Protein AF-0000000083320098 (afdb_homodimer)

Foldseek 3Di:
DVVQVVVLVVLLVPDPLSVLCVVQAVCVQPVDQVQKHAQDWDAFPVRDIDTAGIWRDDPPATETEHEDEPCVVPPDDDPVNVVVVVRRQVRCVVVPYHYDYDYSCCSVPPSVVVNVVVNVVVLLVVQVVCVVVVPDDPPPPPPPCHSLLLVVLVQCVVVVDFDFLVSSCVSVVHDSVVSVVSLVVCVVVVQWDWDADPPGNPGITIHGDPVNNVSD/DVVQVVVLVVLLVPDPLSVLCVVQAVCVQPVDQVQKHAQDWDAFPVRDIDTAGIWRDDPPATETEHEDEPCVVPPDDDPVNVVVVVRRQVRCVVVPYHYDYDYSCCSVPPSVVVNVVVNVVVLLVVQPVCVVVVPDDPPPPPPPCHSLLLVVLVQCVVVVDFDFLVSSCVSVVHDSVVSVVSLVSCVVVVQWDWDADPPGNPGITIHGDPVNNVSD

pLDDT: mean 83.59, std 18.26, range [29.83, 97.69]

InterPro domains:
  IPR036388 Winged helix-like DNA-binding domain superfamily [G3DSA:1.10.10.10] (114-216)
  IPR036390 Winged helix DNA-binding domain superfamily [SSF46785] (144-214)

Solvent-accessible surface area (backbone atoms only — not comparable to full-atom values): 23615 Å² total; per-residue (Å²): 129,68,63,66,55,41,47,48,50,54,56,35,68,72,36,73,53,58,33,38,32,45,62,57,26,45,32,78,73,62,73,58,58,84,48,53,37,59,65,33,76,47,64,40,95,85,66,50,77,43,73,32,53,29,28,42,52,54,67,69,43,39,36,38,37,36,72,42,49,69,65,69,65,70,38,88,65,47,70,68,54,50,44,49,51,33,50,37,52,36,45,41,41,38,41,57,38,44,78,40,48,42,36,36,64,41,40,70,73,39,24,66,58,53,29,51,43,47,48,24,41,49,55,68,61,65,38,69,68,49,58,74,58,61,70,68,86,84,69,81,62,85,77,66,84,43,60,68,55,43,48,52,53,33,46,35,63,60,67,69,48,64,39,39,50,66,56,48,15,47,47,69,70,50,52,64,68,60,28,43,50,52,53,49,53,35,33,75,69,63,29,29,44,82,42,57,48,96,86,42,76,80,50,53,31,34,35,77,34,82,76,41,61,74,70,77,128,67,62,66,56,41,48,47,50,54,54,35,67,73,37,74,53,58,33,38,33,47,62,58,26,46,31,78,72,62,73,59,59,84,50,51,38,58,64,31,76,46,64,41,95,85,65,50,78,45,72,31,53,29,28,42,51,55,68,69,41,39,36,38,37,35,73,42,50,68,65,69,64,68,37,86,66,47,68,66,54,51,43,49,51,33,49,37,54,36,44,41,41,38,41,56,36,44,78,41,47,42,35,35,64,40,40,72,73,39,26,66,58,52,28,51,44,48,48,23,39,48,54,68,62,64,36,68,69,51,58,74,60,60,70,66,83,84,68,79,63,77,81,66,82,44,60,68,54,42,48,51,54,33,46,35,63,59,66,69,48,62,39,41,51,66,55,48,15,47,47,68,68,50,54,63,69,58,27,44,48,52,52,50,53,35,34,75,68,63,29,30,44,81,43,58,47,94,86,43,77,79,50,53,31,33,35,77,35,81,77,42,60,76,70,77

Sequence (432 aa):
MRLWSYWVRAALEQGDAEKYFCQNVWWPLRGGFDGLHPEYEVTDRLGTSHFYDFAWIVPPTYLLIELRSFGSHVSNMDRRGFCRQLNRKTFLKAMGFDVICFSEDDVLQHPELSLTLLRMVLGRHERRSDAGLESQSPSDTNRTMSYRHREVIRLACTLERPLHPIDVRSHLRIDHRTAVNLLRSLCQKNLFEPRTGPQNRRLVRYVLQPAAVKFLMRLWSYWVRAALEQGDAEKYFCQNVWWPLRGGFDGLHPEYEVTDRLGTSHFYDFAWIVPPTYLLIELRSFGSHVSNMDRRGFCRQLNRKTFLKAMGFDVICFSEDDVLQHPELSLTLLRMVLGRHERRSDAGLESQSPSDTNRTMSYRHREVIRLACTLERPLHPIDVRSHLRIDHRTAVNLLRSLCQKNLFEPRTGPQNRRLVRYVLQPAAVKFL

Secondary structure (DSSP, 8-state):
--HHHHHHHHHTTT-HHHHHHIIIIIHHHHSS-TTEEEEEEEE-TTS-EEEEEEEEEETTEEEEEEEE-HHHHHS---HHHHHHHHHHHHHHHHTT-EEEEEEHHHHHH-HHHHHHHHHHHHHHHHHHHHHTTTTS-----S----HHHHHHHHHHHHHTSPBPHHHHHHHHT--HHHHHHHHHHHHHTTSEEEEE-SS-TT-EEEEEPGGGGGG-/--HHHHHHHHHTTT-HHHHHHIIIIIHHHHSS-TTEEEEEEEE-TTS-EEEEEEEEEETTEEEEEEEE-HHHHHS---HHHHHHHHHHHHHHHHTT-EEEEEEHHHHHH-HHHHHHHHHHHHHHHSHHHHHGGGGS-S--------HHHHHHHHHHHHHTSPBPHHHHHHHHT--HHHHHHHHHHHHHTTSEEEEE-SS-TT-EEEEEPGGGGGG-

Structure (mmCIF, N/CA/C/O backbone):
data_AF-0000000083320098-model_v1
#
loop_
_entity.id
_entity.type
_entity.pdbx_description
1 polymer 'DUF559 domain-containing protein'
#
loop_
_atom_site.group_PDB
_atom_site.id
_atom_site.type_symbol
_atom_site.label_atom_id
_atom_site.label_alt_id
_atom_site.label_comp_id
_atom_site.label_asym_id
_atom_site.label_entity_id
_atom_site.label_seq_id
_atom_site.pdbx_PDB_ins_code
_atom_site.Cartn_x
_atom_site.Cartn_y
_atom_site.Cartn_z
_atom_site.occupancy
_atom_site.B_iso_or_equiv
_atom_site.auth_seq_id
_atom_site.auth_comp_id
_atom_site.auth_asym_id
_atom_site.auth_atom_id
_atom_site.pdbx_PDB_model_num
ATOM 1 N N . MET A 1 1 ? 7.5 -11.711 26.859 1 30.09 1 MET A N 1
ATOM 2 C CA . MET A 1 1 ? 8.312 -11.617 25.656 1 30.09 1 MET A CA 1
ATOM 3 C C . MET A 1 1 ? 8.32 -12.945 24.906 1 30.09 1 MET A C 1
ATOM 5 O O . MET A 1 1 ? 8.523 -12.977 23.688 1 30.09 1 MET A O 1
ATOM 9 N N . ARG A 1 2 ? 8.281 -14.055 25.672 1 35.72 2 ARG A N 1
ATOM 10 C CA . ARG A 1 2 ? 8.508 -15.469 25.375 1 35.72 2 ARG A CA 1
ATOM 11 C C . ARG A 1 2 ? 7.285 -16.078 24.688 1 35.72 2 ARG A C 1
ATOM 13 O O . ARG A 1 2 ? 7.406 -17.078 23.984 1 35.72 2 ARG A O 1
ATOM 20 N N . LEU A 1 3 ? 6.18 -15.641 25.078 1 39.47 3 LEU A N 1
ATOM 21 C CA . LEU A 1 3 ? 4.922 -16.297 24.734 1 39.47 3 LEU A CA 1
ATOM 22 C C . LEU A 1 3 ? 4.566 -16.031 23.266 1 39.47 3 LEU A C 1
ATOM 24 O O . LEU A 1 3 ? 3.961 -16.891 22.625 1 39.47 3 LEU A O 1
ATOM 28 N N . TRP A 1 4 ? 4.801 -14.812 22.812 1 45.5 4 TRP A N 1
ATOM 29 C CA . TRP A 1 4 ? 4.488 -14.43 21.438 1 45.5 4 TRP A CA 1
ATOM 30 C C . TRP A 1 4 ? 5.332 -15.227 20.453 1 45.5 4 TRP A C 1
ATOM 32 O O . TRP A 1 4 ? 4.848 -15.625 19.391 1 45.5 4 TRP A O 1
ATOM 42 N N . SER A 1 5 ? 6.582 -15.562 20.906 1 50.25 5 SER A N 1
ATOM 43 C CA . SER A 1 5 ? 7.473 -16.484 20.219 1 50.25 5 SER A CA 1
ATOM 44 C C . SER A 1 5 ? 6.867 -17.891 20.156 1 50.25 5 SER A C 1
ATOM 46 O O . SER A 1 5 ? 7.078 -18.609 19.188 1 50.25 5 SER A O 1
ATOM 48 N N . TYR A 1 6 ? 6.129 -18.078 21.203 1 49.94 6 TYR A N 1
ATOM 49 C CA . TYR A 1 6 ? 5.543 -19.422 21.25 1 49.94 6 TYR A CA 1
ATOM 50 C C . TYR A 1 6 ? 4.504 -19.594 20.141 1 49.94 6 TYR A C 1
ATOM 52 O O . TYR A 1 6 ? 4.473 -20.625 19.469 1 49.94 6 TYR A O 1
ATOM 60 N N . TRP A 1 7 ? 3.74 -18.609 19.969 1 51.09 7 TRP A N 1
ATOM 61 C CA . TRP A 1 7 ? 2.631 -18.734 19.031 1 51.09 7 TRP A CA 1
ATOM 62 C C . TRP A 1 7 ? 3.139 -18.781 17.594 1 51.09 7 TRP A C 1
ATOM 64 O O . TRP A 1 7 ? 2.607 -19.531 16.766 1 51.09 7 TRP A O 1
ATOM 74 N N . VAL A 1 8 ? 4.109 -17.938 17.375 1 56.34 8 VAL A N 1
ATOM 75 C CA . VAL A 1 8 ? 4.699 -18.109 16.047 1 56.34 8 VAL A CA 1
ATOM 76 C C . VAL A 1 8 ? 5.223 -19.547 15.906 1 56.34 8 VAL A C 1
ATOM 78 O O . VAL A 1 8 ? 5.051 -20.172 14.859 1 56.34 8 VAL A O 1
ATOM 81 N N . ARG A 1 9 ? 5.68 -19.969 17.062 1 54.28 9 ARG A N 1
ATOM 82 C CA . ARG A 1 9 ? 6.215 -21.328 17.062 1 54.28 9 ARG A CA 1
ATOM 83 C C . 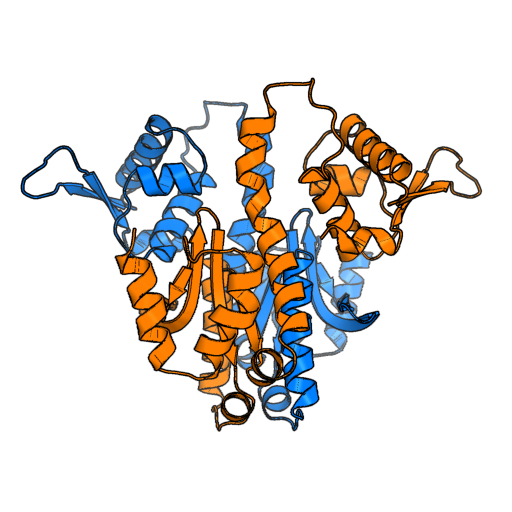ARG A 1 9 ? 5.105 -22.359 16.844 1 54.28 9 ARG A C 1
ATOM 85 O O . ARG A 1 9 ? 5.285 -23.328 16.109 1 54.28 9 ARG A O 1
ATOM 92 N N . ALA A 1 10 ? 4.02 -22.125 17.484 1 54.75 10 ALA A N 1
ATOM 93 C CA . ALA A 1 10 ? 2.912 -23.062 17.344 1 54.75 10 ALA A CA 1
ATOM 94 C C . ALA A 1 10 ? 2.305 -23 15.945 1 54.75 10 ALA A C 1
ATOM 96 O O . ALA A 1 10 ? 1.9 -24.016 15.391 1 54.75 10 ALA A O 1
ATOM 97 N N . ALA A 1 11 ? 2.117 -21.844 15.477 1 53.56 11 ALA A N 1
ATOM 98 C CA . ALA A 1 11 ? 1.608 -21.688 14.117 1 53.56 11 ALA A CA 1
ATOM 99 C C . ALA A 1 11 ? 2.52 -22.375 13.109 1 53.56 11 ALA A C 1
ATOM 101 O O . ALA A 1 11 ? 2.051 -22.891 12.086 1 53.56 11 ALA A O 1
ATOM 102 N N . LEU A 1 12 ? 3.779 -22.391 13.461 1 55.47 12 LEU A N 1
ATOM 103 C CA . LEU A 1 12 ? 4.781 -23.047 12.625 1 55.47 12 LEU A CA 1
ATOM 104 C C . LEU A 1 12 ? 4.551 -24.547 12.57 1 55.47 12 LEU A C 1
ATOM 106 O O . LEU A 1 12 ? 5.059 -25.234 11.672 1 55.47 12 LEU A O 1
ATOM 110 N N . GLU A 1 13 ? 3.781 -24.953 13.516 1 53.12 13 GLU A N 1
ATOM 111 C CA . GLU A 1 13 ? 3.523 -26.391 13.383 1 53.12 13 GLU A CA 1
ATOM 112 C C . GLU A 1 13 ? 2.568 -26.672 12.227 1 53.12 13 GLU A C 1
ATOM 114 O O . GLU A 1 13 ? 2.465 -27.812 11.758 1 53.12 13 GLU A O 1
ATOM 119 N N . GLN A 1 14 ? 1.896 -25.734 11.742 1 54.91 14 GLN A N 1
ATOM 120 C CA . GLN A 1 14 ? 0.776 -26.156 10.906 1 54.91 14 GLN A CA 1
ATOM 121 C C . GLN A 1 14 ? 1.205 -26.312 9.445 1 54.91 14 GLN A C 1
ATOM 123 O O . GLN A 1 14 ? 0.682 -27.156 8.727 1 54.91 14 GLN A O 1
ATOM 128 N N . GLY A 1 15 ? 2.055 -25.297 8.797 1 70.12 15 GLY A N 1
ATOM 129 C CA . GLY A 1 15 ? 2.348 -25.531 7.391 1 70.12 15 GLY A CA 1
ATOM 130 C C . GLY A 1 15 ? 3.812 -25.344 7.047 1 70.12 15 GLY A C 1
ATOM 131 O O . GLY A 1 15 ? 4.504 -24.531 7.668 1 70.12 15 GLY A O 1
ATOM 132 N N . ASP A 1 16 ? 4.254 -26.25 6.188 1 83.88 16 ASP A N 1
ATOM 133 C CA . ASP A 1 16 ? 5.656 -26.281 5.773 1 83.88 16 ASP A CA 1
ATOM 134 C C . ASP A 1 16 ? 6.098 -24.922 5.254 1 83.88 16 ASP A C 1
ATOM 136 O O . ASP A 1 16 ? 7.164 -24.422 5.621 1 83.88 16 ASP A O 1
ATOM 140 N N . ALA A 1 17 ? 5.215 -24.25 4.566 1 90.88 17 ALA A N 1
ATOM 141 C CA . ALA A 1 17 ? 5.617 -22.984 3.965 1 90.88 17 ALA A CA 1
ATOM 142 C C . ALA A 1 17 ? 5.758 -21.891 5.023 1 90.88 17 ALA A C 1
ATOM 144 O O . ALA A 1 17 ? 6.684 -21.078 4.961 1 90.88 17 ALA A O 1
ATOM 145 N N . GLU A 1 18 ? 4.871 -21.812 5.98 1 92.56 18 GLU A N 1
ATOM 146 C CA . GLU A 1 18 ? 4.922 -20.828 7.047 1 92.56 18 GLU A CA 1
ATOM 147 C C . GLU A 1 18 ? 6.172 -20.984 7.906 1 92.56 18 GLU A C 1
ATOM 149 O O . GLU A 1 18 ? 6.824 -20.016 8.258 1 92.56 18 GLU A O 1
ATOM 154 N N . LYS A 1 19 ? 6.469 -22.25 8.156 1 91.12 19 LYS A N 1
ATOM 155 C CA . LYS A 1 19 ? 7.68 -22.531 8.922 1 91.12 19 LYS A CA 1
ATOM 156 C C . LYS A 1 19 ? 8.93 -22.078 8.156 1 91.12 19 LYS A C 1
ATOM 158 O O . LYS A 1 19 ? 9.812 -21.438 8.734 1 91.12 19 LYS A O 1
ATOM 163 N N . TYR A 1 20 ? 8.945 -22.469 6.93 1 93.38 20 TYR A N 1
ATOM 164 C CA . TYR A 1 20 ? 10.094 -22.125 6.105 1 93.38 20 TYR A CA 1
ATOM 165 C C . TYR A 1 20 ? 10.219 -20.609 5.953 1 93.38 20 TYR A C 1
ATOM 167 O O . TYR A 1 20 ? 11.328 -20.078 5.938 1 93.38 20 TYR A O 1
ATOM 175 N N . PHE A 1 21 ? 9.109 -19.984 5.84 1 96.31 21 PHE A N 1
ATOM 176 C CA . PHE A 1 21 ? 9.117 -18.531 5.77 1 96.31 21 PHE A CA 1
ATOM 177 C C . PHE A 1 21 ? 9.734 -17.922 7.027 1 96.31 21 PHE A C 1
ATOM 179 O O . PHE A 1 21 ? 10.602 -17.047 6.941 1 96.31 21 PHE A O 1
ATOM 186 N N . CYS A 1 22 ? 9.359 -18.359 8.164 1 93.81 22 CYS A N 1
ATOM 187 C CA . CYS A 1 22 ? 9.859 -17.844 9.43 1 93.81 22 CYS A CA 1
ATOM 188 C C . CYS A 1 22 ? 11.359 -18.078 9.562 1 93.81 22 CYS A C 1
ATOM 190 O O . CYS A 1 22 ? 12.109 -17.188 9.945 1 93.81 22 CYS A O 1
ATOM 192 N N . GLN A 1 23 ? 11.719 -19.219 9.125 1 93.56 23 GLN A N 1
ATOM 193 C CA . GLN A 1 23 ? 13.094 -19.641 9.367 1 93.56 23 GLN A CA 1
ATOM 194 C C . GLN A 1 23 ? 14.047 -19.047 8.328 1 93.56 23 GLN A C 1
ATOM 196 O O . GLN A 1 23 ? 15.156 -18.625 8.664 1 93.56 23 GLN A O 1
ATOM 201 N N . ASN A 1 24 ? 13.578 -18.953 7.117 1 95.12 24 ASN A N 1
ATOM 202 C CA . ASN A 1 24 ? 14.531 -18.688 6.039 1 95.12 24 ASN A CA 1
ATOM 203 C C . ASN A 1 24 ? 14.305 -17.312 5.41 1 95.12 24 ASN A C 1
ATOM 205 O O . ASN A 1 24 ? 15.109 -16.859 4.602 1 95.12 24 ASN A O 1
ATOM 209 N N . VAL A 1 25 ? 13.242 -16.688 5.758 1 96.5 25 VAL A N 1
ATOM 210 C CA . VAL A 1 25 ? 12.977 -15.383 5.176 1 96.5 25 VAL A CA 1
ATOM 211 C C . VAL A 1 25 ? 12.914 -14.328 6.281 1 96.5 25 VAL A C 1
ATOM 213 O O . VAL A 1 25 ? 13.773 -13.453 6.359 1 96.5 25 VAL A O 1
ATOM 216 N N . TRP A 1 26 ? 12.023 -14.562 7.246 1 95.94 26 TRP A N 1
ATOM 217 C CA . TRP A 1 26 ? 11.797 -13.547 8.266 1 95.94 26 TRP A CA 1
ATOM 218 C C . TRP A 1 26 ? 12.977 -13.469 9.234 1 95.94 26 TRP A C 1
ATOM 220 O O . TRP A 1 26 ? 13.523 -12.391 9.469 1 95.94 26 TRP A O 1
ATOM 230 N N . TRP A 1 27 ? 13.414 -14.57 9.734 1 94.12 27 TRP A N 1
ATOM 231 C CA . TRP A 1 27 ? 14.406 -14.609 10.805 1 94.12 27 TRP A CA 1
ATOM 232 C C . TRP A 1 27 ? 15.742 -14.031 10.336 1 94.12 27 TRP A C 1
ATOM 234 O O . TRP A 1 27 ? 16.344 -13.203 11.016 1 94.12 27 TRP A O 1
ATOM 244 N N . PRO A 1 28 ? 16.203 -14.469 9.203 1 95.12 28 PRO A N 1
ATOM 245 C CA . PRO A 1 28 ? 17.453 -13.883 8.758 1 95.12 28 PRO A CA 1
ATOM 246 C C . PRO A 1 28 ? 17.375 -12.367 8.578 1 95.12 28 PRO A C 1
ATOM 248 O O . PRO A 1 28 ? 18.391 -11.672 8.727 1 95.12 28 PRO A O 1
ATOM 251 N N . LEU A 1 29 ? 16.203 -11.82 8.367 1 93 29 LEU A N 1
ATOM 252 C CA . LEU A 1 29 ? 16.016 -10.398 8.109 1 93 29 LEU A CA 1
ATOM 253 C C . LEU A 1 29 ? 15.852 -9.625 9.406 1 93 29 LEU A C 1
ATOM 255 O O . LEU A 1 29 ? 16.438 -8.555 9.578 1 93 29 LEU A O 1
ATOM 259 N N . ARG A 1 30 ? 15.102 -10.195 10.367 1 92.25 30 ARG A N 1
ATOM 260 C CA . ARG A 1 30 ? 14.641 -9.391 11.492 1 92.25 30 ARG A CA 1
ATOM 261 C C . ARG A 1 30 ? 15.289 -9.844 12.797 1 92.25 30 ARG A C 1
ATOM 263 O O . ARG A 1 30 ? 15.383 -9.07 13.75 1 92.25 30 ARG A O 1
ATOM 270 N N . GLY A 1 31 ? 15.656 -11.062 12.891 1 91.62 31 GLY A N 1
ATOM 271 C CA . GLY A 1 31 ? 16.297 -11.594 14.078 1 91.62 31 GLY A CA 1
ATOM 272 C C . GLY A 1 31 ? 15.344 -11.789 15.242 1 91.62 31 GLY A C 1
ATOM 273 O O . GLY A 1 31 ? 15.773 -12.109 16.359 1 91.62 31 GLY A O 1
ATOM 274 N N . GLY A 1 32 ? 14.094 -11.547 15.055 1 91.75 32 GLY A N 1
ATOM 275 C CA . GLY A 1 32 ? 13.031 -11.695 16.031 1 91.75 32 GLY A CA 1
ATOM 276 C C . GLY A 1 32 ? 11.648 -11.617 15.414 1 91.75 32 GLY A C 1
ATOM 277 O O . GLY A 1 32 ? 11.508 -11.391 14.211 1 91.75 3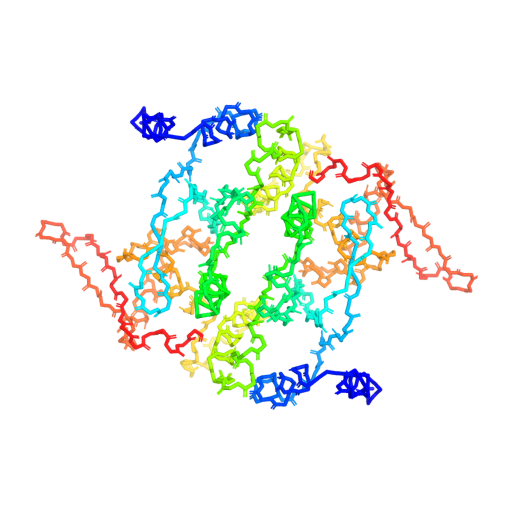2 GLY A O 1
ATOM 278 N N . PHE A 1 33 ? 10.703 -11.75 16.172 1 91.12 33 PHE A N 1
ATOM 279 C CA . PHE A 1 33 ? 9.352 -11.836 15.633 1 91.12 33 PHE A CA 1
ATOM 280 C C . PHE A 1 33 ? 8.484 -10.711 16.172 1 91.12 33 PHE A C 1
ATOM 282 O O . PHE A 1 33 ? 7.254 -10.805 16.156 1 91.12 33 PHE A O 1
ATOM 289 N N . ASP A 1 34 ? 9.125 -9.695 16.703 1 88.12 34 ASP A N 1
ATOM 290 C CA . ASP A 1 34 ? 8.375 -8.578 17.266 1 88.12 34 ASP A CA 1
ATOM 291 C C . ASP A 1 34 ? 7.422 -7.98 16.234 1 88.12 34 ASP A C 1
ATOM 293 O O . ASP A 1 34 ? 7.832 -7.664 15.109 1 88.12 34 ASP A O 1
ATOM 297 N N . GLY A 1 35 ? 6.16 -7.945 16.656 1 92 35 GLY A N 1
ATOM 298 C CA . GLY A 1 35 ? 5.156 -7.316 15.812 1 92 35 GLY A CA 1
ATOM 299 C C . GLY A 1 35 ? 4.574 -8.258 14.773 1 92 35 GLY A C 1
ATOM 300 O O . GLY A 1 35 ? 3.635 -7.902 14.062 1 92 35 GLY A O 1
ATOM 301 N N . LEU A 1 36 ? 5.211 -9.422 14.664 1 93.69 36 LEU A N 1
ATOM 302 C CA . LEU A 1 36 ? 4.715 -10.383 13.688 1 93.69 36 LEU A CA 1
ATOM 303 C C . LEU A 1 36 ? 3.656 -11.289 14.305 1 93.69 36 LEU A C 1
ATOM 305 O O . LEU A 1 36 ? 3.928 -11.992 15.281 1 93.69 36 LEU A O 1
ATOM 309 N N . HIS A 1 37 ? 2.461 -11.312 13.742 1 92.94 37 HIS A N 1
ATOM 310 C CA . HIS A 1 37 ? 1.329 -12.086 14.234 1 92.94 37 HIS A CA 1
ATOM 311 C C . HIS A 1 37 ? 0.926 -13.172 13.234 1 92.94 37 HIS A C 1
ATOM 313 O O . HIS A 1 37 ? 0.577 -12.867 12.094 1 92.94 37 HIS A O 1
ATOM 319 N N . PRO A 1 38 ? 0.985 -14.398 13.641 1 92.75 38 PRO A N 1
ATOM 320 C CA . PRO A 1 38 ? 0.544 -15.469 12.742 1 92.75 38 PRO A CA 1
ATOM 321 C C . PRO A 1 38 ? -0.976 -15.586 12.664 1 92.75 38 PRO A C 1
ATOM 323 O O . PRO A 1 38 ? -1.68 -15.141 13.57 1 92.75 38 PRO A O 1
ATOM 326 N N . GLU A 1 39 ? -1.486 -16.141 11.523 1 92.5 39 GLU A N 1
ATOM 327 C CA . GLU A 1 39 ? -2.906 -16.438 11.352 1 92.5 39 GLU A CA 1
ATOM 328 C C . GLU A 1 39 ? -3.768 -15.25 11.789 1 92.5 39 GLU A C 1
ATOM 330 O O . GLU A 1 39 ? -4.672 -15.406 12.609 1 92.5 39 GLU A O 1
ATOM 335 N N . TYR A 1 40 ? -3.486 -14.195 11.234 1 93.69 40 TYR A N 1
ATOM 336 C CA . TYR A 1 40 ? -4.105 -12.93 11.633 1 93.69 40 TYR A CA 1
ATOM 337 C C . TYR A 1 40 ? -5.465 -12.758 10.961 1 93.69 40 TYR A C 1
ATOM 339 O O . TYR A 1 40 ? -5.578 -12.867 9.742 1 93.69 40 TYR A O 1
ATOM 347 N N . GLU A 1 41 ? -6.422 -12.43 11.758 1 93.69 41 GLU A N 1
ATOM 348 C CA . GLU A 1 41 ? -7.793 -12.305 11.273 1 93.69 41 GLU A CA 1
ATOM 349 C C . GLU A 1 41 ? -8.125 -10.859 10.93 1 93.69 41 GLU A C 1
ATOM 351 O O . GLU A 1 41 ? -7.844 -9.945 11.711 1 93.69 41 GLU A O 1
ATOM 356 N N . VAL A 1 42 ? -8.664 -10.641 9.695 1 93.88 42 VAL A N 1
ATOM 357 C CA . VAL A 1 42 ? -9.188 -9.344 9.289 1 93.88 42 VAL A CA 1
ATOM 358 C C . VAL A 1 42 ? -10.586 -9.508 8.703 1 93.88 42 VAL A C 1
ATOM 360 O O . VAL A 1 42 ? -10.914 -10.562 8.148 1 93.88 42 VAL A O 1
ATOM 363 N N . THR A 1 43 ? -11.359 -8.461 8.82 1 90.62 43 THR A N 1
ATOM 364 C CA . THR A 1 43 ? -12.703 -8.484 8.266 1 90.62 43 THR A CA 1
ATOM 365 C C . THR A 1 43 ? -12.797 -7.594 7.027 1 90.62 43 THR A C 1
ATOM 367 O O . THR A 1 43 ? -12.156 -6.543 6.965 1 90.62 43 THR A O 1
ATOM 370 N N . ASP A 1 44 ? -13.578 -8.062 6.066 1 88.31 44 ASP A N 1
ATOM 371 C CA . ASP A 1 44 ? -13.781 -7.238 4.879 1 88.31 44 ASP A CA 1
ATOM 372 C C . ASP A 1 44 ? -14.953 -6.281 5.074 1 88.31 44 ASP A C 1
ATOM 374 O O . ASP A 1 44 ? -15.453 -6.117 6.188 1 88.31 44 ASP A O 1
ATOM 378 N N . ARG A 1 45 ? -15.297 -5.598 4.016 1 84.19 45 ARG A N 1
ATOM 379 C CA . ARG A 1 45 ? -16.312 -4.543 4.066 1 84.19 45 ARG A CA 1
ATOM 380 C C . ARG A 1 45 ? -17.656 -5.098 4.508 1 84.19 45 ARG A C 1
ATOM 382 O O . ARG A 1 45 ? -18.469 -4.375 5.086 1 84.19 45 ARG A O 1
ATOM 389 N N . LEU A 1 46 ? -17.859 -6.371 4.238 1 85 46 LEU A N 1
ATOM 390 C CA . LEU A 1 46 ? -19.141 -7 4.535 1 85 46 LEU A CA 1
ATOM 391 C C . LEU A 1 46 ? -19.109 -7.676 5.902 1 85 46 LEU A C 1
ATOM 393 O O . LEU A 1 46 ? -20.094 -8.305 6.309 1 85 46 LEU A O 1
ATOM 397 N N . GLY A 1 47 ? -18.047 -7.609 6.559 1 86.94 47 GLY A N 1
ATOM 398 C CA . GLY A 1 47 ? -17.938 -8.188 7.891 1 86.94 47 GLY A CA 1
ATOM 399 C C . GLY A 1 47 ? -17.469 -9.633 7.875 1 86.94 47 GLY A C 1
ATOM 400 O O . GLY A 1 47 ? -17.5 -10.305 8.906 1 86.94 47 GLY A O 1
ATOM 401 N N . THR A 1 48 ? -17.078 -10.141 6.711 1 91.19 48 THR A N 1
ATOM 402 C CA . THR A 1 48 ? -16.594 -11.516 6.598 1 91.19 48 THR A CA 1
ATOM 403 C C . THR A 1 48 ? -15.141 -11.609 7.047 1 91.19 48 THR A C 1
ATOM 405 O O . THR A 1 48 ? -14.305 -10.797 6.637 1 91.19 48 THR A O 1
ATOM 408 N N . SER A 1 49 ? -14.891 -12.633 7.82 1 92.88 49 SER A N 1
ATOM 409 C CA . SER A 1 49 ? -13.539 -12.812 8.352 1 92.88 49 SER A CA 1
ATOM 410 C C . SER A 1 49 ? -12.648 -13.555 7.359 1 92.88 49 SER A C 1
ATOM 412 O O . SER A 1 49 ? -13.094 -14.484 6.688 1 92.88 49 SER A O 1
ATOM 414 N N . HIS A 1 50 ? -11.469 -13.109 7.293 1 93.12 50 HIS A N 1
ATOM 415 C CA . HIS A 1 50 ? -10.43 -13.75 6.504 1 93.12 50 HIS A CA 1
ATOM 416 C C . HIS A 1 50 ? -9.117 -13.828 7.281 1 93.12 50 HIS A C 1
ATOM 418 O O . HIS A 1 50 ? -8.781 -12.906 8.039 1 93.12 50 HIS A O 1
ATOM 424 N N . PHE A 1 51 ? -8.43 -14.906 7.039 1 93.38 51 PHE A N 1
ATOM 425 C CA . PHE A 1 51 ? -7.176 -15.109 7.758 1 93.38 51 PHE A CA 1
ATOM 426 C C . PHE A 1 51 ? -5.98 -14.984 6.82 1 93.38 51 PHE A C 1
ATOM 428 O O . PHE A 1 51 ? -5.98 -15.562 5.73 1 93.38 51 PHE A O 1
ATOM 435 N N . TYR A 1 52 ? -5.102 -14.219 7.246 1 94.75 52 TYR A N 1
ATOM 436 C CA . TYR A 1 52 ? -3.822 -14.094 6.555 1 94.75 52 TYR A CA 1
ATOM 437 C C . TYR A 1 52 ? -2.721 -14.836 7.297 1 94.75 52 TYR A C 1
ATOM 439 O O . TYR A 1 52 ? -2.779 -14.984 8.523 1 94.75 52 TYR A O 1
ATOM 447 N N . ASP A 1 53 ? -1.75 -15.281 6.582 1 94.88 53 ASP A N 1
ATOM 448 C CA . ASP A 1 53 ? -0.711 -16.109 7.18 1 94.88 53 ASP A CA 1
ATOM 449 C C . ASP A 1 53 ? 0.055 -15.344 8.258 1 94.88 53 ASP A C 1
ATOM 451 O O . ASP A 1 53 ? 0.342 -15.883 9.32 1 94.88 53 ASP A O 1
ATOM 455 N N . PHE A 1 54 ? 0.462 -14.125 7.984 1 95.94 54 PHE A N 1
ATOM 456 C CA . PHE A 1 54 ? 1.113 -13.273 8.977 1 95.94 54 PHE A CA 1
ATOM 457 C C . PHE A 1 54 ? 0.642 -11.836 8.844 1 95.94 54 PHE A C 1
ATOM 459 O O . PHE A 1 54 ? 0.177 -11.422 7.777 1 95.94 54 PHE A O 1
ATOM 466 N N . ALA A 1 55 ? 0.688 -11.117 9.891 1 96.25 55 ALA A N 1
ATOM 467 C CA . ALA A 1 55 ? 0.593 -9.664 9.906 1 96.25 55 ALA A CA 1
ATOM 468 C C . ALA A 1 55 ? 1.758 -9.047 10.672 1 96.25 55 ALA A C 1
ATOM 470 O O . ALA A 1 55 ? 2.107 -9.508 11.758 1 96.25 55 ALA A O 1
ATOM 471 N N . TRP A 1 56 ? 2.418 -8.164 10.086 1 95.25 56 TRP A N 1
ATOM 472 C CA . TRP A 1 56 ? 3.404 -7.352 10.789 1 95.25 56 TRP A CA 1
ATOM 473 C C . TRP A 1 56 ? 2.814 -6 11.18 1 95.25 56 TRP A C 1
ATOM 475 O O . TRP A 1 56 ? 2.545 -5.16 10.32 1 95.25 56 TRP A O 1
ATOM 485 N N . ILE A 1 57 ? 2.566 -5.785 12.469 1 92.69 57 ILE A N 1
ATOM 486 C CA . ILE A 1 57 ? 1.873 -4.602 12.969 1 92.69 57 ILE A CA 1
ATOM 487 C C . ILE A 1 57 ? 2.826 -3.768 13.82 1 92.69 57 ILE A C 1
ATOM 489 O O . ILE A 1 57 ? 3.107 -4.113 14.977 1 92.69 57 ILE A O 1
ATOM 493 N N . VAL A 1 58 ? 3.336 -2.809 13.281 1 88 58 VAL A N 1
ATOM 494 C CA . VAL A 1 58 ? 4.152 -1.788 13.93 1 88 58 VAL A CA 1
ATOM 495 C C . VAL A 1 58 ? 3.645 -0.399 13.547 1 88 58 VAL A C 1
ATOM 497 O O . VAL A 1 58 ? 4.16 0.224 12.617 1 88 58 VAL A O 1
ATOM 500 N N . PRO A 1 59 ? 2.719 0.108 14.258 1 85.06 59 PRO A N 1
ATOM 501 C CA . PRO A 1 59 ? 2.068 1.356 13.859 1 85.06 59 PRO A CA 1
ATOM 502 C C . PRO A 1 59 ? 3.066 2.465 13.531 1 85.06 59 PRO A C 1
ATOM 504 O O . PRO A 1 59 ? 4.07 2.621 14.234 1 85.06 59 PRO A O 1
ATOM 507 N N . PRO A 1 60 ? 2.727 3.109 12.5 1 84.88 60 PRO A N 1
ATOM 508 C CA . PRO A 1 60 ? 1.511 3.119 11.688 1 84.88 60 PRO A CA 1
ATOM 509 C C . PRO A 1 60 ? 1.57 2.129 10.523 1 84.88 60 PRO A C 1
ATOM 511 O O . PRO A 1 60 ? 0.891 2.316 9.516 1 84.88 60 PRO A O 1
ATOM 514 N N . THR A 1 61 ? 2.441 1.085 10.609 1 89.06 61 THR A N 1
ATOM 515 C CA . THR A 1 61 ? 2.59 0.086 9.555 1 89.06 61 THR A CA 1
ATOM 516 C C . THR A 1 61 ? 1.717 -1.134 9.844 1 89.06 61 THR A C 1
ATOM 518 O O . THR A 1 61 ? 1.792 -1.719 10.922 1 89.06 61 THR A O 1
ATOM 521 N N . TYR A 1 62 ? 0.87 -1.495 8.922 1 94.25 62 TYR A N 1
ATOM 522 C CA . TYR A 1 62 ? 0.013 -2.676 8.953 1 94.25 62 TYR A CA 1
ATOM 523 C C . TYR A 1 62 ? 0.197 -3.512 7.691 1 94.25 62 TYR A C 1
ATOM 525 O O . TYR A 1 62 ? -0.409 -3.227 6.652 1 94.25 62 TYR A O 1
ATOM 533 N N . LEU A 1 63 ? 1.045 -4.516 7.797 1 96.25 63 LEU A N 1
ATOM 534 C CA . LEU A 1 63 ? 1.425 -5.324 6.645 1 96.25 63 LEU A CA 1
ATOM 535 C C . LEU A 1 63 ? 0.89 -6.746 6.777 1 96.25 63 LEU A C 1
ATOM 537 O O . LEU A 1 63 ? 1.21 -7.445 7.742 1 96.25 63 LEU A O 1
ATOM 541 N N . LEU A 1 64 ? 0.042 -7.148 5.848 1 97.25 64 LEU A N 1
ATOM 542 C CA . LEU A 1 64 ? -0.429 -8.523 5.762 1 97.25 64 LEU A CA 1
ATOM 543 C C . LEU A 1 64 ? 0.424 -9.328 4.789 1 97.25 64 LEU A C 1
ATOM 545 O O . LEU A 1 64 ? 0.78 -8.844 3.715 1 97.25 64 LEU A O 1
ATOM 549 N N . ILE A 1 65 ? 0.813 -10.508 5.176 1 97.69 65 ILE A N 1
ATOM 550 C CA . ILE A 1 65 ? 1.647 -11.391 4.371 1 97.69 65 ILE A CA 1
ATOM 551 C C . ILE A 1 65 ? 0.895 -12.688 4.078 1 97.69 65 ILE A C 1
ATOM 553 O O . ILE A 1 65 ? 0.42 -13.359 5 1 97.69 65 ILE A O 1
ATOM 557 N N . GLU A 1 66 ? 0.759 -13.016 2.836 1 96.31 66 GLU A N 1
ATOM 558 C CA . GLU A 1 66 ? 0.111 -14.234 2.377 1 96.31 66 GLU A CA 1
ATOM 559 C C . GLU A 1 66 ? 1.102 -15.148 1.665 1 96.31 66 GLU A C 1
ATOM 561 O O . GLU A 1 66 ? 1.905 -14.695 0.851 1 96.31 66 GLU A O 1
ATOM 566 N N . LEU A 1 67 ? 1.104 -16.375 2.018 1 96.25 67 LEU A N 1
ATOM 567 C CA . LEU A 1 67 ? 1.806 -17.406 1.271 1 96.25 67 LEU A CA 1
ATOM 568 C C . LEU A 1 67 ? 0.84 -18.188 0.38 1 96.25 67 LEU A C 1
ATOM 570 O O . LEU A 1 67 ? -0.003 -18.938 0.876 1 96.25 67 LEU A O 1
ATOM 574 N N . ARG A 1 68 ? 1.002 -18.031 -0.959 1 93.12 68 ARG A N 1
ATOM 575 C CA . ARG A 1 68 ? 0.025 -18.562 -1.904 1 93.12 68 ARG A CA 1
ATOM 576 C C . ARG A 1 68 ? 0.578 -19.797 -2.633 1 93.12 68 ARG A C 1
ATOM 578 O O . ARG A 1 68 ? 1.729 -19.797 -3.072 1 93.12 68 ARG A O 1
ATOM 585 N N . SER A 1 69 ? -0.26 -20.766 -2.719 1 90.94 69 SER A N 1
ATOM 586 C CA . SER A 1 69 ? 0.103 -21.938 -3.508 1 90.94 69 SER A CA 1
ATOM 587 C C . SER A 1 69 ? -0.491 -21.859 -4.91 1 90.94 69 SER A C 1
ATOM 589 O O . SER A 1 69 ? -1.577 -21.312 -5.102 1 90.94 69 SER A O 1
ATOM 591 N N . PHE A 1 70 ? 0.204 -22.391 -5.832 1 86.81 70 PHE A N 1
ATOM 592 C CA . PHE A 1 70 ? -0.286 -22.438 -7.207 1 86.81 70 PHE A CA 1
ATOM 593 C C . PHE A 1 70 ? -1.59 -23.219 -7.293 1 86.81 70 PHE A C 1
ATOM 595 O O . PHE A 1 70 ? -2.484 -22.859 -8.062 1 86.81 70 PHE A O 1
ATOM 602 N N . GLY A 1 71 ? -1.692 -24.266 -6.512 1 80.38 71 GLY A N 1
ATOM 603 C CA . GLY A 1 71 ? -2.9 -25.078 -6.496 1 80.38 71 GLY A CA 1
ATOM 604 C C . GLY A 1 71 ? -4.137 -24.297 -6.09 1 80.38 71 GLY A C 1
ATOM 605 O O . GLY A 1 71 ? -5.195 -24.438 -6.703 1 80.38 71 GLY A O 1
ATOM 606 N N . SER A 1 72 ? -4.023 -23.469 -5.105 1 76.81 72 SER A N 1
ATOM 607 C CA . SER A 1 72 ? -5.145 -22.656 -4.641 1 76.81 72 SER A CA 1
ATOM 608 C C . SER A 1 72 ? -5.543 -21.609 -5.684 1 76.81 72 SER A C 1
ATOM 610 O O . SER A 1 72 ? -6.703 -21.188 -5.734 1 76.81 72 SER A O 1
ATOM 612 N N . HIS A 1 73 ? -4.609 -21.188 -6.469 1 72.06 73 HIS A N 1
ATOM 613 C CA . HIS A 1 73 ? -4.875 -20.203 -7.523 1 72.06 73 HIS A CA 1
ATOM 614 C C . HIS A 1 73 ? -5.711 -20.828 -8.641 1 72.06 73 HIS A C 1
ATOM 616 O O . HIS A 1 73 ? -6.598 -20.172 -9.195 1 72.06 73 HIS A O 1
ATOM 622 N N . VAL A 1 74 ? -5.355 -22.016 -8.938 1 69.38 74 VAL A N 1
ATOM 623 C CA . VAL A 1 74 ? -5.988 -22.688 -10.078 1 69.38 74 VAL A CA 1
ATOM 624 C C . VAL A 1 74 ? -7.273 -23.375 -9.625 1 69.38 74 VAL A C 1
ATOM 626 O O . VAL A 1 74 ? -8.117 -23.734 -10.453 1 69.38 74 VAL A O 1
ATOM 629 N N . SER A 1 75 ? -7.242 -23.484 -8.273 1 68.81 75 SER A N 1
ATOM 630 C CA . SER A 1 75 ? -8.445 -24.172 -7.812 1 68.81 75 SER A CA 1
ATOM 631 C C . SER A 1 75 ? -9.703 -23.391 -8.156 1 68.81 75 SER A C 1
ATOM 633 O O . SER A 1 75 ? -9.633 -22.203 -8.477 1 68.81 75 SER A O 1
ATOM 635 N N . ASN A 1 76 ? -10.75 -24.016 -8.289 1 64.5 76 ASN A N 1
ATOM 636 C CA . ASN A 1 76 ? -11.984 -23.562 -8.922 1 64.5 76 ASN A CA 1
ATOM 637 C C . ASN A 1 76 ? -12.617 -22.422 -8.133 1 64.5 76 ASN A C 1
ATOM 639 O O . ASN A 1 76 ? -13.594 -22.625 -7.406 1 64.5 76 ASN A O 1
ATOM 643 N N . MET A 1 77 ? -11.875 -21.391 -8.109 1 77 77 MET A N 1
ATOM 644 C CA . MET A 1 77 ? -12.602 -20.203 -7.676 1 77 77 MET A CA 1
ATOM 645 C C . MET A 1 77 ? -13.641 -19.797 -8.711 1 77 77 MET A C 1
ATOM 647 O O . MET A 1 77 ? -13.352 -19.797 -9.914 1 77 77 MET A O 1
ATOM 651 N N . ASP A 1 78 ? -14.812 -19.641 -8.227 1 85.25 78 ASP A N 1
ATOM 652 C CA . ASP A 1 78 ? -15.836 -19.203 -9.172 1 85.25 78 ASP A CA 1
ATOM 653 C C . ASP A 1 78 ? -15.766 -17.688 -9.383 1 85.25 78 ASP A C 1
ATOM 655 O O . ASP A 1 78 ? -14.922 -17.016 -8.789 1 85.25 78 ASP A O 1
ATOM 659 N N . ARG A 1 79 ? -16.469 -17.281 -10.242 1 87.81 79 ARG A N 1
ATOM 660 C CA . ARG A 1 79 ? -16.484 -15.891 -10.656 1 87.81 79 ARG A CA 1
ATOM 661 C C . ARG A 1 79 ? -16.781 -14.969 -9.477 1 87.81 79 ARG A C 1
ATOM 663 O O . ARG A 1 79 ? -16.156 -13.914 -9.336 1 87.81 79 ARG A O 1
ATOM 670 N N . ARG A 1 80 ? -17.688 -15.328 -8.672 1 89.62 80 ARG A N 1
ATOM 671 C CA . ARG A 1 80 ? -18.062 -14.531 -7.504 1 89.62 80 ARG A CA 1
ATOM 672 C C . ARG A 1 80 ? -16.906 -14.469 -6.5 1 89.62 80 ARG A C 1
ATOM 674 O O . ARG A 1 80 ? -16.656 -13.414 -5.91 1 89.62 80 ARG A O 1
ATOM 681 N N . GLY A 1 81 ? -16.312 -15.594 -6.309 1 89.12 81 GLY A N 1
ATOM 682 C CA . GLY A 1 81 ? -15.156 -15.633 -5.422 1 89.12 81 GLY A CA 1
ATOM 683 C C . GLY A 1 81 ? -14.008 -14.75 -5.891 1 89.12 81 GLY A C 1
ATOM 684 O O . GLY A 1 81 ? -13.367 -14.078 -5.086 1 89.12 81 GLY A O 1
ATOM 685 N N . PHE A 1 82 ? -13.852 -14.781 -7.191 1 90.56 82 PHE A N 1
ATOM 686 C CA . PHE A 1 82 ? -12.828 -13.945 -7.805 1 90.56 82 PHE A CA 1
ATOM 687 C C . PHE A 1 82 ? -13.102 -12.469 -7.527 1 90.56 82 PHE A C 1
ATOM 689 O O . PHE A 1 82 ? -12.219 -11.75 -7.062 1 90.56 82 PHE A O 1
ATOM 696 N N . CYS A 1 83 ? -14.258 -11.984 -7.707 1 92.81 83 CYS A N 1
ATOM 697 C CA . CYS A 1 83 ? -14.648 -10.602 -7.469 1 92.81 83 CYS A CA 1
ATOM 698 C C . CYS A 1 83 ? -14.492 -10.234 -5.996 1 92.81 83 CYS A C 1
ATOM 700 O O . CYS A 1 83 ? -13.961 -9.172 -5.668 1 92.81 83 CYS A O 1
ATOM 702 N N . ARG A 1 84 ? -14.867 -11.141 -5.191 1 92 84 ARG A N 1
ATOM 703 C CA . ARG A 1 84 ? -14.82 -10.898 -3.752 1 92 84 ARG A CA 1
ATOM 704 C C . ARG A 1 84 ? -13.375 -10.75 -3.273 1 92 84 ARG A C 1
ATOM 706 O O . ARG A 1 84 ? -13.086 -9.93 -2.406 1 92 84 ARG A O 1
ATOM 713 N N . GLN A 1 85 ? -12.555 -11.555 -3.852 1 91.62 85 GLN A N 1
ATOM 714 C CA . GLN A 1 85 ? -11.148 -11.484 -3.471 1 91.62 85 GLN A CA 1
ATOM 715 C C . GLN A 1 85 ? -10.539 -10.141 -3.857 1 91.62 85 GLN A C 1
ATOM 717 O O . GLN A 1 85 ? -9.805 -9.539 -3.072 1 91.62 85 GLN A O 1
ATOM 722 N N . LEU A 1 86 ? -10.859 -9.727 -5.047 1 94.12 86 LEU A N 1
ATOM 723 C CA . LEU A 1 86 ? -10.352 -8.43 -5.496 1 94.12 86 LEU A CA 1
ATOM 724 C C . LEU A 1 86 ? -10.906 -7.301 -4.637 1 94.12 86 LEU A C 1
ATOM 726 O O . LEU A 1 86 ? -10.164 -6.418 -4.211 1 94.12 86 LEU A O 1
ATOM 730 N N . ASN A 1 87 ? -12.172 -7.375 -4.312 1 95.12 87 ASN A N 1
ATOM 731 C CA . ASN A 1 87 ? -12.82 -6.363 -3.482 1 95.12 87 ASN A CA 1
ATOM 732 C C . ASN A 1 87 ? -12.227 -6.336 -2.076 1 95.12 87 ASN A C 1
ATOM 734 O O . ASN A 1 87 ? -12.008 -5.262 -1.511 1 95.12 87 ASN A O 1
ATOM 738 N N . ARG A 1 88 ? -12.023 -7.48 -1.606 1 95.06 88 ARG A N 1
ATOM 739 C CA . ARG A 1 88 ? -11.445 -7.578 -0.27 1 95.06 88 ARG A CA 1
ATOM 740 C C . ARG A 1 88 ? -10.07 -6.922 -0.218 1 95.06 88 ARG A C 1
ATOM 742 O O . ARG A 1 88 ? -9.781 -6.137 0.687 1 95.06 88 ARG A O 1
ATOM 749 N N . LYS A 1 89 ? -9.281 -7.258 -1.155 1 95.38 89 LYS A N 1
ATOM 750 C CA . LYS A 1 89 ? -7.934 -6.707 -1.169 1 95.38 89 LYS A CA 1
ATOM 751 C C . LYS A 1 89 ? -7.957 -5.188 -1.308 1 95.38 89 LYS A C 1
ATOM 753 O O . LYS A 1 89 ? -7.219 -4.48 -0.62 1 95.38 89 LYS A O 1
ATOM 758 N N . THR A 1 90 ? -8.805 -4.719 -2.162 1 95.81 90 THR A N 1
ATOM 759 C CA . THR A 1 90 ? -8.922 -3.275 -2.342 1 95.81 90 THR A CA 1
ATOM 760 C C . THR A 1 90 ? -9.445 -2.615 -1.068 1 95.81 90 THR A C 1
ATOM 762 O O . THR A 1 90 ? -8.953 -1.556 -0.668 1 95.81 90 THR A O 1
ATOM 765 N N . PHE A 1 91 ? -10.422 -3.24 -0.436 1 95.25 91 PHE A N 1
ATOM 766 C CA . PHE A 1 91 ? -10.953 -2.723 0.815 1 95.25 91 PHE A CA 1
ATOM 767 C C . PHE A 1 91 ? -9.875 -2.662 1.887 1 95.25 91 PHE A C 1
ATOM 769 O O . PHE A 1 91 ? -9.742 -1.653 2.584 1 95.25 91 PHE A O 1
ATOM 776 N N . LEU A 1 92 ? -9.109 -3.693 2.021 1 95.31 92 LEU A N 1
ATOM 777 C CA . LEU A 1 92 ? -8.039 -3.73 3.016 1 95.31 92 LEU A CA 1
ATOM 778 C C . LEU A 1 92 ? -7.016 -2.635 2.752 1 95.31 92 LEU A C 1
ATOM 780 O O . LEU A 1 92 ? -6.527 -1.997 3.688 1 95.31 92 LEU A O 1
ATOM 784 N N . LYS A 1 93 ? -6.738 -2.436 1.504 1 94.5 93 LYS A N 1
ATOM 785 C CA . LYS A 1 93 ? -5.867 -1.321 1.144 1 94.5 93 LYS A CA 1
ATOM 786 C C . LYS A 1 93 ? -6.449 0.008 1.615 1 94.5 93 LYS A C 1
ATOM 788 O O . LYS A 1 93 ? -5.738 0.835 2.188 1 94.5 93 LYS A O 1
ATOM 793 N N . ALA A 1 94 ? -7.699 0.159 1.429 1 92.56 94 ALA A N 1
ATOM 794 C CA . ALA A 1 94 ? -8.391 1.38 1.841 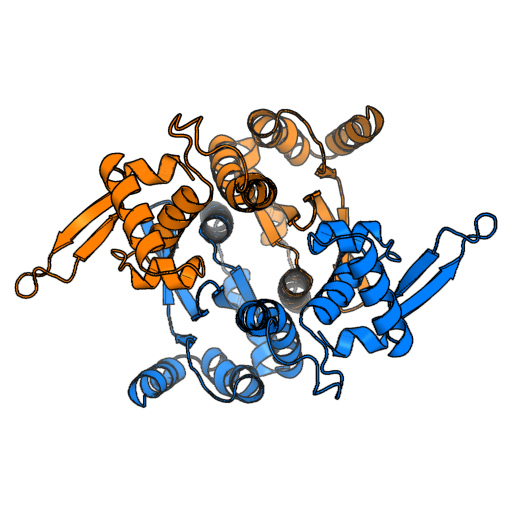1 92.56 94 ALA A CA 1
ATOM 795 C C . ALA A 1 94 ? -8.336 1.556 3.355 1 92.56 94 ALA A C 1
ATOM 797 O O . ALA A 1 94 ? -8.328 2.684 3.855 1 92.56 94 ALA A O 1
ATOM 798 N N . MET A 1 95 ? -8.273 0.459 4.012 1 92.56 95 MET A N 1
ATOM 799 C CA . MET A 1 95 ? -8.242 0.495 5.469 1 92.56 95 MET A CA 1
ATOM 800 C C . MET A 1 95 ? -6.824 0.695 5.984 1 92.56 95 MET A C 1
ATOM 802 O O . MET A 1 95 ? -6.602 0.775 7.195 1 92.56 95 MET A O 1
ATOM 806 N N . GLY A 1 96 ? -5.875 0.707 5.109 1 90.62 96 GLY A N 1
ATOM 807 C CA . GLY A 1 96 ? -4.52 1.044 5.516 1 90.62 96 GLY A CA 1
ATOM 808 C C . GLY A 1 96 ? -3.586 -0.152 5.535 1 90.62 96 GLY A C 1
ATOM 809 O O . GLY A 1 96 ? -2.414 -0.027 5.895 1 90.62 96 GLY A O 1
ATOM 810 N N . PHE A 1 97 ? -4.125 -1.307 5.102 1 94.44 97 PHE A N 1
ATOM 811 C CA . PHE A 1 97 ? -3.277 -2.492 5.023 1 94.44 97 PHE A CA 1
ATOM 812 C C . PHE A 1 97 ? -2.48 -2.502 3.725 1 94.44 97 PHE A C 1
ATOM 814 O O . PHE A 1 97 ? -2.98 -2.086 2.68 1 94.44 97 PHE A O 1
ATOM 821 N N . ASP A 1 98 ? -1.253 -2.898 3.838 1 94.62 98 ASP A N 1
ATOM 822 C CA . ASP A 1 98 ? -0.546 -3.43 2.678 1 94.62 98 ASP A CA 1
ATOM 823 C C . ASP A 1 98 ? -0.593 -4.957 2.658 1 94.62 98 ASP A C 1
ATOM 825 O O . ASP A 1 98 ? -0.448 -5.602 3.699 1 94.62 98 ASP A O 1
ATOM 829 N N . VAL A 1 99 ? -0.867 -5.449 1.521 1 96.19 99 VAL A N 1
ATOM 830 C CA . VAL A 1 99 ? -0.891 -6.902 1.388 1 96.19 99 VAL A CA 1
ATOM 831 C C . VAL A 1 99 ? 0.201 -7.352 0.419 1 96.19 99 VAL A C 1
ATOM 833 O O . VAL A 1 99 ? 0.263 -6.879 -0.718 1 96.19 99 VAL A O 1
ATOM 836 N N . ILE A 1 100 ? 1.063 -8.148 0.872 1 97.38 100 ILE A N 1
ATOM 837 C CA . ILE A 1 100 ? 2.043 -8.742 -0.033 1 97.38 100 ILE A CA 1
ATOM 838 C C . ILE A 1 100 ? 1.879 -10.258 -0.045 1 97.38 100 ILE A C 1
ATOM 840 O O . ILE A 1 100 ? 1.458 -10.852 0.951 1 97.38 100 ILE A O 1
ATOM 844 N N . CYS A 1 101 ? 2.158 -10.812 -1.171 1 96.56 101 CYS A N 1
ATOM 845 C CA . CYS A 1 101 ? 2.016 -12.25 -1.365 1 96.56 101 CYS A CA 1
ATOM 846 C C . CYS A 1 101 ? 3.318 -12.867 -1.859 1 96.56 101 CYS A C 1
ATOM 848 O O . CYS A 1 101 ? 3.977 -12.312 -2.74 1 96.56 101 CYS A O 1
ATOM 850 N N . PHE A 1 102 ? 3.697 -13.922 -1.248 1 97.5 102 PHE A N 1
ATOM 851 C CA . PHE A 1 102 ? 4.785 -14.758 -1.745 1 97.5 102 PHE A CA 1
ATOM 852 C C . PHE A 1 102 ? 4.258 -16.094 -2.242 1 97.5 102 PHE A C 1
ATOM 854 O O . PHE A 1 102 ? 3.307 -16.641 -1.679 1 97.5 102 PHE A O 1
ATOM 861 N N . SER A 1 103 ? 4.863 -16.625 -3.297 1 96.06 103 SER A N 1
ATOM 862 C CA . SER A 1 103 ? 4.551 -17.984 -3.689 1 96.06 103 SER A CA 1
ATOM 863 C C . SER A 1 103 ? 5.18 -19 -2.73 1 96.06 103 SER A C 1
ATOM 865 O O . SER A 1 103 ? 6.336 -18.844 -2.33 1 96.06 103 SER A O 1
ATOM 867 N N . GLU A 1 104 ? 4.375 -19.953 -2.398 1 95.06 104 GLU A N 1
ATOM 868 C CA . GLU A 1 104 ? 4.914 -21.031 -1.567 1 95.06 104 GLU A CA 1
ATOM 869 C C . GLU A 1 104 ? 6.137 -21.672 -2.219 1 95.06 104 GLU A C 1
ATOM 871 O O . GLU A 1 104 ? 7.117 -21.984 -1.537 1 95.06 104 GLU A O 1
ATOM 876 N N . ASP A 1 105 ? 6.109 -21.766 -3.498 1 94.75 105 ASP A N 1
ATOM 877 C CA . ASP A 1 105 ? 7.227 -22.328 -4.238 1 94.75 105 ASP A CA 1
ATOM 878 C C . ASP A 1 105 ? 8.5 -21.516 -4.02 1 94.75 105 ASP A C 1
ATOM 880 O O . ASP A 1 105 ? 9.562 -22.094 -3.732 1 94.75 105 ASP A O 1
ATOM 884 N N . ASP A 1 106 ? 8.383 -20.219 -4.113 1 95.94 106 ASP A N 1
ATOM 885 C CA . ASP A 1 106 ? 9.547 -19.359 -3.941 1 95.94 106 ASP A CA 1
ATOM 886 C C . ASP A 1 106 ? 10.07 -19.422 -2.508 1 95.94 106 ASP A C 1
ATOM 888 O O . ASP A 1 106 ? 11.281 -19.469 -2.283 1 95.94 106 ASP A O 1
ATOM 892 N N . VAL A 1 107 ? 9.203 -19.469 -1.55 1 96.44 107 VAL A N 1
ATOM 893 C CA . VAL A 1 107 ? 9.594 -19.5 -0.144 1 96.44 107 VAL A CA 1
ATOM 894 C C . VAL A 1 107 ? 10.352 -20.797 0.141 1 96.44 107 VAL A C 1
ATOM 896 O O . VAL A 1 107 ? 11.375 -20.781 0.838 1 96.44 107 VAL A O 1
ATOM 899 N N . LEU A 1 108 ? 9.906 -21.922 -0.465 1 94.88 108 LEU A N 1
ATOM 900 C CA . LEU A 1 108 ? 10.477 -23.234 -0.176 1 94.88 108 LEU A CA 1
ATOM 901 C C . LEU A 1 108 ? 11.742 -23.469 -0.986 1 94.88 108 LEU A C 1
ATOM 903 O O . LEU A 1 108 ? 12.703 -24.047 -0.484 1 94.88 108 LEU A O 1
ATOM 907 N N . GLN A 1 109 ? 11.773 -22.938 -2.211 1 95.38 109 GLN A N 1
ATOM 908 C CA . GLN A 1 109 ? 12.844 -23.328 -3.115 1 95.38 109 GLN A CA 1
ATOM 909 C C . GLN A 1 109 ? 13.828 -22.188 -3.33 1 95.38 109 GLN A C 1
ATOM 911 O O . GLN A 1 109 ? 15.008 -22.406 -3.617 1 95.38 109 GLN A O 1
ATOM 916 N N . HIS A 1 110 ? 13.367 -20.984 -3.264 1 95.12 110 HIS A N 1
ATOM 917 C CA . HIS A 1 110 ? 14.18 -19.812 -3.518 1 95.12 110 HIS A CA 1
ATOM 918 C C . HIS A 1 110 ? 13.914 -18.719 -2.482 1 95.12 110 HIS A C 1
ATOM 920 O O . HIS A 1 110 ? 13.531 -17.609 -2.832 1 95.12 110 HIS A O 1
ATOM 926 N N . PRO A 1 111 ? 14.219 -18.984 -1.215 1 96.31 111 PRO A N 1
ATOM 927 C CA . PRO A 1 111 ? 13.867 -18.031 -0.162 1 96.31 111 PRO A CA 1
ATOM 928 C C . PRO A 1 111 ? 14.625 -16.719 -0.292 1 96.31 111 PRO A C 1
ATOM 930 O O . PRO A 1 111 ? 14.164 -15.688 0.22 1 96.31 111 PRO A O 1
ATOM 933 N N . GLU A 1 112 ? 15.789 -16.672 -0.984 1 95.94 112 GLU A N 1
ATOM 934 C CA . GLU A 1 112 ? 16.594 -15.469 -1.137 1 95.94 112 GLU A CA 1
ATOM 935 C C . GLU A 1 112 ? 15.812 -14.375 -1.87 1 95.94 112 GLU A C 1
ATOM 937 O O . GLU A 1 112 ? 15.977 -13.188 -1.581 1 95.94 112 GLU A O 1
ATOM 942 N N . LEU A 1 113 ? 15.023 -14.836 -2.801 1 95 113 LEU A N 1
ATOM 943 C CA . LEU A 1 113 ? 14.195 -13.883 -3.531 1 95 113 LEU A CA 1
ATOM 944 C C . LEU A 1 113 ? 13.156 -13.25 -2.615 1 95 113 LEU A C 1
ATOM 946 O O . LEU A 1 113 ? 13.008 -12.023 -2.582 1 95 113 LEU A O 1
ATOM 950 N N . SER A 1 114 ? 12.445 -14.117 -1.891 1 97.25 114 SER A N 1
ATOM 951 C CA . SER A 1 114 ? 11.453 -13.633 -0.941 1 97.25 114 SER A CA 1
ATOM 952 C C . SER A 1 114 ? 12.086 -12.734 0.119 1 97.25 114 SER A C 1
ATOM 954 O O . SER A 1 114 ? 11.516 -11.711 0.5 1 97.25 114 SER A O 1
ATOM 956 N N . LEU A 1 115 ? 13.258 -13.086 0.524 1 96.69 115 LEU A N 1
ATOM 957 C CA . LEU A 1 115 ? 13.992 -12.305 1.512 1 96.69 115 LEU A CA 1
ATOM 958 C C . LEU A 1 115 ? 14.32 -10.922 0.972 1 96.69 115 LEU A C 1
ATOM 960 O O . LEU A 1 115 ? 14.094 -9.914 1.65 1 96.69 115 LEU A O 1
ATOM 964 N N . THR A 1 116 ? 14.797 -10.891 -0.196 1 95 116 THR A N 1
ATOM 965 C CA . THR A 1 116 ? 15.172 -9.625 -0.826 1 95 116 THR A CA 1
ATOM 966 C C . THR A 1 116 ? 13.953 -8.727 -0.982 1 95 116 THR A C 1
ATOM 968 O O . THR A 1 116 ? 14 -7.539 -0.645 1 95 116 THR A O 1
ATOM 971 N N . LEU A 1 117 ? 12.898 -9.273 -1.442 1 95.69 117 LEU A N 1
ATOM 972 C CA . LEU A 1 117 ? 11.68 -8.5 -1.652 1 95.69 117 LEU A CA 1
ATOM 973 C C . LEU A 1 117 ? 11.117 -8 -0.325 1 95.69 117 LEU A C 1
ATOM 975 O O . LEU A 1 117 ? 10.703 -6.844 -0.214 1 95.69 117 LEU A O 1
ATOM 979 N N . LEU A 1 118 ? 11.094 -8.891 0.619 1 96.75 118 LEU A N 1
ATOM 980 C CA . LEU A 1 118 ? 10.594 -8.484 1.929 1 96.75 118 LEU A CA 1
ATOM 981 C C . LEU A 1 118 ? 11.469 -7.395 2.531 1 96.75 118 LEU A C 1
ATOM 983 O O . LEU A 1 118 ? 10.961 -6.445 3.137 1 96.75 118 LEU A O 1
ATOM 987 N N . ARG A 1 119 ? 12.766 -7.5 2.422 1 93.94 119 ARG A N 1
ATOM 988 C CA . ARG A 1 119 ? 13.688 -6.473 2.889 1 93.94 119 ARG A CA 1
ATOM 989 C C . ARG A 1 119 ? 13.344 -5.113 2.285 1 93.94 119 ARG A C 1
ATOM 991 O O . ARG A 1 119 ? 13.297 -4.105 2.994 1 93.94 119 ARG A O 1
ATOM 998 N N . MET A 1 120 ? 13.102 -5.148 1.05 1 92.38 120 MET A N 1
ATOM 999 C CA . MET A 1 120 ? 12.773 -3.906 0.349 1 92.38 120 MET A CA 1
ATOM 1000 C C . MET A 1 120 ? 11.453 -3.332 0.841 1 92.38 120 MET A C 1
ATOM 1002 O O . MET A 1 120 ? 11.328 -2.119 1.024 1 92.38 120 MET A O 1
ATOM 1006 N N . VAL A 1 121 ? 10.484 -4.16 1.056 1 94.12 121 VAL A N 1
ATOM 1007 C CA . VAL A 1 121 ? 9.18 -3.719 1.537 1 94.12 121 VAL A CA 1
ATOM 1008 C C . VAL A 1 121 ? 9.312 -3.148 2.945 1 94.12 121 VAL A C 1
ATOM 1010 O O . VAL A 1 121 ? 8.82 -2.055 3.23 1 94.12 121 VAL A O 1
ATOM 1013 N N . LEU A 1 122 ? 9.992 -3.887 3.797 1 91.31 122 LEU A N 1
ATOM 1014 C CA . LEU A 1 122 ? 10.141 -3.455 5.184 1 91.31 122 LEU A CA 1
ATOM 1015 C C . LEU A 1 122 ? 10.961 -2.17 5.266 1 91.31 122 LEU A C 1
ATOM 1017 O O . LEU A 1 122 ? 10.75 -1.354 6.168 1 91.31 122 LEU A O 1
ATOM 1021 N N . GLY A 1 123 ? 11.867 -2.016 4.391 1 84.56 123 GLY A N 1
ATOM 1022 C CA . GLY A 1 123 ? 12.695 -0.826 4.367 1 84.56 123 GLY A CA 1
ATOM 1023 C C . GLY A 1 123 ? 11.906 0.456 4.199 1 84.56 123 GLY A C 1
ATOM 1024 O O . GLY A 1 123 ? 12.336 1.522 4.641 1 84.56 123 GLY A O 1
ATOM 1025 N N . ARG A 1 124 ? 10.781 0.344 3.668 1 82.25 124 ARG A N 1
ATOM 1026 C CA . ARG A 1 124 ? 9.922 1.51 3.488 1 82.25 124 ARG A CA 1
ATOM 1027 C C . ARG A 1 124 ? 9.281 1.929 4.809 1 82.25 124 ARG A C 1
ATOM 1029 O O . ARG A 1 124 ? 8.93 3.096 4.992 1 82.25 124 ARG A O 1
ATOM 1036 N N . HIS A 1 125 ? 9.102 0.999 5.691 1 74.19 125 HIS A N 1
ATOM 1037 C CA . HIS A 1 125 ? 8.352 1.245 6.918 1 74.19 125 HIS A CA 1
ATOM 1038 C C . HIS A 1 125 ? 9.281 1.552 8.086 1 74.19 125 HIS A C 1
ATOM 1040 O O . HIS A 1 125 ? 8.852 2.088 9.102 1 74.19 125 HIS A O 1
ATOM 1046 N N . GLU A 1 126 ? 10.492 0.999 8.234 1 60.97 126 GLU A N 1
ATOM 1047 C CA . GLU A 1 126 ? 11.414 1.212 9.336 1 60.97 126 GLU A CA 1
ATOM 1048 C C . GLU A 1 126 ? 11.773 2.689 9.484 1 60.97 126 GLU A C 1
ATOM 1050 O O . GLU A 1 126 ? 12.055 3.16 10.586 1 60.97 126 GLU A O 1
ATOM 1055 N N . ARG A 1 127 ? 11.75 3.492 8.562 1 52.44 127 ARG A N 1
ATOM 1056 C CA . ARG A 1 127 ? 12.289 4.844 8.453 1 52.44 127 ARG A CA 1
ATOM 1057 C C . ARG A 1 127 ? 11.547 5.801 9.391 1 52.44 127 ARG A C 1
ATOM 1059 O O . ARG A 1 127 ? 12.156 6.684 9.992 1 52.44 127 ARG A O 1
ATOM 1066 N N . ARG A 1 128 ? 10.172 5.785 9.234 1 48.97 128 ARG A N 1
ATOM 1067 C CA . ARG A 1 128 ? 9.469 6.949 9.773 1 48.97 128 ARG A CA 1
ATOM 1068 C C . ARG A 1 128 ? 9.719 7.094 11.273 1 48.97 128 ARG A C 1
ATOM 1070 O O . ARG A 1 128 ? 9.578 8.188 11.828 1 48.97 128 ARG A O 1
ATOM 1077 N N . SER A 1 129 ? 10.062 6.02 11.844 1 46.22 129 SER A N 1
ATOM 1078 C CA . SER A 1 129 ? 10.305 6.117 13.273 1 46.22 129 SER A CA 1
ATOM 1079 C C . SER A 1 129 ? 11.523 6.988 13.57 1 46.22 129 SER A C 1
ATOM 1081 O O . SER A 1 129 ? 11.57 7.668 14.602 1 46.22 129 SER A O 1
ATOM 1083 N N . ASP A 1 130 ? 12.562 6.871 12.727 1 42.62 130 ASP A N 1
ATOM 1084 C CA . ASP A 1 130 ? 13.773 7.633 13.047 1 42.62 130 ASP A CA 1
ATOM 1085 C C . ASP A 1 130 ? 13.594 9.109 12.703 1 42.62 130 ASP A C 1
ATOM 1087 O O . ASP A 1 130 ? 14.414 9.945 13.094 1 42.62 130 ASP A O 1
ATOM 1091 N N . ALA A 1 131 ? 12.742 9.531 11.789 1 42.78 131 ALA A N 1
ATOM 1092 C CA . ALA A 1 131 ? 12.617 10.945 11.445 1 42.78 131 ALA A CA 1
ATOM 1093 C C . ALA A 1 131 ? 12.266 11.773 12.68 1 42.78 131 ALA A C 1
ATOM 1095 O O . ALA A 1 131 ? 12.656 12.938 12.781 1 42.78 131 ALA A O 1
ATOM 1096 N N . GLY A 1 132 ? 11.398 11.305 13.555 1 38.34 132 GLY A N 1
ATOM 1097 C CA . GLY A 1 132 ? 11.297 12.117 14.758 1 38.34 132 GLY A CA 1
ATOM 1098 C C . GLY A 1 132 ? 12.633 12.367 15.422 1 38.34 132 GLY A C 1
ATOM 1099 O O . GLY A 1 132 ? 12.75 13.242 16.297 1 38.34 132 GLY A O 1
ATOM 1100 N N . LEU A 1 133 ? 13.414 11.336 15.383 1 37.94 133 LEU A N 1
ATOM 1101 C CA . LEU A 1 133 ? 14.664 11.508 16.109 1 37.94 133 LEU A CA 1
ATOM 1102 C C . LEU A 1 133 ? 15.672 12.289 15.273 1 37.94 133 LEU A C 1
ATOM 1104 O O . LEU A 1 133 ? 16.797 12.531 15.719 1 37.94 133 LEU A O 1
ATOM 1108 N N . GLU A 1 134 ? 15.453 12.422 14.078 1 38.19 134 GLU A N 1
ATOM 1109 C CA . GLU A 1 134 ? 16.5 13.133 13.352 1 38.19 134 GLU A CA 1
ATOM 1110 C C . GLU A 1 134 ? 16.641 14.57 13.852 1 38.19 134 GLU A C 1
ATOM 1112 O O . GLU A 1 134 ? 17.375 15.367 13.266 1 38.19 134 GLU A O 1
ATOM 1117 N N . SER A 1 135 ? 15.773 15.102 14.648 1 35.19 135 SER A N 1
ATOM 1118 C CA . SER A 1 135 ? 16.266 16.438 14.945 1 35.19 135 SER A CA 1
ATOM 1119 C C . SER A 1 135 ? 17.734 16.422 15.352 1 35.19 135 SER A C 1
ATOM 1121 O O . SER A 1 135 ? 18.406 17.453 15.344 1 35.19 135 SER A O 1
ATOM 1123 N N . GLN A 1 136 ? 18.094 15.633 16.516 1 34.66 136 GLN A N 1
ATOM 1124 C CA . GLN A 1 136 ? 19.188 16.188 17.312 1 34.66 136 GLN A CA 1
ATOM 1125 C C . GLN A 1 136 ? 20.484 16.188 16.531 1 34.66 136 GLN A C 1
ATOM 1127 O O . GLN A 1 136 ? 21.172 17.203 16.453 1 34.66 136 GLN A O 1
ATOM 1132 N N . SER A 1 137 ? 21.609 15.117 16.859 1 35.12 137 SER A N 1
ATOM 1133 C CA . SER A 1 137 ? 23.031 15.477 16.859 1 35.12 137 SER A CA 1
ATOM 1134 C C . SER A 1 137 ? 23.578 15.547 15.438 1 35.12 137 SER A C 1
ATOM 1136 O O . SER A 1 137 ? 23.422 14.602 14.664 1 35.12 137 SER A O 1
ATOM 1138 N N . PRO A 1 138 ? 23.859 16.734 14.867 1 35.59 138 PRO A N 1
ATOM 1139 C CA . PRO A 1 138 ? 24.641 17.094 13.688 1 35.59 138 PRO A CA 1
ATOM 1140 C C . PRO A 1 138 ? 25.797 16.125 13.43 1 35.59 138 PRO A C 1
ATOM 1142 O O . PRO A 1 138 ? 26.312 16.047 12.312 1 35.59 138 PRO A O 1
ATOM 1145 N N . SER A 1 139 ? 26.594 15.68 14.562 1 34.31 139 SER A N 1
ATOM 1146 C CA . SER A 1 139 ? 28 15.32 14.477 1 34.31 139 SER A CA 1
ATOM 1147 C C . SER A 1 139 ? 28.203 14.016 13.711 1 34.31 139 SER A C 1
ATOM 1149 O O . SER A 1 139 ? 29.281 13.75 13.188 1 34.31 139 SER A O 1
ATOM 1151 N N . ASP A 1 140 ? 27.641 12.875 14.203 1 36.34 140 ASP A N 1
ATOM 1152 C CA . ASP A 1 140 ? 28.281 11.68 13.672 1 36.34 140 ASP A CA 1
ATOM 1153 C C . ASP A 1 140 ? 28.031 11.531 12.18 1 36.34 140 ASP A C 1
ATOM 1155 O O . ASP A 1 140 ? 26.922 11.203 11.758 1 36.34 140 ASP A O 1
ATOM 1159 N N . THR A 1 141 ? 28.625 12.242 11.344 1 36.62 141 THR A N 1
ATOM 1160 C CA . THR A 1 141 ? 28.984 12.227 9.93 1 36.62 141 THR A CA 1
ATOM 1161 C C . THR A 1 141 ? 29 10.805 9.391 1 36.62 141 THR A C 1
ATOM 1163 O O . THR A 1 141 ? 29.266 10.586 8.203 1 36.62 141 THR A O 1
ATOM 1166 N N . ASN A 1 142 ? 29.578 9.805 10.117 1 39.19 142 ASN A N 1
ATOM 1167 C CA . ASN A 1 142 ? 29.734 8.516 9.453 1 39.19 142 ASN A CA 1
ATOM 1168 C C . ASN A 1 142 ? 28.438 8.039 8.82 1 39.19 142 ASN A C 1
ATOM 1170 O O . ASN A 1 142 ? 27.469 7.754 9.523 1 39.19 142 ASN A O 1
ATOM 1174 N N . ARG A 1 143 ? 28.047 8.586 7.512 1 45.06 143 ARG A N 1
ATOM 1175 C CA . ARG A 1 143 ? 27.031 8.93 6.512 1 45.06 143 ARG A CA 1
ATOM 1176 C C . ARG A 1 143 ? 26.078 7.77 6.277 1 45.06 143 ARG A C 1
ATOM 1178 O O . ARG A 1 143 ? 26.312 6.93 5.406 1 45.06 143 ARG A O 1
ATOM 1185 N N . THR A 1 144 ? 25.531 6.961 7.121 1 57.12 144 THR A N 1
ATOM 1186 C CA . THR A 1 144 ? 24.453 5.973 7.004 1 57.12 144 THR A CA 1
ATOM 1187 C C . THR A 1 144 ? 23.328 6.512 6.133 1 57.12 144 THR A C 1
ATOM 1189 O O . THR A 1 144 ? 23.156 7.723 6.004 1 57.12 144 THR A O 1
ATOM 1192 N N . MET A 1 145 ? 23.047 5.672 5.066 1 75.19 145 MET A N 1
ATOM 1193 C CA . MET A 1 145 ? 21.938 5.996 4.168 1 75.19 145 MET A CA 1
ATOM 1194 C C . MET A 1 145 ? 20.688 6.367 4.957 1 75.19 145 MET A C 1
ATOM 1196 O O . MET A 1 145 ? 20.172 5.547 5.715 1 75.19 145 MET A O 1
ATOM 1200 N N . SER A 1 146 ? 20.438 7.695 4.934 1 81.94 146 SER A N 1
ATOM 1201 C CA . SER A 1 146 ? 19.234 8.156 5.613 1 81.94 146 SER A CA 1
ATOM 1202 C C . SER A 1 146 ? 17.969 7.641 4.914 1 81.94 146 SER A C 1
ATOM 1204 O O . SER A 1 146 ? 18.047 7.133 3.793 1 81.94 146 SER A O 1
ATOM 1206 N N . TYR A 1 147 ? 17 7.773 5.617 1 85.44 147 TYR A N 1
ATOM 1207 C CA . TYR A 1 147 ? 15.703 7.414 5.043 1 85.44 147 TYR A CA 1
ATOM 1208 C C . TYR A 1 147 ? 15.43 8.211 3.775 1 85.44 147 TYR A C 1
ATOM 1210 O O . TYR A 1 147 ? 14.938 7.668 2.785 1 85.44 147 TYR A O 1
ATOM 1218 N N . ARG A 1 148 ? 15.805 9.484 3.811 1 88.12 148 ARG A N 1
ATOM 1219 C CA . ARG A 1 148 ? 15.547 10.352 2.666 1 88.12 148 ARG A CA 1
ATOM 1220 C C . ARG A 1 148 ? 16.375 9.914 1.456 1 88.12 148 ARG A C 1
ATOM 1222 O O . ARG A 1 148 ? 15.891 9.961 0.323 1 88.12 148 ARG A O 1
ATOM 1229 N N . HIS A 1 149 ? 17.609 9.477 1.741 1 91.69 149 HIS A N 1
ATOM 1230 C CA . HIS A 1 149 ? 18.438 8.977 0.649 1 91.69 149 HIS A CA 1
ATOM 1231 C C . HIS A 1 149 ? 17.812 7.762 -0.017 1 91.69 149 HIS A C 1
ATOM 1233 O O . HIS A 1 149 ? 17.719 7.695 -1.245 1 91.69 149 HIS A O 1
ATOM 1239 N N . ARG A 1 150 ? 17.344 6.883 0.778 1 90.56 150 ARG A N 1
ATOM 1240 C CA . ARG A 1 150 ? 16.734 5.672 0.254 1 90.56 150 ARG A CA 1
ATOM 1241 C C . ARG A 1 150 ? 15.461 5.996 -0.526 1 90.56 150 ARG A C 1
ATOM 1243 O O . ARG A 1 150 ? 15.18 5.379 -1.557 1 90.56 150 ARG A O 1
ATOM 1250 N N . GLU A 1 151 ? 14.766 6.992 -0.057 1 92.06 151 GLU A N 1
ATOM 1251 C CA . GLU A 1 151 ? 13.531 7.387 -0.729 1 92.06 151 GLU A CA 1
ATOM 1252 C C . GLU A 1 151 ? 13.82 8.016 -2.09 1 92.06 151 GLU A C 1
ATOM 1254 O O . GLU A 1 151 ? 13.047 7.84 -3.035 1 92.06 151 GLU A O 1
ATOM 1259 N N . VAL A 1 152 ? 14.898 8.68 -2.168 1 93.94 152 VAL A N 1
ATOM 1260 C CA . VAL A 1 152 ? 15.266 9.266 -3.453 1 93.94 152 VAL A CA 1
ATOM 1261 C C . VAL A 1 152 ? 15.641 8.156 -4.438 1 93.94 152 VAL A C 1
ATOM 1263 O O . VAL A 1 152 ? 15.25 8.203 -5.605 1 93.94 152 VAL A O 1
ATOM 1266 N N . ILE A 1 153 ? 16.344 7.199 -3.943 1 93.62 153 ILE A N 1
ATOM 1267 C CA . ILE A 1 153 ? 16.703 6.055 -4.773 1 93.62 153 ILE A CA 1
ATOM 1268 C C . ILE A 1 153 ? 15.43 5.344 -5.238 1 93.62 153 ILE A C 1
ATOM 1270 O O . ILE A 1 153 ? 15.273 5.039 -6.422 1 93.62 153 ILE A O 1
ATOM 1274 N N . ARG A 1 154 ? 14.547 5.141 -4.312 1 92.5 154 ARG A N 1
ATOM 1275 C CA . ARG A 1 154 ? 13.289 4.484 -4.629 1 92.5 154 ARG A CA 1
ATOM 1276 C C . ARG A 1 154 ? 12.5 5.281 -5.664 1 92.5 154 ARG A C 1
ATOM 1278 O O . ARG A 1 154 ? 11.922 4.703 -6.59 1 92.5 154 ARG A O 1
ATOM 1285 N N . LEU A 1 155 ? 12.508 6.59 -5.504 1 94.38 155 LEU A N 1
ATOM 1286 C CA . LEU A 1 155 ? 11.797 7.465 -6.43 1 94.38 155 LEU A CA 1
ATOM 1287 C C . LEU A 1 155 ? 12.32 7.297 -7.848 1 94.38 155 LEU A C 1
ATOM 1289 O O . LEU A 1 155 ? 11.547 7.227 -8.805 1 94.38 155 LEU A O 1
ATOM 1293 N N . ALA A 1 156 ? 13.57 7.219 -7.98 1 94 156 ALA A N 1
ATOM 1294 C CA . ALA A 1 156 ? 14.172 7.035 -9.297 1 94 156 ALA A CA 1
ATOM 1295 C C . ALA A 1 156 ? 13.758 5.703 -9.914 1 94 156 ALA A C 1
ATOM 1297 O O . ALA A 1 156 ? 13.492 5.621 -11.117 1 94 156 ALA A O 1
ATOM 1298 N N . CYS A 1 157 ? 13.688 4.73 -9.039 1 90.56 157 CYS A N 1
ATOM 1299 C CA . CYS A 1 157 ? 13.234 3.42 -9.5 1 90.56 157 CYS A CA 1
ATOM 1300 C C . CYS A 1 157 ? 11.773 3.465 -9.906 1 90.56 157 CYS A C 1
ATOM 1302 O O . CYS A 1 157 ? 11.375 2.818 -10.883 1 90.56 157 CYS A O 1
ATOM 1304 N N . THR A 1 158 ? 11.016 4.191 -9.18 1 90.69 158 THR A N 1
ATOM 1305 C CA . THR A 1 158 ? 9.578 4.297 -9.406 1 90.69 158 THR A CA 1
ATOM 1306 C C . THR A 1 158 ? 9.289 5.047 -10.703 1 90.69 158 THR A C 1
ATOM 1308 O O . THR A 1 158 ? 8.469 4.605 -11.516 1 90.69 158 THR A O 1
ATOM 1311 N N . LEU A 1 159 ? 10.008 6.137 -10.977 1 90.88 159 LEU A N 1
ATOM 1312 C CA . LEU A 1 159 ? 9.734 6.996 -12.117 1 90.88 159 LEU A CA 1
ATOM 1313 C C . LEU A 1 159 ? 10.43 6.477 -13.375 1 90.88 159 LEU A C 1
ATOM 1315 O O . LEU A 1 159 ? 10.039 6.812 -14.492 1 90.88 159 LEU A O 1
ATOM 1319 N N . GLU A 1 160 ? 11.461 5.707 -13.148 1 91.38 160 GLU A N 1
ATOM 1320 C CA . GLU A 1 160 ? 12.211 5.07 -14.219 1 91.38 160 GLU A CA 1
ATOM 1321 C C . GLU A 1 160 ? 12.711 6.102 -15.227 1 91.38 160 GLU A C 1
ATOM 1323 O O . GLU A 1 160 ? 12.617 5.891 -16.438 1 91.38 160 GLU A O 1
ATOM 1328 N N . ARG A 1 161 ? 13.039 7.25 -14.805 1 91.12 161 ARG A N 1
ATOM 1329 C CA . ARG A 1 161 ? 13.672 8.336 -15.555 1 91.12 161 ARG A CA 1
ATOM 1330 C C . ARG A 1 161 ? 14.602 9.148 -14.656 1 91.12 161 ARG A C 1
ATOM 1332 O O . ARG A 1 161 ? 14.516 9.062 -13.43 1 91.12 161 ARG A O 1
ATOM 1339 N N . PRO A 1 162 ? 15.57 9.875 -15.25 1 93.94 162 PRO A N 1
ATOM 1340 C CA . PRO A 1 162 ? 16.391 10.758 -14.414 1 93.94 162 PRO A CA 1
ATOM 1341 C C . PRO A 1 162 ? 15.547 11.711 -13.57 1 93.94 162 PRO A C 1
ATOM 1343 O O . PRO A 1 162 ? 14.492 12.172 -14.016 1 93.94 162 PRO A O 1
ATOM 1346 N N . LEU A 1 163 ? 16.047 12 -12.438 1 96.31 163 LEU A N 1
ATOM 1347 C CA . LEU A 1 163 ? 15.297 12.844 -11.508 1 96.31 163 LEU A CA 1
ATOM 1348 C C . LEU A 1 163 ? 15.664 14.312 -11.703 1 96.31 163 LEU A C 1
ATOM 1350 O O . LEU A 1 163 ? 16.828 14.641 -11.922 1 96.31 163 LEU A O 1
ATOM 1354 N N . HIS A 1 164 ? 14.625 15.133 -11.641 1 95.5 164 HIS A N 1
ATOM 1355 C CA . HIS A 1 164 ? 14.805 16.562 -11.414 1 95.5 164 HIS A CA 1
ATOM 1356 C C . HIS A 1 164 ? 14.609 16.922 -9.945 1 95.5 164 HIS A C 1
ATOM 1358 O O . HIS A 1 164 ? 13.93 16.203 -9.211 1 95.5 164 HIS A O 1
ATOM 1364 N N . PRO A 1 165 ? 15.305 17.969 -9.562 1 95.12 165 PRO A N 1
ATOM 1365 C CA . PRO A 1 165 ? 15.094 18.375 -8.172 1 95.12 165 PRO A CA 1
ATOM 1366 C C . PRO A 1 165 ? 13.617 18.516 -7.809 1 95.12 165 PRO A C 1
ATOM 1368 O O . PRO A 1 165 ? 13.227 18.203 -6.68 1 95.12 165 PRO A O 1
ATOM 1371 N N . ILE A 1 166 ? 12.789 18.828 -8.773 1 94.62 166 ILE A N 1
ATOM 1372 C CA . ILE A 1 166 ? 11.375 19.031 -8.508 1 94.62 166 ILE A CA 1
ATOM 1373 C C . ILE A 1 166 ? 10.719 17.688 -8.156 1 94.62 166 ILE A C 1
ATOM 1375 O O . ILE A 1 166 ? 9.766 17.641 -7.375 1 94.62 166 ILE A O 1
ATOM 1379 N N . ASP A 1 167 ? 11.164 16.641 -8.68 1 95.06 167 ASP A N 1
ATOM 1380 C CA . ASP A 1 167 ? 10.641 15.32 -8.352 1 95.06 167 ASP A CA 1
ATOM 1381 C C . ASP A 1 167 ? 10.836 15 -6.871 1 95.06 167 ASP A C 1
ATOM 1383 O O . ASP A 1 167 ? 9.914 14.523 -6.207 1 95.06 167 ASP A O 1
ATOM 1387 N N . VAL A 1 168 ? 12.031 15.266 -6.414 1 94.94 168 VAL A N 1
ATOM 1388 C CA . VAL A 1 168 ? 12.414 14.969 -5.039 1 94.94 168 VAL A CA 1
ATOM 1389 C C . VAL A 1 168 ? 11.648 15.875 -4.082 1 94.94 168 VAL A C 1
ATOM 1391 O O . VAL A 1 168 ? 11.109 15.422 -3.07 1 94.94 168 VAL A O 1
ATOM 1394 N N . ARG A 1 169 ? 11.586 17.156 -4.492 1 93.94 169 ARG A N 1
ATOM 1395 C CA . ARG A 1 169 ? 10.859 18.141 -3.695 1 93.94 169 ARG A CA 1
ATOM 1396 C C . ARG A 1 169 ? 9.406 17.719 -3.506 1 93.94 169 ARG A C 1
ATOM 1398 O O . ARG A 1 169 ? 8.891 17.75 -2.387 1 93.94 169 ARG A O 1
ATOM 1405 N N . SER A 1 170 ? 8.828 17.312 -4.516 1 91.75 170 SER A N 1
ATOM 1406 C CA . SER A 1 170 ? 7.414 16.938 -4.484 1 91.75 170 SER A CA 1
ATOM 1407 C C . SER A 1 170 ? 7.203 15.633 -3.727 1 91.75 170 SER A C 1
ATOM 1409 O O . SER A 1 170 ? 6.262 15.508 -2.943 1 91.75 170 SER A O 1
ATOM 1411 N N . HIS A 1 171 ? 8.086 14.734 -3.93 1 91.69 171 HIS A N 1
ATOM 1412 C CA . HIS A 1 171 ? 7.938 13.398 -3.352 1 91.69 171 HIS A CA 1
ATOM 1413 C C . HIS A 1 171 ? 8.148 13.43 -1.843 1 91.69 171 HIS A C 1
ATOM 1415 O O . HIS A 1 171 ? 7.418 12.773 -1.096 1 91.69 171 HIS A O 1
ATOM 1421 N N . LEU A 1 172 ? 9.125 14.211 -1.412 1 88.69 172 LEU A N 1
ATOM 1422 C CA . LEU A 1 172 ? 9.508 14.219 -0.002 1 88.69 172 LEU A CA 1
ATOM 1423 C C . LEU A 1 172 ? 8.898 15.422 0.717 1 88.69 172 LEU A C 1
ATOM 1425 O O . LEU A 1 172 ? 9.047 15.562 1.933 1 88.69 172 LEU A O 1
ATOM 1429 N N . ARG A 1 173 ? 8.25 16.281 -0.098 1 86.25 173 ARG A N 1
ATOM 1430 C CA . ARG A 1 173 ? 7.648 17.5 0.451 1 86.25 173 ARG A CA 1
ATOM 1431 C C . ARG A 1 173 ? 8.688 18.312 1.209 1 86.25 173 ARG A C 1
ATOM 1433 O O . ARG A 1 173 ? 8.469 18.688 2.365 1 86.25 173 ARG A O 1
ATOM 1440 N N . ILE A 1 174 ? 9.812 18.625 0.595 1 89.5 174 ILE A N 1
ATOM 1441 C CA . ILE A 1 174 ? 10.906 19.422 1.133 1 89.5 174 ILE A CA 1
ATOM 1442 C C . ILE A 1 174 ? 11.195 20.609 0.199 1 89.5 174 ILE A C 1
ATOM 1444 O O . ILE A 1 174 ? 10.648 20.672 -0.906 1 89.5 174 ILE A O 1
ATOM 1448 N N . ASP A 1 175 ? 11.992 21.469 0.684 1 92.38 175 ASP A N 1
ATOM 1449 C CA . ASP A 1 175 ? 12.281 22.625 -0.159 1 92.38 175 ASP A CA 1
ATOM 1450 C C . ASP A 1 175 ? 13.336 22.281 -1.208 1 92.38 175 ASP A C 1
ATOM 1452 O O . ASP A 1 175 ? 13.977 21.234 -1.138 1 92.38 175 ASP A O 1
ATOM 1456 N N . HIS A 1 176 ? 13.477 23.156 -2.143 1 94.56 176 HIS A N 1
ATOM 1457 C CA . HIS A 1 176 ? 14.344 22.938 -3.297 1 94.56 176 HIS A CA 1
ATOM 1458 C C . HIS A 1 176 ? 15.797 22.766 -2.871 1 94.56 176 HIS A C 1
ATOM 1460 O O . HIS A 1 176 ? 16.484 21.875 -3.365 1 94.56 176 HIS A O 1
ATOM 1466 N N . ARG A 1 177 ? 16.203 23.562 -2.027 1 95 177 ARG A N 1
ATOM 1467 C CA . ARG A 1 177 ? 17.594 23.516 -1.592 1 95 177 ARG A CA 1
ATOM 1468 C C . ARG A 1 177 ? 17.938 22.172 -0.974 1 95 177 ARG A C 1
ATOM 1470 O O . ARG A 1 177 ? 18.969 21.578 -1.29 1 95 177 ARG A O 1
ATOM 1477 N N . THR A 1 178 ? 17.062 21.656 -0.12 1 94.06 178 THR A N 1
ATOM 1478 C CA . THR A 1 178 ? 17.266 20.359 0.518 1 94.06 178 THR A CA 1
ATOM 1479 C C . THR A 1 178 ? 17.25 19.25 -0.519 1 94.06 178 THR A C 1
ATOM 1481 O O . THR A 1 178 ? 18.047 18.312 -0.434 1 94.06 178 THR A O 1
ATOM 1484 N N . ALA A 1 179 ? 16.344 19.406 -1.463 1 95.25 179 ALA A N 1
ATOM 1485 C CA . ALA A 1 179 ? 16.266 18.406 -2.527 1 95.25 179 ALA A CA 1
ATOM 1486 C C . ALA A 1 179 ? 17.562 18.328 -3.316 1 95.25 179 ALA A C 1
ATOM 1488 O O . ALA A 1 179 ? 18.094 17.25 -3.559 1 95.25 179 ALA A O 1
ATOM 1489 N N . VAL A 1 180 ? 18.047 19.422 -3.604 1 95.44 180 VAL A N 1
ATOM 1490 C CA . VAL A 1 180 ? 19.281 19.484 -4.375 1 95.44 180 VAL A CA 1
ATOM 1491 C C . VAL A 1 180 ? 20.438 18.922 -3.551 1 95.44 180 VAL A C 1
ATOM 1493 O O . VAL A 1 180 ? 21.266 18.172 -4.062 1 95.44 180 VAL A O 1
ATOM 1496 N N . ASN A 1 181 ? 20.469 19.281 -2.336 1 95 181 ASN A N 1
ATOM 1497 C CA . ASN A 1 181 ? 21.516 18.781 -1.454 1 95 181 ASN A CA 1
ATOM 1498 C C . ASN A 1 181 ? 21.469 17.266 -1.334 1 95 181 ASN A C 1
ATOM 1500 O O . ASN A 1 181 ? 22.516 16.609 -1.306 1 95 181 ASN A O 1
ATOM 1504 N N . LEU A 1 182 ? 20.328 16.719 -1.221 1 94.94 182 LEU A N 1
ATOM 1505 C CA . LEU A 1 182 ? 20.172 15.273 -1.168 1 94.94 182 LEU A CA 1
ATOM 1506 C C . LEU A 1 182 ? 20.719 14.625 -2.43 1 94.94 182 LEU A C 1
ATOM 1508 O O . LEU A 1 182 ? 21.484 13.656 -2.352 1 94.94 182 LEU A O 1
ATOM 1512 N N . LEU A 1 183 ? 20.359 15.188 -3.543 1 96.19 183 LEU A N 1
ATOM 1513 C CA . LEU A 1 183 ? 20.812 14.641 -4.82 1 96.19 183 LEU A CA 1
ATOM 1514 C C . LEU A 1 183 ? 22.328 14.742 -4.949 1 96.19 183 LEU A C 1
ATOM 1516 O O . LEU A 1 183 ? 22.984 13.797 -5.395 1 96.19 183 LEU A O 1
ATOM 1520 N N . ARG A 1 184 ? 22.844 15.82 -4.523 1 95.19 184 ARG A N 1
ATOM 1521 C CA . ARG A 1 184 ? 24.281 16.016 -4.57 1 95.19 184 ARG A CA 1
ATOM 1522 C C . ARG A 1 184 ? 25 15.023 -3.656 1 95.19 184 ARG A C 1
ATOM 1524 O O . ARG A 1 184 ? 26.047 14.477 -4.02 1 95.19 184 ARG A O 1
ATOM 1531 N N . SER A 1 185 ? 24.453 14.844 -2.492 1 95.5 185 SER A N 1
ATOM 1532 C CA . SER A 1 185 ? 25.031 13.891 -1.559 1 95.5 185 SER A CA 1
ATOM 1533 C C . SER A 1 185 ? 25.047 12.484 -2.148 1 95.5 185 SER A C 1
ATOM 1535 O O . SER A 1 185 ? 26.016 11.742 -1.97 1 95.5 185 SER A O 1
ATOM 1537 N N . LEU A 1 186 ? 24.047 12.141 -2.852 1 95.88 186 LEU A N 1
ATOM 1538 C CA . LEU A 1 186 ? 23.953 10.828 -3.482 1 95.88 186 LEU A CA 1
ATOM 1539 C C . LEU A 1 186 ? 24.953 10.711 -4.633 1 95.88 186 LEU A C 1
ATOM 1541 O O . LEU A 1 186 ? 25.484 9.633 -4.891 1 95.88 186 LEU A O 1
ATOM 1545 N N . CYS A 1 187 ? 25.188 11.797 -5.266 1 95.62 187 CYS A N 1
ATOM 1546 C CA . CYS A 1 187 ? 26.203 11.82 -6.309 1 95.62 187 CYS A CA 1
ATOM 1547 C C . CYS A 1 187 ? 27.594 11.609 -5.715 1 95.62 187 CYS A C 1
ATOM 1549 O O . CYS A 1 187 ? 28.422 10.906 -6.293 1 95.62 187 CYS A O 1
ATOM 1551 N N . GLN A 1 188 ? 27.766 12.219 -4.594 1 94.94 188 GLN A N 1
ATOM 1552 C CA . GLN A 1 188 ? 29.047 12.055 -3.908 1 94.94 188 GLN A CA 1
ATOM 1553 C C . GLN A 1 188 ? 29.297 10.594 -3.543 1 94.94 188 GLN A C 1
ATOM 1555 O O . GLN A 1 188 ? 30.438 10.141 -3.521 1 94.94 188 GLN A O 1
ATOM 1560 N N . LYS A 1 189 ? 28.234 9.891 -3.301 1 94.25 189 LYS A N 1
ATOM 1561 C CA . LYS A 1 189 ? 28.312 8.477 -2.955 1 94.25 189 LYS A CA 1
ATOM 1562 C C . LYS A 1 189 ? 28.297 7.605 -4.203 1 94.25 189 LYS A C 1
ATOM 1564 O O . LYS A 1 189 ? 28.219 6.379 -4.109 1 94.25 189 LYS A O 1
ATOM 1569 N N . ASN A 1 190 ? 28.266 8.203 -5.344 1 94.88 190 ASN A N 1
ATOM 1570 C CA . ASN A 1 190 ? 28.281 7.547 -6.645 1 94.88 190 ASN A CA 1
ATOM 1571 C C . ASN A 1 190 ? 27.016 6.73 -6.875 1 94.88 190 ASN A C 1
ATOM 1573 O O . ASN A 1 190 ? 27.062 5.68 -7.516 1 94.88 190 ASN A O 1
ATOM 1577 N N . LEU A 1 191 ? 25.984 7.176 -6.262 1 96.25 191 LEU A N 1
ATOM 1578 C CA . LEU A 1 191 ? 24.703 6.477 -6.418 1 96.25 191 LEU A CA 1
ATOM 1579 C C . LEU A 1 191 ? 23.859 7.133 -7.492 1 96.25 191 LEU A C 1
ATOM 1581 O O . LEU A 1 191 ? 22.922 6.512 -8.023 1 96.25 191 LEU A O 1
ATOM 1585 N N . PHE A 1 192 ? 24.125 8.391 -7.758 1 96.62 192 PHE A N 1
ATOM 1586 C CA . PHE A 1 192 ? 23.562 9.133 -8.875 1 96.62 192 PHE A CA 1
ATOM 1587 C C . PHE A 1 192 ? 24.656 9.82 -9.68 1 96.62 192 PHE A C 1
ATOM 1589 O O . PHE A 1 192 ? 25.766 10.016 -9.188 1 96.62 192 PHE A O 1
ATOM 1596 N N . GLU A 1 193 ? 24.344 10.195 -10.945 1 95.81 193 GLU A N 1
ATOM 1597 C CA . GLU A 1 193 ? 25.203 10.992 -11.812 1 95.81 193 GLU A CA 1
ATOM 1598 C C . GLU A 1 193 ? 24.453 12.188 -12.391 1 95.81 193 GLU A C 1
ATOM 1600 O O . GLU A 1 193 ? 23.391 12.031 -12.992 1 95.81 193 GLU A O 1
ATOM 1605 N N . PRO A 1 194 ? 25 13.367 -12.203 1 93.62 194 PRO A N 1
ATOM 1606 C CA . PRO A 1 194 ? 24.359 14.539 -12.797 1 93.62 194 PRO A CA 1
ATOM 1607 C C . PRO A 1 194 ? 24.578 14.641 -14.305 1 93.62 194 PRO A C 1
ATOM 1609 O O . PRO A 1 194 ? 25.656 14.289 -14.797 1 93.62 194 PRO A O 1
ATOM 1612 N N . ARG A 1 195 ? 23.531 14.938 -14.969 1 92.25 195 ARG A N 1
ATOM 1613 C CA . ARG A 1 195 ? 23.594 15.172 -16.406 1 92.25 195 ARG A CA 1
ATOM 1614 C C . ARG A 1 195 ? 22.984 16.516 -16.781 1 92.25 195 ARG A C 1
ATOM 1616 O O . ARG A 1 195 ? 21.953 16.906 -16.234 1 92.25 195 ARG A O 1
ATOM 1623 N N . THR A 1 196 ? 23.734 17.266 -17.516 1 84.94 196 THR A N 1
ATOM 1624 C CA . THR A 1 196 ? 23.266 18.578 -17.938 1 84.94 196 THR A CA 1
ATOM 1625 C C . THR A 1 196 ? 22.766 18.547 -19.391 1 84.94 196 THR A C 1
ATOM 1627 O O . THR A 1 196 ? 23.25 17.75 -20.188 1 84.94 196 THR A O 1
ATOM 1630 N N . GLY A 1 197 ? 21.625 19.172 -19.703 1 73.81 197 GLY A N 1
ATOM 1631 C CA . GLY A 1 197 ? 21.141 19.266 -21.062 1 73.81 197 GLY A CA 1
ATOM 1632 C C . GLY A 1 197 ? 22.109 19.984 -22 1 73.81 197 GLY A C 1
ATOM 1633 O O . GLY A 1 197 ? 23.016 20.688 -21.531 1 73.81 197 GLY A O 1
ATOM 1634 N N . PRO A 1 198 ? 22.094 19.594 -23.266 1 66.94 198 PRO A N 1
ATOM 1635 C CA . PRO A 1 198 ? 23.016 20.188 -24.234 1 66.94 198 PRO A CA 1
ATOM 1636 C C . PRO A 1 198 ? 22.984 21.703 -24.234 1 66.94 198 PRO A C 1
ATOM 1638 O O . PRO A 1 198 ? 24.031 22.344 -24.375 1 66.94 198 PRO A O 1
ATOM 1641 N N . GLN A 1 199 ? 21.828 22.297 -24.109 1 62.5 199 GLN A N 1
ATOM 1642 C CA . GLN A 1 199 ? 21.75 23.734 -24.312 1 62.5 199 GLN A CA 1
ATOM 1643 C C . GLN A 1 199 ? 21.688 24.469 -22.984 1 62.5 199 GLN A C 1
ATOM 1645 O O . GLN A 1 199 ? 21.984 25.672 -22.906 1 62.5 199 GLN A O 1
ATOM 1650 N N . ASN A 1 200 ? 21.141 23.844 -21.984 1 58.88 200 ASN A N 1
ATOM 1651 C CA . ASN A 1 200 ? 20.891 24.547 -20.734 1 58.88 200 ASN A CA 1
ATOM 1652 C C . ASN A 1 200 ? 21.656 23.906 -19.578 1 58.88 200 ASN A C 1
ATOM 1654 O O . ASN A 1 200 ? 21.266 22.859 -19.062 1 58.88 200 ASN A O 1
ATOM 1658 N N . ARG A 1 201 ? 22.812 24.484 -19.359 1 57.06 201 ARG A N 1
ATOM 1659 C CA . ARG A 1 201 ? 23.719 24.016 -18.328 1 57.06 201 ARG A CA 1
ATOM 1660 C C . ARG A 1 201 ? 23.047 24.047 -16.953 1 57.06 201 ARG A C 1
ATOM 1662 O O . ARG A 1 201 ? 23.531 23.438 -16 1 57.06 201 ARG A O 1
ATOM 1669 N N . ARG A 1 202 ? 21.922 24.734 -16.891 1 63.56 202 ARG A N 1
ATOM 1670 C CA . ARG A 1 202 ? 21.344 24.938 -15.562 1 63.56 202 ARG A CA 1
ATOM 1671 C C . ARG A 1 202 ? 20.406 23.797 -15.188 1 63.56 202 ARG A C 1
ATOM 1673 O O . ARG A 1 202 ? 20.156 23.562 -14 1 63.56 202 ARG A O 1
ATOM 1680 N N . LEU A 1 203 ? 19.922 23.109 -16.297 1 65.62 203 LEU A N 1
ATOM 1681 C CA . LEU A 1 203 ? 19.016 22.016 -15.953 1 65.62 203 LEU A CA 1
ATOM 1682 C C . LEU A 1 203 ? 19.766 20.719 -15.727 1 65.62 203 LEU A C 1
ATOM 1684 O O . LEU A 1 203 ? 20.344 20.156 -16.656 1 65.62 203 LEU A O 1
ATOM 1688 N N . VAL A 1 204 ? 19.828 20.469 -14.477 1 84.69 204 VAL A N 1
ATOM 1689 C CA . VAL A 1 204 ? 20.562 19.266 -14.117 1 84.69 204 VAL A CA 1
ATOM 1690 C C . VAL A 1 204 ? 19.594 18.141 -13.789 1 84.69 204 VAL A C 1
ATOM 1692 O O . VAL A 1 204 ? 18.625 18.344 -13.047 1 84.69 204 VAL A O 1
ATOM 1695 N N . ARG A 1 205 ? 19.703 17.062 -14.5 1 94.75 205 ARG A N 1
ATOM 1696 C CA . ARG A 1 205 ? 19.016 15.82 -14.141 1 94.75 205 ARG A CA 1
ATOM 1697 C C . ARG A 1 205 ? 19.984 14.82 -13.523 1 94.75 205 ARG A C 1
ATOM 1699 O O . ARG A 1 205 ? 21.188 14.906 -13.727 1 94.75 205 ARG A O 1
ATOM 1706 N N . TYR A 1 206 ? 19.469 13.961 -12.695 1 96.62 206 TYR A N 1
ATOM 1707 C CA . TYR A 1 206 ? 20.297 13.008 -11.953 1 96.62 206 TYR A CA 1
ATOM 1708 C C . TYR A 1 206 ? 19.922 11.578 -12.312 1 96.62 206 TYR A C 1
ATOM 1710 O O . TYR A 1 206 ? 18.781 11.164 -12.164 1 96.62 206 TYR A O 1
ATOM 1718 N N . VAL A 1 207 ? 20.891 10.852 -12.758 1 96.06 207 VAL A N 1
ATOM 1719 C CA . VAL A 1 207 ? 20.656 9.5 -13.25 1 96.06 207 VAL A CA 1
ATOM 1720 C C . VAL A 1 207 ? 21.031 8.484 -12.164 1 96.06 207 VAL A C 1
ATOM 1722 O O . VAL A 1 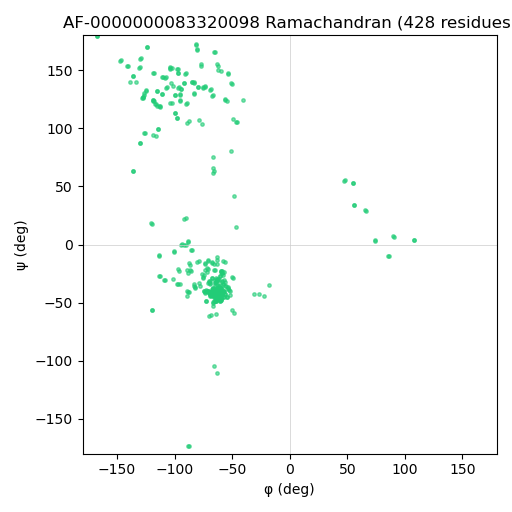207 ? 22.125 8.547 -11.602 1 96.06 207 VAL A O 1
ATOM 1725 N N . LEU A 1 208 ? 20.094 7.59 -11.914 1 95 208 LEU A N 1
ATOM 1726 C CA . LEU A 1 208 ? 20.312 6.539 -10.93 1 95 208 LEU A CA 1
ATOM 1727 C C . LEU A 1 208 ? 21.359 5.543 -11.414 1 95 208 LEU A C 1
ATOM 1729 O O . LEU A 1 208 ? 21.312 5.098 -12.562 1 95 208 LEU A O 1
ATOM 1733 N N . GLN A 1 209 ? 22.297 5.223 -10.523 1 94.94 209 GLN A N 1
ATOM 1734 C CA . GLN A 1 209 ? 23.281 4.191 -10.82 1 94.94 209 GLN A CA 1
ATOM 1735 C C . GLN A 1 209 ? 22.797 2.816 -10.375 1 94.94 209 GLN A C 1
ATOM 1737 O O . GLN A 1 209 ? 22.156 2.686 -9.328 1 94.94 209 GLN A O 1
ATOM 1742 N N . PRO A 1 210 ? 23.172 1.812 -11.07 1 89.81 210 PRO A N 1
ATOM 1743 C CA . PRO A 1 210 ? 22.688 0.464 -10.773 1 89.81 210 PRO A CA 1
ATOM 1744 C C . PRO A 1 210 ? 23.031 0.009 -9.359 1 89.81 210 PRO A C 1
ATOM 1746 O O . PRO A 1 210 ? 22.25 -0.701 -8.727 1 89.81 210 PRO A O 1
ATOM 1749 N N . ALA A 1 211 ? 24.109 0.449 -8.836 1 90 211 ALA A N 1
ATOM 1750 C CA . ALA A 1 211 ? 24.578 0.021 -7.52 1 90 211 ALA A CA 1
ATOM 1751 C C . ALA A 1 211 ? 23.703 0.587 -6.41 1 90 211 ALA A C 1
ATOM 1753 O O . ALA A 1 211 ? 23.734 0.101 -5.277 1 90 211 ALA A O 1
ATOM 1754 N N . ALA A 1 212 ? 22.922 1.518 -6.777 1 91.5 212 ALA A N 1
ATOM 1755 C CA . ALA A 1 212 ? 22.156 2.221 -5.758 1 91.5 212 ALA A CA 1
ATOM 1756 C C . ALA A 1 212 ? 21.016 1.346 -5.227 1 91.5 212 ALA A C 1
ATOM 1758 O O . ALA A 1 212 ? 20.609 1.481 -4.074 1 91.5 212 ALA A O 1
ATOM 1759 N N . VAL A 1 213 ? 20.625 0.4 -5.984 1 86.25 213 VAL A N 1
ATOM 1760 C CA . VAL A 1 213 ? 19.422 -0.377 -5.68 1 86.25 213 VAL A CA 1
ATOM 1761 C C . VAL A 1 213 ? 19.703 -1.294 -4.488 1 86.25 213 VAL A C 1
ATOM 1763 O O . VAL A 1 213 ? 18.766 -1.687 -3.775 1 86.25 213 VAL A O 1
ATOM 1766 N N . LYS A 1 214 ? 20.938 -1.553 -4.227 1 85.69 214 LYS A N 1
ATOM 1767 C CA . LYS A 1 214 ? 21.297 -2.443 -3.127 1 85.69 214 LYS A CA 1
ATOM 1768 C C . LYS A 1 214 ? 20.953 -1.816 -1.778 1 85.69 214 LYS A C 1
ATOM 1770 O O . LYS A 1 214 ? 20.906 -2.51 -0.761 1 85.69 214 LYS A O 1
ATOM 1775 N N . PHE A 1 215 ? 20.734 -0.559 -1.813 1 86.75 215 PHE A N 1
ATOM 1776 C CA . PHE A 1 215 ? 20.484 0.144 -0.56 1 86.75 215 PHE A CA 1
ATOM 1777 C C . PHE A 1 215 ? 18.984 0.169 -0.239 1 86.75 215 PHE A C 1
ATOM 1779 O O . PHE A 1 215 ? 18.578 0.718 0.787 1 86.75 215 PHE A O 1
ATOM 1786 N N . LEU A 1 216 ? 18.266 -0.417 -1.125 1 86.44 216 LEU A N 1
ATOM 1787 C CA . LEU A 1 216 ? 16.844 -0.481 -0.855 1 86.44 216 LEU A CA 1
ATOM 1788 C C . LEU A 1 216 ? 16.5 -1.697 0.002 1 86.44 216 LEU A C 1
ATOM 1790 O O . LEU A 1 216 ? 17.156 -2.732 -0.094 1 86.44 216 LEU A O 1
ATOM 1794 N N . MET B 1 1 ? -3.283 21.172 -21.344 1 29.83 1 MET B N 1
ATOM 1795 C CA . MET B 1 1 ? -4.215 20.641 -20.359 1 29.83 1 MET B CA 1
ATOM 1796 C C . MET B 1 1 ? -5.156 19.625 -21 1 29.83 1 MET B C 1
ATOM 1798 O O . MET B 1 1 ? -5.648 18.719 -20.312 1 29.83 1 MET B O 1
ATOM 1802 N N . ARG B 1 2 ? -5.496 19.844 -22.281 1 35.88 2 ARG B N 1
ATOM 1803 C CA . ARG B 1 2 ? -6.5 19.234 -23.156 1 35.88 2 ARG B CA 1
ATOM 1804 C C . ARG B 1 2 ? -6.023 17.891 -23.703 1 35.88 2 ARG B C 1
ATOM 1806 O O . ARG B 1 2 ? -6.832 17.062 -24.094 1 35.88 2 ARG B O 1
ATOM 1813 N N . LEU B 1 3 ? -4.785 17.797 -23.906 1 39.62 3 LEU B N 1
ATOM 1814 C CA . LEU B 1 3 ? -4.18 16.688 -24.625 1 39.62 3 LEU B CA 1
ATOM 1815 C C . LEU B 1 3 ? -4.164 15.43 -23.766 1 39.62 3 LEU B C 1
ATOM 1817 O O . LEU B 1 3 ? -4.305 14.32 -24.281 1 39.62 3 LEU B O 1
ATOM 1821 N N . TRP B 1 4 ? -3.871 15.594 -22.484 1 45.16 4 TRP B N 1
ATOM 1822 C CA . TRP B 1 4 ? -3.836 14.469 -21.562 1 45.16 4 TRP B CA 1
ATOM 1823 C C . TRP B 1 4 ? -5.211 13.82 -21.422 1 45.16 4 TRP B C 1
ATOM 1825 O O . TRP B 1 4 ? -5.324 12.594 -21.344 1 45.16 4 TRP B O 1
ATOM 1835 N N . SER B 1 5 ? -6.27 14.711 -21.578 1 50.12 5 SER B N 1
ATOM 1836 C CA . SER B 1 5 ? -7.66 14.289 -21.688 1 50.12 5 SER B CA 1
ATOM 1837 C C . SER B 1 5 ? -7.898 13.469 -22.953 1 50.12 5 SER B C 1
ATOM 1839 O O . SER B 1 5 ? -8.727 12.555 -22.969 1 50.12 5 SER B O 1
ATOM 1841 N N . TYR B 1 6 ? -7.074 13.859 -23.891 1 50.12 6 TYR B N 1
ATOM 1842 C CA . TYR B 1 6 ? -7.254 13.164 -25.156 1 50.12 6 TYR B CA 1
ATOM 1843 C C . TYR B 1 6 ? -6.816 11.703 -25.047 1 50.12 6 TYR B C 1
ATOM 1845 O O . TYR B 1 6 ? -7.496 10.805 -25.547 1 50.12 6 TYR B O 1
ATOM 1853 N N . TRP B 1 7 ? -5.758 11.492 -24.422 1 50.47 7 TRP B N 1
ATOM 1854 C CA . TRP B 1 7 ? -5.195 10.148 -24.359 1 50.47 7 TRP B CA 1
ATOM 1855 C C . TRP B 1 7 ? -6.062 9.234 -23.5 1 50.47 7 TRP B C 1
ATOM 1857 O O . TRP B 1 7 ? -6.246 8.055 -23.828 1 50.47 7 TRP B O 1
ATOM 1867 N N . VAL B 1 8 ? -6.477 9.805 -22.438 1 57.56 8 VAL B N 1
ATOM 1868 C CA . VAL B 1 8 ? -7.441 8.984 -21.719 1 57.56 8 VAL B CA 1
ATOM 1869 C C . VAL B 1 8 ? -8.633 8.664 -22.609 1 57.56 8 VAL B C 1
ATOM 1871 O O . VAL B 1 8 ? -9.125 7.535 -22.625 1 57.56 8 VAL B O 1
ATOM 1874 N N . ARG B 1 9 ? -8.852 9.703 -23.406 1 53.88 9 ARG B N 1
ATOM 1875 C CA . ARG B 1 9 ? -9.961 9.523 -24.344 1 53.88 9 ARG B CA 1
ATOM 1876 C C . ARG B 1 9 ? -9.633 8.461 -25.391 1 53.88 9 ARG B C 1
ATOM 1878 O O . ARG B 1 9 ? -10.484 7.637 -25.719 1 53.88 9 ARG B O 1
ATOM 1885 N N . ALA B 1 10 ? -8.477 8.516 -25.875 1 54.19 10 ALA B N 1
ATOM 1886 C CA . ALA B 1 10 ? -8.086 7.555 -26.906 1 54.19 10 ALA B CA 1
ATOM 1887 C C . ALA B 1 10 ? -7.973 6.145 -26.328 1 54.19 10 ALA B C 1
ATOM 1889 O O . ALA B 1 10 ? -8.32 5.164 -26.984 1 54.19 10 ALA B O 1
ATOM 1890 N N . ALA B 1 11 ? -7.367 6.027 -25.203 1 53.84 11 ALA B N 1
ATOM 1891 C CA . ALA B 1 11 ? -7.273 4.727 -24.531 1 53.84 11 ALA B CA 1
ATOM 1892 C C . ALA B 1 11 ? -8.656 4.133 -24.297 1 53.84 11 ALA B C 1
ATOM 1894 O O . ALA B 1 11 ? -8.828 2.912 -24.328 1 53.84 11 ALA B O 1
ATOM 1895 N N . LEU B 1 12 ? -9.586 5.023 -24.078 1 55.97 12 LEU B N 1
ATOM 1896 C CA . LEU B 1 12 ? -10.969 4.609 -23.891 1 55.97 12 LEU B CA 1
ATOM 1897 C C . LEU B 1 12 ? -11.523 3.943 -25.141 1 55.97 12 LEU B C 1
ATOM 1899 O O . LEU B 1 12 ? -12.531 3.236 -25.078 1 55.97 12 LEU B O 1
ATOM 1903 N N . GLU B 1 13 ? -10.805 4.191 -26.172 1 53.22 13 GLU B N 1
ATOM 1904 C CA . GLU B 1 13 ? -11.32 3.471 -27.344 1 53.22 13 GLU B CA 1
ATOM 1905 C C . GLU B 1 13 ? -10.992 1.982 -27.25 1 53.22 13 GLU B C 1
ATOM 1907 O O . GLU B 1 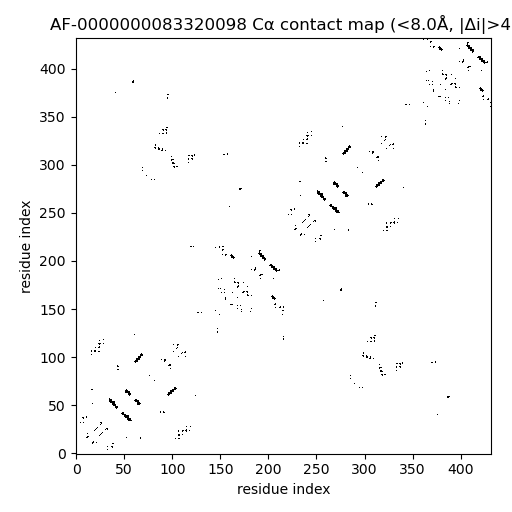13 ? -11.57 1.17 -27.969 1 53.22 13 GLU B O 1
ATOM 1912 N N . GLN B 1 14 ? -10.102 1.581 -26.438 1 54.72 14 GLN B N 1
ATOM 1913 C CA . GLN B 1 14 ? -9.602 0.229 -26.656 1 54.72 14 GLN B CA 1
ATOM 1914 C C . GLN B 1 14 ? -10.43 -0.799 -25.906 1 54.72 14 GLN B C 1
ATOM 1916 O O . GLN B 1 14 ? -10.594 -1.935 -26.359 1 54.72 14 GLN B O 1
ATOM 1921 N N . GLY B 1 15 ? -10.914 -0.527 -24.547 1 69.81 15 GLY B N 1
ATOM 1922 C CA . GLY B 1 15 ? -11.672 -1.6 -23.922 1 69.81 15 GLY B CA 1
ATOM 1923 C C . GLY B 1 15 ? -12.891 -1.105 -23.156 1 69.81 15 GLY B C 1
ATOM 1924 O O . GLY B 1 15 ? -12.891 0.004 -22.625 1 69.81 15 GLY B O 1
ATOM 1925 N N . ASP B 1 16 ? -13.938 -1.919 -23.328 1 83.81 16 ASP B N 1
ATOM 1926 C CA . ASP B 1 16 ? -15.227 -1.579 -22.734 1 83.81 16 ASP B CA 1
ATOM 1927 C C . ASP B 1 16 ? -15.086 -1.322 -21.234 1 83.81 16 ASP B C 1
ATOM 1929 O O . ASP B 1 16 ? -15.609 -0.335 -20.719 1 83.81 16 ASP B O 1
ATOM 1933 N N . ALA B 1 17 ? -14.242 -2.068 -20.609 1 90.88 17 ALA B N 1
ATOM 1934 C CA . ALA B 1 17 ? -14.133 -1.932 -19.156 1 90.88 17 ALA B CA 1
ATOM 1935 C C . ALA B 1 17 ? -13.414 -0.64 -18.781 1 90.88 17 ALA B C 1
ATOM 1937 O O . ALA B 1 17 ? -13.805 0.037 -17.812 1 90.88 17 ALA B O 1
ATOM 1938 N N . GLU B 1 18 ? -12.367 -0.281 -19.469 1 92.5 18 GLU B N 1
ATOM 1939 C CA . GLU B 1 18 ? -11.617 0.94 -19.203 1 92.5 18 GLU B CA 1
ATOM 1940 C C . GLU B 1 18 ? -12.477 2.18 -19.422 1 92.5 18 GLU B C 1
ATOM 1942 O O . GLU B 1 18 ? -12.438 3.117 -18.625 1 92.5 18 GLU B O 1
ATOM 1947 N N . LYS B 1 19 ? -13.266 2.104 -20.469 1 91.19 19 LYS B N 1
ATOM 1948 C CA . LYS B 1 19 ? -14.18 3.211 -20.734 1 91.19 19 LYS B CA 1
ATOM 1949 C C . LYS B 1 19 ? -15.211 3.352 -19.609 1 91.19 19 LYS B C 1
ATOM 1951 O O . LYS B 1 19 ? -15.461 4.457 -19.141 1 91.19 19 LYS B O 1
ATOM 1956 N N . TYR B 1 20 ? -15.773 2.24 -19.297 1 93.38 20 TYR B N 1
ATOM 1957 C CA . TYR B 1 20 ? -16.797 2.25 -18.25 1 93.38 20 TYR B CA 1
ATOM 1958 C C . TYR B 1 20 ? -16.203 2.701 -16.922 1 93.38 20 TYR B C 1
ATOM 1960 O O . TYR B 1 20 ? -16.859 3.41 -16.156 1 93.38 20 TYR B O 1
ATOM 1968 N N . PHE B 1 21 ? -15 2.283 -16.688 1 96.31 21 PHE B N 1
ATOM 1969 C CA . PHE B 1 21 ? -14.32 2.727 -15.477 1 96.31 21 PHE B CA 1
ATOM 1970 C C . PHE B 1 21 ? -14.18 4.242 -15.453 1 96.31 21 PHE B C 1
ATOM 1972 O O . PHE B 1 21 ? -14.492 4.891 -14.453 1 96.31 21 PHE B O 1
ATOM 1979 N N . CYS B 1 22 ? -13.75 4.832 -16.5 1 93.81 22 CYS B N 1
ATOM 1980 C CA . CYS B 1 22 ? -13.547 6.273 -16.594 1 93.81 22 CYS B CA 1
ATOM 1981 C C . CYS B 1 22 ? -14.867 7.02 -16.422 1 93.81 22 CYS B C 1
ATOM 1983 O O . CYS B 1 22 ? -14.938 7.996 -15.672 1 93.81 22 CYS B O 1
ATOM 1985 N N . GLN B 1 23 ? -15.836 6.461 -17 1 93.5 23 GLN B N 1
ATOM 1986 C CA . GLN B 1 23 ? -17.109 7.172 -17.062 1 93.5 23 GLN B CA 1
ATOM 1987 C C . GLN B 1 23 ? -17.906 7 -15.766 1 93.5 23 GLN B C 1
ATOM 1989 O O . GLN B 1 23 ? -18.516 7.949 -15.281 1 93.5 23 GLN B O 1
ATOM 1994 N N . ASN B 1 24 ? -17.828 5.82 -15.203 1 95.19 24 ASN B N 1
ATOM 1995 C CA . ASN B 1 24 ? -18.797 5.5 -14.164 1 95.19 24 ASN B CA 1
ATOM 1996 C C . ASN B 1 24 ? -18.125 5.344 -12.805 1 95.19 24 ASN B C 1
ATOM 1998 O O . ASN B 1 24 ? -18.797 5.242 -11.781 1 95.19 24 ASN B O 1
ATOM 2002 N N . VAL B 1 25 ? -16.859 5.324 -12.789 1 96.5 25 VAL B N 1
ATOM 2003 C CA . VAL B 1 25 ? -16.172 5.164 -11.508 1 96.5 25 VAL B CA 1
ATOM 2004 C C . VAL B 1 25 ? -15.289 6.383 -11.25 1 96.5 25 VAL B C 1
ATOM 2006 O O . VAL B 1 25 ? -15.547 7.156 -10.32 1 96.5 25 VAL B O 1
ATOM 2009 N N . TRP B 1 26 ? -14.391 6.66 -12.188 1 95.88 26 TRP B N 1
ATOM 2010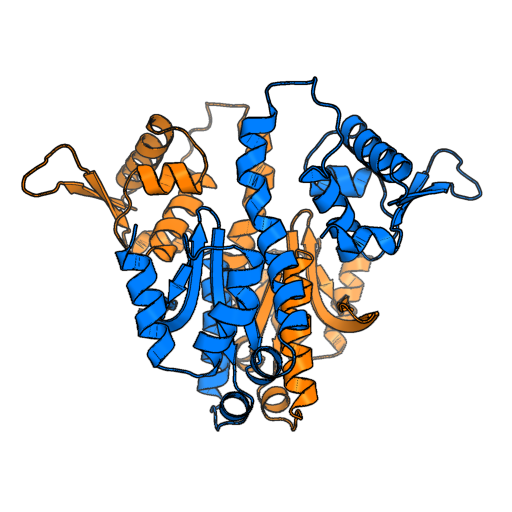 C CA . TRP B 1 26 ? -13.414 7.723 -11.961 1 95.88 26 TRP B CA 1
ATOM 2011 C C . TRP B 1 26 ? -14.07 9.094 -12.055 1 95.88 26 TRP B C 1
ATOM 2013 O O . TRP B 1 26 ? -13.938 9.922 -11.141 1 95.88 26 TRP B O 1
ATOM 2023 N N . TRP B 1 27 ? -14.828 9.344 -13.07 1 94.12 27 TRP B N 1
ATOM 2024 C CA . TRP B 1 27 ? -15.352 10.672 -13.359 1 94.12 27 TRP B CA 1
ATOM 2025 C C . TRP B 1 27 ? -16.312 11.133 -12.266 1 94.12 27 TRP B C 1
ATOM 2027 O O . TRP B 1 27 ? -16.203 12.258 -11.773 1 94.12 27 TRP B O 1
ATOM 2037 N N . PRO B 1 28 ? -17.234 10.305 -11.906 1 95.12 28 PRO B N 1
ATOM 2038 C CA . PRO B 1 28 ? -18.125 10.75 -10.828 1 95.12 28 PRO B CA 1
ATOM 2039 C C . PRO B 1 28 ? -17.375 11.086 -9.539 1 95.12 28 PRO B C 1
ATOM 2041 O O . PRO B 1 28 ? -17.828 11.93 -8.766 1 95.12 28 PRO B O 1
ATOM 2044 N N . LEU B 1 29 ? -16.203 10.523 -9.336 1 92.81 29 LEU B N 1
ATOM 2045 C CA . LEU B 1 29 ? -15.438 10.711 -8.109 1 92.81 29 LEU B CA 1
ATOM 2046 C C . LEU B 1 29 ? -14.547 11.945 -8.203 1 92.81 29 LEU B C 1
ATOM 2048 O O . LEU B 1 29 ? -14.461 12.727 -7.258 1 92.81 29 LEU B O 1
ATOM 2052 N N . ARG B 1 30 ? -13.914 12.156 -9.375 1 92.12 30 ARG B N 1
ATOM 2053 C CA . ARG B 1 30 ? -12.82 13.117 -9.43 1 92.12 30 ARG B CA 1
ATOM 2054 C C . ARG B 1 30 ? -13.195 14.328 -10.281 1 92.12 30 ARG B C 1
ATOM 2056 O O . ARG B 1 30 ? -12.625 15.406 -10.117 1 92.12 30 ARG B O 1
ATOM 2063 N N . GLY B 1 31 ? -14.078 14.148 -11.211 1 91.62 31 GLY B N 1
ATOM 2064 C CA . GLY B 1 31 ? -14.523 15.242 -12.062 1 91.62 31 GLY B CA 1
ATOM 2065 C C . GLY B 1 31 ? -13.484 15.648 -13.094 1 91.62 31 GLY B C 1
ATOM 2066 O O . GLY B 1 31 ? -13.672 16.641 -13.805 1 91.62 31 GLY B O 1
ATOM 2067 N N . GLY B 1 32 ? -12.391 14.992 -13.164 1 91.69 32 GLY B N 1
ATOM 2068 C CA . GLY B 1 32 ? -11.297 15.219 -14.102 1 91.69 32 GLY B CA 1
ATOM 2069 C C . GLY B 1 32 ? -10.289 14.086 -14.117 1 91.69 32 GLY B C 1
ATOM 2070 O O . GLY B 1 32 ? -10.414 13.125 -13.359 1 91.69 32 GLY B O 1
ATOM 2071 N N . PHE B 1 33 ? -9.344 14.188 -14.891 1 91 33 PHE B N 1
ATOM 2072 C CA . PHE B 1 33 ? -8.43 13.062 -15.062 1 91 33 PHE B CA 1
ATOM 2073 C C . PHE B 1 33 ? -7.008 13.469 -14.688 1 91 33 PHE B C 1
ATOM 2075 O O . PHE B 1 33 ? -6.043 12.82 -15.109 1 91 33 PHE B O 1
ATOM 2082 N N . ASP B 1 34 ? -6.891 14.547 -13.953 1 88.12 34 ASP B N 1
ATOM 2083 C CA . ASP B 1 34 ? -5.566 15.016 -13.562 1 88.12 34 ASP B CA 1
ATOM 2084 C C . ASP B 1 34 ? -4.793 13.922 -12.828 1 88.12 34 ASP B C 1
ATOM 2086 O O . ASP B 1 34 ? -5.305 13.328 -11.875 1 88.12 34 ASP B O 1
ATOM 2090 N N . GLY B 1 35 ? -3.613 13.68 -13.383 1 91.94 35 GLY B N 1
ATOM 2091 C CA . GLY B 1 35 ? -2.73 12.727 -12.727 1 91.94 35 GLY B CA 1
ATOM 2092 C C . GLY B 1 35 ? -3.004 11.289 -13.125 1 91.94 35 GLY B C 1
ATOM 2093 O O . GLY B 1 35 ? -2.26 10.383 -12.75 1 91.94 35 GLY B O 1
ATOM 2094 N N . LEU B 1 36 ? -4.117 11.109 -13.836 1 93.56 36 LEU B N 1
ATOM 2095 C CA . LEU B 1 36 ? -4.457 9.75 -14.258 1 93.56 36 LEU B CA 1
ATOM 2096 C C . LEU B 1 36 ? -3.848 9.43 -15.617 1 93.56 36 LEU B C 1
ATOM 2098 O O . LEU B 1 36 ? -4.137 10.109 -16.609 1 93.56 36 LEU B O 1
ATOM 2102 N N . HIS B 1 37 ? -3.029 8.406 -15.68 1 92.81 37 HIS B N 1
ATOM 2103 C CA . HIS B 1 37 ? -2.328 7.996 -16.891 1 92.81 37 HIS B CA 1
ATOM 2104 C C . HIS B 1 37 ? -2.809 6.629 -17.375 1 92.81 37 HIS B C 1
ATOM 2106 O O . HIS B 1 37 ? -2.709 5.641 -16.641 1 92.81 37 HIS B O 1
ATOM 2112 N N . PRO B 1 38 ? -3.34 6.562 -18.562 1 92.75 38 PRO B N 1
ATOM 2113 C CA . PRO B 1 38 ? -3.752 5.258 -19.094 1 92.75 38 PRO B CA 1
ATOM 2114 C C . PRO B 1 38 ? -2.574 4.426 -19.594 1 92.75 38 PRO B C 1
ATOM 2116 O O . PRO B 1 38 ? -1.519 4.977 -19.922 1 92.75 38 PRO B O 1
ATOM 2119 N N . GLU B 1 39 ? -2.75 3.064 -19.578 1 92.5 39 GLU B N 1
ATOM 2120 C CA . GLU B 1 39 ? -1.769 2.139 -20.141 1 92.5 39 GLU B CA 1
ATOM 2121 C C . GLU B 1 39 ? -0.359 2.479 -19.672 1 92.5 39 GLU B C 1
ATOM 2123 O O . GLU B 1 39 ? 0.55 2.654 -20.484 1 92.5 39 GLU B O 1
ATOM 2128 N N . TYR B 1 40 ? -0.233 2.525 -18.453 1 93.69 40 TYR B N 1
ATOM 2129 C CA . TYR B 1 40 ? 1.003 2.975 -17.812 1 93.69 40 TYR B CA 1
ATOM 2130 C C . TYR B 1 40 ? 2.016 1.84 -17.719 1 93.69 40 TYR B C 1
ATOM 2132 O O . TYR B 1 40 ? 1.703 0.761 -17.219 1 93.69 40 TYR B O 1
ATOM 2140 N N . GLU B 1 41 ? 3.195 2.129 -18.156 1 93.69 41 GLU B N 1
ATOM 2141 C CA . GLU B 1 41 ? 4.246 1.114 -18.203 1 93.69 41 GLU B CA 1
ATOM 2142 C C . GLU B 1 41 ? 5.117 1.171 -16.953 1 93.69 41 GLU B C 1
ATOM 2144 O O . GLU B 1 41 ? 5.555 2.248 -16.547 1 93.69 41 GLU B O 1
ATOM 2149 N N . VAL B 1 42 ? 5.312 -0.012 -16.312 1 93.88 42 VAL B N 1
ATOM 2150 C CA . VAL B 1 42 ? 6.254 -0.152 -15.195 1 93.88 42 VAL B CA 1
ATOM 2151 C C . VAL B 1 42 ? 7.156 -1.359 -15.438 1 93.88 42 VAL B C 1
ATOM 2153 O O . VAL B 1 42 ? 6.758 -2.32 -16.109 1 93.88 42 VAL B O 1
ATOM 2156 N N . THR B 1 43 ? 8.344 -1.273 -14.883 1 90.62 43 THR B N 1
ATOM 2157 C CA . THR B 1 43 ? 9.273 -2.389 -15.008 1 90.62 43 THR B CA 1
ATOM 2158 C C . THR B 1 43 ? 9.414 -3.125 -13.68 1 90.62 43 THR B C 1
ATOM 2160 O O . THR B 1 43 ? 9.359 -2.508 -12.609 1 90.62 43 THR B O 1
ATOM 2163 N N . ASP B 1 44 ? 9.562 -4.453 -13.789 1 88.44 44 ASP B N 1
ATOM 2164 C CA . ASP B 1 44 ? 9.781 -5.227 -12.57 1 88.44 44 ASP B CA 1
ATOM 2165 C C . ASP B 1 44 ? 11.266 -5.316 -12.234 1 88.44 44 ASP B C 1
ATOM 2167 O O . ASP B 1 44 ? 12.086 -4.598 -12.812 1 88.44 44 ASP B O 1
ATOM 2171 N N . ARG B 1 45 ? 11.586 -6.09 -11.242 1 84.44 45 ARG B N 1
ATOM 2172 C CA . ARG B 1 45 ? 12.938 -6.184 -10.711 1 84.44 45 ARG B CA 1
ATOM 2173 C C . ARG B 1 45 ? 13.914 -6.668 -11.781 1 84.44 45 ARG B C 1
ATOM 2175 O O . ARG B 1 45 ? 15.102 -6.348 -11.734 1 84.44 45 ARG B O 1
ATOM 2182 N N . LEU B 1 46 ? 13.383 -7.418 -12.719 1 85.25 46 LEU B N 1
ATOM 2183 C CA . LEU B 1 46 ? 14.219 -8.008 -13.75 1 85.25 46 LEU B CA 1
ATOM 218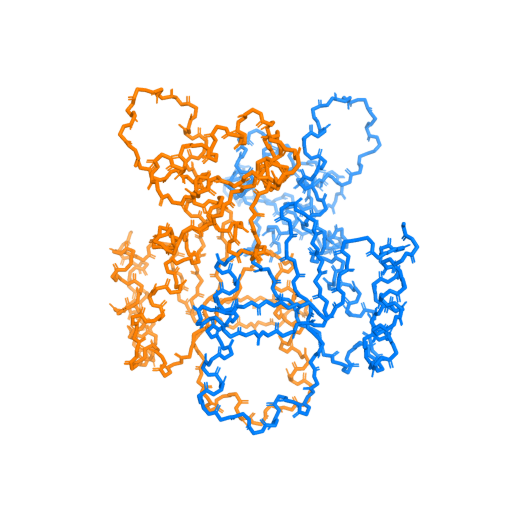4 C C . LEU B 1 46 ? 14.266 -7.117 -14.992 1 85.25 46 LEU B C 1
ATOM 2186 O O . LEU B 1 46 ? 14.898 -7.469 -15.992 1 85.25 46 LEU B O 1
ATOM 2190 N N . GLY B 1 47 ? 13.609 -6.043 -14.961 1 87 47 GLY B N 1
ATOM 2191 C CA . GLY B 1 47 ? 13.633 -5.117 -16.078 1 87 47 GLY B CA 1
ATOM 2192 C C . GLY B 1 47 ? 12.547 -5.391 -17.094 1 87 47 GLY B C 1
ATOM 2193 O O . GLY B 1 47 ? 12.531 -4.797 -18.188 1 87 47 GLY B O 1
ATOM 2194 N N . THR B 1 48 ? 11.633 -6.32 -16.797 1 91.25 48 THR B N 1
ATOM 2195 C CA . THR B 1 48 ? 10.539 -6.641 -17.703 1 91.25 48 THR B CA 1
ATOM 2196 C C . THR B 1 48 ? 9.422 -5.605 -17.594 1 91.25 48 THR B C 1
ATOM 2198 O O . THR B 1 48 ? 9 -5.258 -16.484 1 91.25 48 THR B O 1
ATOM 2201 N N . SER B 1 49 ? 8.953 -5.211 -18.75 1 93 49 SER B N 1
ATOM 2202 C CA . SER B 1 49 ? 7.906 -4.191 -18.781 1 93 49 SER B CA 1
ATOM 2203 C C . SER B 1 49 ? 6.523 -4.809 -18.609 1 93 49 SER B C 1
ATOM 2205 O O . SER B 1 49 ? 6.246 -5.887 -19.141 1 93 49 SER B O 1
ATOM 2207 N N . HIS B 1 50 ? 5.742 -4.141 -17.875 1 93.06 50 HIS B N 1
ATOM 2208 C CA . HIS B 1 50 ? 4.336 -4.484 -17.688 1 93.06 50 HIS B CA 1
ATOM 2209 C C . HIS B 1 50 ? 3.447 -3.25 -17.766 1 93.06 50 HIS B C 1
ATOM 2211 O O . HIS B 1 50 ? 3.836 -2.168 -17.328 1 93.06 50 HIS B O 1
ATOM 2217 N N . PHE B 1 51 ? 2.279 -3.482 -18.312 1 93.38 51 PHE B N 1
ATOM 2218 C CA . PHE B 1 51 ? 1.357 -2.365 -18.484 1 93.38 51 PHE B CA 1
ATOM 2219 C C . PHE B 1 51 ? 0.158 -2.506 -17.547 1 93.38 51 PHE B C 1
ATOM 2221 O O . PHE B 1 51 ? -0.441 -3.578 -17.453 1 93.38 51 PHE B O 1
ATOM 2228 N N . TYR B 1 52 ? -0.076 -1.475 -16.891 1 94.75 52 TYR B N 1
ATOM 2229 C CA . TYR B 1 52 ? -1.27 -1.375 -16.062 1 94.75 52 TYR B CA 1
ATOM 2230 C C . TYR B 1 52 ? -2.324 -0.495 -16.719 1 94.75 52 TYR B C 1
ATOM 2232 O O . TYR B 1 52 ? -1.991 0.416 -17.484 1 94.75 52 TYR B O 1
ATOM 2240 N N . ASP B 1 53 ? -3.551 -0.759 -16.438 1 94.94 53 ASP B N 1
ATOM 2241 C CA . ASP B 1 53 ? -4.641 -0.056 -17.109 1 94.94 53 ASP B CA 1
ATOM 2242 C C . ASP B 1 53 ? -4.59 1.442 -16.828 1 94.94 53 ASP B C 1
ATOM 2244 O O . ASP B 1 53 ? -4.781 2.262 -17.719 1 94.94 53 ASP B O 1
ATOM 2248 N N . PHE B 1 54 ? -4.41 1.837 -15.586 1 95.88 54 PHE B N 1
ATOM 2249 C CA . PHE B 1 54 ? -4.246 3.238 -15.219 1 95.88 54 PHE B CA 1
ATOM 2250 C C . PHE B 1 54 ? -3.199 3.396 -14.125 1 95.88 54 PHE B C 1
ATOM 2252 O O . PHE B 1 54 ? -2.926 2.453 -13.375 1 95.88 54 PHE B O 1
ATOM 2259 N N . ALA B 1 55 ? -2.588 4.5 -14.07 1 96.19 55 ALA B N 1
ATOM 2260 C CA . ALA B 1 55 ? -1.797 4.961 -12.93 1 96.19 55 ALA B CA 1
ATOM 2261 C C . ALA B 1 55 ? -2.234 6.355 -12.484 1 96.19 55 ALA B C 1
ATOM 2263 O O . ALA B 1 55 ? -2.418 7.25 -13.312 1 96.19 55 ALA B O 1
ATOM 2264 N N . TRP B 1 56 ? -2.523 6.508 -11.297 1 95.25 56 TRP B N 1
ATOM 2265 C CA . TRP B 1 56 ? -2.74 7.824 -10.703 1 95.25 56 TRP B CA 1
ATOM 2266 C C . TRP B 1 56 ? -1.487 8.312 -9.992 1 95.25 56 TRP B C 1
ATOM 2268 O O . TRP B 1 56 ? -1.111 7.777 -8.945 1 95.25 56 TRP B O 1
ATOM 2278 N N . ILE B 1 57 ? -0.806 9.305 -10.547 1 92.56 57 ILE B N 1
ATOM 2279 C CA . ILE B 1 57 ? 0.483 9.781 -10.047 1 92.56 57 ILE B CA 1
ATOM 2280 C C . ILE B 1 57 ? 0.346 11.211 -9.531 1 92.56 57 ILE B C 1
ATOM 2282 O O . ILE B 1 57 ? 0.288 12.156 -10.32 1 92.56 57 ILE B O 1
ATOM 2286 N N . VAL B 1 58 ? 0.224 11.352 -8.336 1 88 58 VAL B N 1
ATOM 2287 C CA . VAL B 1 58 ? 0.231 12.617 -7.609 1 88 58 VAL B CA 1
ATOM 2288 C C . VAL B 1 58 ? 1.209 12.539 -6.438 1 88 58 VAL B C 1
ATOM 2290 O O . VAL B 1 58 ? 0.81 12.258 -5.305 1 88 58 VAL B O 1
ATOM 2293 N N . PRO B 1 59 ? 2.426 12.836 -6.664 1 84.88 59 PRO B N 1
ATOM 2294 C CA . PRO B 1 59 ? 3.449 12.617 -5.641 1 84.88 59 PRO B CA 1
ATOM 2295 C C . PRO B 1 59 ? 3.07 13.211 -4.289 1 84.88 59 PRO B C 1
ATOM 2297 O O . PRO B 1 59 ? 2.525 14.32 -4.23 1 84.88 59 PRO B O 1
ATOM 2300 N N . PRO B 1 60 ? 3.379 12.43 -3.328 1 84.88 60 PRO B N 1
ATOM 2301 C CA . PRO B 1 60 ? 4.148 11.188 -3.256 1 84.88 60 PRO B CA 1
ATOM 2302 C C . PRO B 1 60 ? 3.277 9.945 -3.439 1 84.88 60 PRO B C 1
ATOM 2304 O O . PRO B 1 60 ? 3.623 8.867 -2.947 1 84.88 60 PRO B O 1
ATOM 2307 N N . THR B 1 61 ? 2.09 10.062 -4.078 1 89 61 THR B N 1
ATOM 2308 C CA . THR B 1 61 ? 1.174 8.953 -4.301 1 89 61 THR B CA 1
ATOM 2309 C C . THR B 1 61 ? 1.382 8.344 -5.684 1 89 61 THR B C 1
ATOM 2311 O O . THR B 1 61 ? 1.35 9.055 -6.691 1 89 61 THR B O 1
ATOM 2314 N N . TYR B 1 62 ? 1.646 7.074 -5.746 1 94.12 62 TYR B N 1
ATOM 2315 C CA . TYR B 1 62 ? 1.788 6.281 -6.965 1 94.12 62 TYR B CA 1
ATOM 2316 C C . TYR B 1 62 ? 0.866 5.07 -6.938 1 94.12 62 TYR B C 1
ATOM 2318 O O . TYR B 1 62 ? 1.202 4.039 -6.348 1 94.12 62 TYR B O 1
ATOM 2326 N N . LEU B 1 63 ? -0.288 5.223 -7.562 1 96.25 63 LEU B N 1
ATOM 2327 C CA . LEU B 1 63 ? -1.327 4.199 -7.512 1 96.25 63 LEU B CA 1
ATOM 2328 C C . LEU B 1 63 ? -1.535 3.568 -8.883 1 96.25 63 LEU B C 1
ATOM 2330 O O . LEU B 1 63 ? -1.859 4.262 -9.852 1 96.25 63 LEU B O 1
ATOM 2334 N N . LEU B 1 64 ? -1.309 2.266 -8.977 1 97.25 64 LEU B N 1
ATOM 2335 C CA . LEU B 1 64 ? -1.613 1.502 -10.18 1 97.25 64 LEU B CA 1
ATOM 2336 C C . LEU B 1 64 ? -2.99 0.854 -10.078 1 97.25 64 LEU B C 1
ATOM 2338 O O . LEU B 1 64 ? -3.357 0.326 -9.023 1 97.25 64 LEU B O 1
ATOM 2342 N N . ILE B 1 65 ? -3.768 0.96 -11.117 1 97.69 65 ILE B N 1
ATOM 2343 C CA . ILE B 1 65 ? -5.117 0.412 -11.172 1 97.69 65 ILE B CA 1
ATOM 2344 C C . ILE B 1 65 ? -5.211 -0.625 -12.289 1 97.69 65 ILE B C 1
ATOM 2346 O O . ILE B 1 65 ? -4.879 -0.337 -13.445 1 97.69 65 ILE B O 1
ATOM 2350 N N . GLU B 1 66 ? -5.617 -1.803 -11.945 1 96.38 66 GLU B N 1
ATOM 2351 C CA . GLU B 1 66 ? -5.809 -2.9 -12.891 1 96.38 66 GLU B CA 1
ATOM 2352 C C . GLU B 1 66 ? -7.273 -3.307 -12.977 1 96.38 66 GLU B C 1
ATOM 2354 O O . GLU B 1 66 ? -7.953 -3.42 -11.953 1 96.38 66 GLU B O 1
ATOM 2359 N N . LEU B 1 67 ? -7.762 -3.441 -14.141 1 96.19 67 LEU B N 1
ATOM 2360 C CA . LEU B 1 67 ? -9.062 -4.059 -14.391 1 96.19 67 LEU B CA 1
ATOM 2361 C C . LEU B 1 67 ? -8.898 -5.508 -14.844 1 96.19 67 LEU B C 1
ATOM 2363 O O . LEU B 1 67 ? -8.414 -5.77 -15.945 1 96.19 67 LEU B O 1
ATOM 2367 N N . ARG B 1 68 ? -9.352 -6.457 -13.984 1 93.06 68 ARG B N 1
ATOM 2368 C CA . ARG B 1 68 ? -9.078 -7.871 -14.211 1 93.06 68 ARG B CA 1
ATOM 2369 C C . ARG B 1 68 ? -10.336 -8.609 -14.664 1 93.06 68 ARG B C 1
ATOM 2371 O O . ARG B 1 68 ? -11.414 -8.398 -14.109 1 93.06 68 ARG B O 1
ATOM 2378 N N . SER B 1 69 ? -10.141 -9.398 -15.656 1 90.88 69 SER B N 1
ATOM 2379 C CA . SER B 1 69 ? -11.234 -10.258 -16.094 1 90.88 69 SER B CA 1
ATOM 2380 C C . SER B 1 69 ? -11.117 -11.656 -15.492 1 90.88 69 SER B C 1
ATOM 2382 O O . SER B 1 69 ? -10.008 -12.148 -15.266 1 90.88 69 SER B O 1
ATOM 2384 N N . PHE B 1 70 ? -12.211 -12.258 -15.242 1 86.62 70 PHE B N 1
ATOM 2385 C CA . PHE B 1 70 ? -12.219 -13.609 -14.703 1 86.62 70 PHE B CA 1
ATOM 2386 C C . PHE B 1 70 ? -11.547 -14.578 -15.664 1 86.62 70 PHE B C 1
ATOM 2388 O O . PHE B 1 70 ? -10.852 -15.508 -15.242 1 86.62 70 PHE B O 1
ATOM 2395 N N . GLY B 1 71 ? -11.742 -14.344 -16.938 1 79.88 71 GLY B N 1
ATOM 2396 C CA . GLY B 1 71 ? -11.125 -15.188 -17.953 1 79.88 71 GLY B CA 1
ATOM 2397 C C . GLY B 1 71 ? -9.609 -15.188 -17.891 1 79.88 71 GLY B C 1
ATOM 2398 O O . GLY B 1 71 ? -8.977 -16.25 -18 1 79.88 71 GLY B O 1
ATOM 2399 N N . SER B 1 72 ? -9.016 -14.055 -17.688 1 76.75 72 SER B N 1
ATOM 2400 C CA . SER B 1 72 ? -7.566 -13.938 -17.594 1 76.75 72 SER B CA 1
ATOM 2401 C C . SER B 1 72 ? -7.035 -14.617 -16.344 1 76.75 72 SER B C 1
ATOM 2403 O O . SER B 1 72 ? -5.891 -15.078 -16.312 1 76.75 72 SER B O 1
ATOM 2405 N N . HIS B 1 73 ? -7.84 -14.664 -15.32 1 71.56 73 HIS B N 1
ATOM 2406 C CA . HIS B 1 73 ? -7.457 -15.312 -14.07 1 71.56 73 HIS B CA 1
ATOM 2407 C C . HIS B 1 73 ? -7.387 -16.828 -14.234 1 71.56 73 HIS B C 1
ATOM 2409 O O . HIS B 1 73 ? -6.496 -17.484 -13.68 1 71.56 73 HIS B O 1
ATOM 2415 N N . VAL B 1 74 ? -8.328 -17.297 -14.953 1 68.75 74 VAL B N 1
ATOM 2416 C CA . VAL B 1 74 ? -8.461 -18.75 -15.094 1 68.75 74 VAL B CA 1
ATOM 2417 C C . VAL B 1 74 ? -7.602 -19.234 -16.25 1 68.75 74 VAL B C 1
ATOM 2419 O O . VAL B 1 74 ? -7.316 -20.422 -16.359 1 68.75 74 VAL B O 1
ATOM 2422 N N . SER B 1 75 ? -7.27 -18.156 -17 1 68.56 75 SER B N 1
ATOM 2423 C CA . SER B 1 75 ? -6.488 -18.609 -18.156 1 68.56 75 SER B CA 1
ATOM 2424 C C . SER B 1 75 ? -5.18 -19.25 -17.719 1 68.56 75 SER B C 1
ATOM 2426 O O . SER B 1 75 ? -4.758 -19.094 -16.562 1 68.56 75 SER B O 1
ATOM 2428 N N . ASN B 1 76 ? -4.645 -20.062 -18.484 1 64.75 76 ASN B N 1
ATOM 2429 C CA . ASN B 1 76 ? -3.592 -21.016 -18.156 1 64.75 76 ASN B CA 1
ATOM 2430 C C . ASN B 1 76 ? -2.279 -20.312 -17.812 1 64.75 76 ASN B C 1
ATOM 2432 O O . ASN B 1 76 ? -1.354 -20.281 -18.625 1 64.75 76 ASN B O 1
ATOM 2436 N N . MET B 1 77 ? -2.414 -19.578 -16.797 1 77.19 77 MET B N 1
ATOM 2437 C CA . MET B 1 77 ? -1.11 -19.188 -16.266 1 77.19 77 MET B CA 1
ATOM 2438 C C . MET B 1 77 ? -0.364 -20.391 -15.703 1 77.19 77 MET B C 1
ATOM 2440 O O . MET B 1 77 ? -0.948 -21.219 -15 1 77.19 77 MET B O 1
ATOM 2444 N N . ASP B 1 78 ? 0.84 -20.516 -16.156 1 85.56 78 ASP B N 1
ATOM 2445 C CA . ASP B 1 78 ? 1.618 -21.609 -15.609 1 85.56 78 ASP B CA 1
ATOM 2446 C C . ASP B 1 78 ? 2.223 -21.234 -14.258 1 85.56 78 ASP B C 1
ATOM 2448 O O . ASP B 1 78 ? 2.027 -20.125 -13.773 1 85.56 78 ASP B O 1
ATOM 2452 N N . ARG B 1 79 ? 2.732 -22.125 -13.703 1 88 79 ARG B N 1
ATOM 2453 C CA . ARG B 1 79 ? 3.289 -22 -12.359 1 88 79 ARG B CA 1
ATOM 2454 C C . ARG B 1 79 ? 4.328 -20.891 -12.305 1 88 79 ARG B C 1
ATOM 2456 O O . ARG B 1 79 ? 4.359 -20.109 -11.344 1 88 79 ARG B O 1
ATOM 2463 N N . ARG B 1 80 ? 5.156 -20.797 -13.273 1 89.88 80 ARG B N 1
ATOM 2464 C CA . ARG B 1 80 ? 6.188 -19.766 -13.336 1 89.88 80 ARG B CA 1
ATOM 2465 C C . ARG B 1 80 ? 5.566 -18.375 -13.469 1 89.88 80 ARG B C 1
ATOM 2467 O O . ARG B 1 80 ? 6.031 -17.422 -12.844 1 89.88 80 ARG B O 1
ATOM 2474 N N . GLY B 1 81 ? 4.582 -18.312 -14.297 1 89.19 81 GLY B N 1
ATOM 2475 C CA . GLY B 1 81 ? 3.873 -17.047 -14.453 1 89.19 81 GLY B CA 1
ATOM 2476 C C . GLY B 1 81 ? 3.213 -16.578 -13.164 1 89.19 81 GLY B C 1
ATOM 2477 O O . GLY B 1 81 ? 3.244 -15.391 -12.852 1 89.19 81 GLY B O 1
ATOM 2478 N N . PHE B 1 82 ? 2.68 -17.562 -12.484 1 90.75 82 PHE B N 1
ATOM 2479 C CA . PHE B 1 82 ? 2.062 -17.281 -11.195 1 90.75 82 PHE B CA 1
ATOM 2480 C C . PHE B 1 82 ? 3.08 -16.688 -10.227 1 90.75 82 PHE B C 1
ATOM 2482 O O . PHE B 1 82 ? 2.834 -15.641 -9.625 1 90.75 82 PHE B O 1
ATOM 2489 N N . CYS B 1 83 ? 4.215 -17.219 -10.078 1 93.12 83 CYS B N 1
ATOM 2490 C CA . CYS B 1 83 ? 5.273 -16.75 -9.195 1 93.12 83 CYS B CA 1
ATOM 2491 C C . CYS B 1 83 ? 5.75 -15.359 -9.609 1 93.12 83 CYS B C 1
ATOM 2493 O O . CYS B 1 83 ? 5.922 -14.477 -8.766 1 93.12 83 CYS B O 1
ATOM 2495 N N . ARG B 1 84 ? 5.859 -15.195 -10.867 1 92.25 84 ARG B N 1
ATOM 2496 C CA . ARG B 1 84 ? 6.355 -13.93 -11.398 1 92.25 84 ARG B CA 1
ATOM 2497 C C . ARG B 1 84 ? 5.379 -12.797 -11.109 1 92.25 84 ARG B C 1
ATOM 2499 O O . ARG B 1 84 ? 5.793 -11.672 -10.797 1 92.25 84 ARG B O 1
ATOM 2506 N N . GLN B 1 85 ? 4.145 -13.141 -11.211 1 91.62 85 GLN B N 1
ATOM 2507 C CA . GLN B 1 85 ? 3.131 -12.125 -10.945 1 91.62 85 GLN B CA 1
ATOM 2508 C C . GLN B 1 85 ? 3.162 -11.688 -9.484 1 91.62 85 GLN B C 1
ATOM 2510 O O . GLN B 1 85 ? 3.078 -10.492 -9.188 1 91.62 85 GLN B O 1
ATOM 2515 N N . LEU B 1 86 ? 3.279 -12.664 -8.633 1 94.25 86 LEU B N 1
ATOM 2516 C CA . LEU B 1 86 ? 3.354 -12.344 -7.211 1 94.25 86 LEU B CA 1
ATOM 2517 C C . LEU B 1 86 ? 4.609 -11.539 -6.898 1 94.25 86 LEU B C 1
ATOM 2519 O O . LEU B 1 86 ? 4.543 -10.531 -6.188 1 94.25 86 LEU B O 1
ATOM 2523 N N . ASN B 1 87 ? 5.703 -11.906 -7.492 1 95.38 87 ASN B N 1
ATOM 2524 C CA . ASN B 1 87 ? 6.965 -11.203 -7.289 1 95.38 87 ASN B CA 1
ATOM 2525 C C . ASN B 1 87 ? 6.898 -9.773 -7.816 1 95.38 87 ASN B C 1
ATOM 2527 O O . ASN B 1 87 ? 7.398 -8.844 -7.176 1 95.38 87 ASN B O 1
ATOM 2531 N N . ARG B 1 88 ? 6.316 -9.688 -8.922 1 95.19 88 ARG B N 1
ATOM 2532 C CA . ARG B 1 88 ? 6.18 -8.359 -9.523 1 95.19 88 ARG B CA 1
ATOM 2533 C C . ARG B 1 88 ? 5.375 -7.43 -8.617 1 95.19 88 ARG B C 1
ATOM 2535 O O . ARG B 1 88 ? 5.789 -6.297 -8.359 1 95.19 88 ARG B O 1
ATOM 2542 N N . LYS B 1 89 ? 4.289 -7.918 -8.188 1 95.38 89 LYS B N 1
ATOM 2543 C CA . LYS B 1 89 ? 3.436 -7.086 -7.34 1 95.38 89 LYS B CA 1
ATOM 2544 C C . LYS B 1 89 ? 4.152 -6.699 -6.051 1 95.38 89 LYS B C 1
ATOM 2546 O O . LYS B 1 89 ? 4.078 -5.543 -5.621 1 95.38 89 LYS B O 1
ATOM 2551 N N . THR B 1 90 ? 4.828 -7.633 -5.469 1 95.88 90 THR B N 1
ATOM 2552 C CA . THR B 1 90 ? 5.574 -7.348 -4.246 1 95.88 90 THR B CA 1
ATOM 2553 C C . THR B 1 90 ? 6.695 -6.348 -4.52 1 95.88 90 THR B C 1
ATOM 2555 O O . THR B 1 90 ? 6.922 -5.434 -3.725 1 95.88 90 THR B O 1
ATOM 2558 N N . PHE B 1 91 ? 7.387 -6.523 -5.629 1 95.25 91 PHE B N 1
ATOM 2559 C CA . PHE B 1 91 ? 8.453 -5.598 -6.008 1 95.25 91 PHE B CA 1
ATOM 2560 C C . PHE B 1 91 ? 7.902 -4.188 -6.195 1 95.25 91 PHE B C 1
ATOM 2562 O O . PHE B 1 91 ? 8.484 -3.221 -5.699 1 95.25 91 PHE B O 1
ATOM 2569 N N . LEU B 1 92 ? 6.801 -4.07 -6.879 1 95.25 92 LEU B N 1
ATOM 2570 C CA . LEU B 1 92 ? 6.191 -2.762 -7.113 1 95.25 92 LEU B CA 1
ATOM 2571 C C . LEU B 1 92 ? 5.797 -2.105 -5.793 1 95.25 92 LEU B C 1
ATOM 2573 O O . LEU B 1 92 ? 5.977 -0.898 -5.617 1 95.25 92 LEU B O 1
ATOM 2577 N N . LYS B 1 93 ? 5.305 -2.908 -4.914 1 94.44 93 LYS B N 1
ATOM 2578 C CA . LYS B 1 93 ? 5.016 -2.4 -3.574 1 94.44 93 LYS B CA 1
ATOM 2579 C C . LYS B 1 93 ? 6.273 -1.854 -2.91 1 94.44 93 LYS B C 1
ATOM 2581 O O . LYS B 1 93 ? 6.254 -0.767 -2.328 1 94.44 93 LYS B O 1
ATOM 2586 N N . ALA B 1 94 ? 7.32 -2.555 -3.057 1 92.56 94 ALA B N 1
ATOM 2587 C CA . ALA B 1 94 ? 8.594 -2.141 -2.48 1 92.56 94 ALA B CA 1
ATOM 2588 C C . ALA B 1 94 ? 9.078 -0.833 -3.1 1 92.56 94 ALA B C 1
ATOM 2590 O O . ALA B 1 94 ? 9.773 -0.046 -2.445 1 92.56 94 ALA B O 1
ATOM 2591 N N . MET B 1 95 ? 8.688 -0.636 -4.301 1 92.69 95 MET B N 1
ATOM 2592 C CA . MET B 1 95 ? 9.117 0.564 -5.016 1 92.69 95 MET B CA 1
ATOM 2593 C C . MET B 1 95 ? 8.188 1.737 -4.707 1 92.69 95 MET B C 1
ATOM 2595 O O . MET B 1 95 ? 8.406 2.848 -5.199 1 92.69 95 MET B O 1
ATOM 2599 N N . GLY B 1 96 ? 7.156 1.479 -3.977 1 90.62 96 GLY B N 1
ATOM 2600 C CA . GLY B 1 96 ? 6.32 2.576 -3.52 1 90.62 96 GLY B CA 1
ATOM 2601 C C . GLY B 1 96 ? 4.98 2.637 -4.227 1 90.62 96 GLY B C 1
ATOM 2602 O O . GLY B 1 96 ? 4.172 3.531 -3.963 1 90.62 96 GLY B O 1
ATOM 2603 N N . PHE B 1 97 ? 4.742 1.639 -5.09 1 94.5 97 PHE B N 1
ATOM 2604 C CA . PHE B 1 97 ? 3.447 1.584 -5.762 1 94.5 97 PHE B CA 1
ATOM 2605 C C . PHE B 1 97 ? 2.404 0.917 -4.871 1 94.5 97 PHE B C 1
ATOM 2607 O O . PHE B 1 97 ? 2.713 -0.034 -4.148 1 94.5 97 PHE B O 1
ATOM 2614 N N . ASP B 1 98 ? 1.243 1.471 -4.891 1 94.69 98 ASP B N 1
ATOM 2615 C CA . ASP B 1 98 ? 0.065 0.696 -4.516 1 94.69 98 ASP B CA 1
ATOM 2616 C C . ASP B 1 98 ? -0.64 0.136 -5.75 1 94.69 98 ASP B C 1
ATOM 2618 O O . ASP B 1 98 ? -0.764 0.824 -6.766 1 94.69 98 ASP B O 1
ATOM 2622 N N . VAL B 1 99 ? -0.995 -1.079 -5.641 1 96.25 99 VAL B N 1
ATOM 2623 C CA . VAL B 1 99 ? -1.718 -1.694 -6.75 1 96.25 99 VAL B CA 1
ATOM 2624 C C . VAL B 1 99 ? -3.117 -2.098 -6.293 1 96.25 99 VAL B C 1
ATOM 2626 O O . VAL B 1 99 ? -3.27 -2.822 -5.309 1 96.25 99 VAL B O 1
ATOM 2629 N N . ILE B 1 100 ? -4.082 -1.589 -6.922 1 97.38 100 ILE B N 1
ATOM 2630 C CA . ILE B 1 100 ? -5.438 -2.049 -6.648 1 97.38 100 ILE B CA 1
ATOM 2631 C C . ILE B 1 100 ? -6.043 -2.65 -7.918 1 97.38 100 ILE B C 1
ATOM 2633 O O . ILE B 1 100 ? -5.691 -2.25 -9.031 1 97.38 100 ILE B O 1
ATOM 2637 N N . CYS B 1 101 ? -6.871 -3.611 -7.715 1 96.56 101 CYS B N 1
ATOM 2638 C CA . CYS B 1 101 ? -7.504 -4.324 -8.82 1 96.56 101 CYS B CA 1
ATOM 2639 C C . CYS B 1 101 ? -9.023 -4.301 -8.68 1 96.56 101 CYS B C 1
ATOM 2641 O O . CYS B 1 101 ? -9.555 -4.512 -7.594 1 96.56 101 CYS B O 1
ATOM 2643 N N . PHE B 1 102 ? -9.672 -3.994 -9.734 1 97.44 102 PHE B N 1
ATOM 2644 C CA . PHE B 1 102 ? -11.117 -4.152 -9.836 1 97.44 102 PHE B CA 1
ATOM 2645 C C . PHE B 1 102 ? -11.469 -5.266 -10.82 1 97.44 102 PHE B C 1
ATOM 2647 O O . PHE B 1 102 ? -10.789 -5.453 -11.828 1 97.44 102 PHE B O 1
ATOM 2654 N N . SER B 1 103 ? -12.531 -6 -10.516 1 96.12 103 SER B N 1
ATOM 2655 C CA . SER B 1 103 ? -13.047 -6.934 -11.516 1 96.12 103 SER B CA 1
ATOM 2656 C C . SER B 1 103 ? -13.773 -6.195 -12.633 1 96.12 103 SER B C 1
ATOM 2658 O O . SER B 1 103 ? -14.539 -5.258 -12.383 1 96.12 103 SER B O 1
ATOM 2660 N N . GLU B 1 104 ? -13.477 -6.645 -13.828 1 95.06 104 GLU B N 1
ATOM 2661 C CA . GLU B 1 104 ? -14.195 -6.078 -14.961 1 95.06 104 GLU B CA 1
ATOM 2662 C C . GLU B 1 104 ? -15.703 -6.227 -14.781 1 95.06 104 GLU B C 1
ATOM 2664 O O . GLU B 1 104 ? -16.469 -5.312 -15.102 1 95.06 104 GLU B O 1
ATOM 2669 N N . ASP B 1 105 ? -16.109 -7.305 -14.195 1 94.69 105 ASP B N 1
ATOM 2670 C CA . ASP B 1 105 ? -17.516 -7.555 -13.953 1 94.69 105 ASP B CA 1
ATOM 2671 C C . ASP B 1 105 ? -18.109 -6.48 -13.047 1 94.69 105 ASP B C 1
ATOM 2673 O O . ASP B 1 105 ? -19.172 -5.93 -13.336 1 94.69 105 ASP B O 1
ATOM 2677 N N . ASP B 1 106 ? -17.422 -6.172 -11.977 1 95.88 106 ASP B N 1
ATOM 2678 C CA . ASP B 1 106 ? -17.906 -5.18 -11.031 1 95.88 106 ASP B CA 1
ATOM 2679 C C . ASP B 1 106 ? -17.953 -3.791 -11.664 1 95.88 106 ASP B C 1
ATOM 2681 O O . ASP B 1 106 ? -18.906 -3.041 -11.461 1 95.88 106 ASP B O 1
ATOM 2685 N N . VAL B 1 107 ? -16.984 -3.457 -12.445 1 96.38 107 VAL B N 1
ATOM 2686 C CA . VAL B 1 107 ? -16.922 -2.148 -13.086 1 96.38 107 VAL B CA 1
ATOM 2687 C C . VAL B 1 107 ? -18.094 -1.99 -14.055 1 96.38 107 VAL B C 1
ATOM 2689 O O . VAL B 1 107 ? -18.719 -0.932 -14.109 1 96.38 107 VAL B O 1
ATOM 2692 N N . LEU B 1 108 ? -18.438 -3.068 -14.773 1 94.88 108 LEU B N 1
ATOM 2693 C CA . LEU B 1 108 ? -19.453 -3.01 -15.82 1 94.88 108 LEU B CA 1
ATOM 2694 C C . LEU B 1 108 ? -20.844 -3.133 -15.227 1 94.88 108 LEU B C 1
ATOM 2696 O O . LEU B 1 108 ? -21.781 -2.461 -15.672 1 94.88 108 LEU B O 1
ATOM 2700 N N . GLN B 1 109 ? -20.984 -3.934 -14.172 1 95.31 109 GLN B N 1
ATOM 2701 C CA . GLN B 1 109 ? -22.312 -4.277 -13.711 1 95.31 109 GLN B CA 1
ATOM 2702 C C . GLN B 1 109 ? -22.641 -3.586 -12.383 1 95.31 109 GLN B C 1
ATOM 2704 O O . GLN B 1 109 ? -23.797 -3.33 -12.078 1 95.31 109 GLN B O 1
ATOM 2709 N N . HIS B 1 110 ? -21.672 -3.357 -11.594 1 95.06 110 HIS B N 1
ATOM 2710 C CA . HIS B 1 110 ? -21.844 -2.768 -10.273 1 95.06 110 HIS B CA 1
ATOM 2711 C C . HIS B 1 110 ? -20.797 -1.692 -10 1 95.06 110 HIS B C 1
ATOM 2713 O O . HIS B 1 110 ? -20.047 -1.782 -9.031 1 95.06 110 HIS B O 1
ATOM 2719 N N . PRO B 1 111 ? -20.812 -0.607 -10.781 1 96.38 111 PRO B N 1
ATOM 2720 C CA . PRO B 1 111 ? -19.75 0.398 -10.648 1 96.38 111 PRO B CA 1
ATOM 2721 C C . PRO B 1 111 ? -19.766 1.104 -9.297 1 96.38 111 PRO B C 1
ATOM 2723 O O . PRO B 1 111 ? -18.75 1.645 -8.859 1 96.38 111 PRO B O 1
ATOM 2726 N N . GLU B 1 112 ? -20.922 1.123 -8.57 1 95.94 112 GLU B N 1
ATOM 2727 C CA . GLU B 1 112 ? -21.047 1.798 -7.281 1 95.94 112 GLU B CA 1
ATOM 2728 C C . GLU B 1 112 ? -20.094 1.2 -6.254 1 95.94 112 GLU B C 1
ATOM 2730 O O . GLU B 1 112 ? -19.562 1.914 -5.398 1 95.94 112 GLU B O 1
ATOM 2735 N N . LEU B 1 113 ? -19.922 -0.083 -6.375 1 94.94 113 LEU B N 1
ATOM 2736 C CA . LEU B 1 113 ? -19 -0.749 -5.469 1 94.94 113 LEU B CA 1
ATOM 2737 C C . LEU B 1 113 ? -17.562 -0.3 -5.73 1 94.94 113 LEU B C 1
ATOM 2739 O O . LEU B 1 113 ? -16.844 0.07 -4.801 1 94.94 113 LEU B O 1
ATOM 2743 N N . SER B 1 114 ? -17.188 -0.355 -7.012 1 97.25 114 SER B N 1
ATOM 2744 C CA . SER B 1 114 ? -15.852 0.094 -7.398 1 97.25 114 SER B CA 1
ATOM 2745 C C . SER B 1 114 ? -15.633 1.561 -7.039 1 97.25 114 SER B C 1
ATOM 2747 O O . SER B 1 114 ? -14.555 1.938 -6.574 1 97.25 114 SER B O 1
ATOM 2749 N N . LEU B 1 115 ? -16.656 2.338 -7.188 1 96.69 115 LEU B N 1
ATOM 2750 C CA . LEU B 1 115 ? -16.594 3.756 -6.848 1 96.69 115 LEU B CA 1
ATOM 2751 C C . LEU B 1 115 ? -16.359 3.949 -5.355 1 96.69 115 LEU B C 1
ATOM 2753 O O . LEU B 1 115 ? -15.484 4.727 -4.961 1 96.69 115 LEU B O 1
ATOM 2757 N N . THR B 1 116 ? -17.078 3.252 -4.594 1 94.94 116 THR B N 1
ATOM 2758 C CA . THR B 1 116 ? -16.953 3.352 -3.143 1 94.94 116 THR B CA 1
ATOM 2759 C C . THR B 1 116 ? -15.562 2.943 -2.688 1 94.94 116 THR B C 1
ATOM 2761 O O . THR B 1 116 ? -14.93 3.643 -1.89 1 94.94 116 THR B O 1
ATOM 2764 N N . LEU B 1 117 ? -15.086 1.872 -3.197 1 95.62 117 LEU B N 1
ATOM 2765 C CA . LEU B 1 117 ? -13.766 1.376 -2.82 1 95.62 117 LEU B CA 1
ATOM 2766 C C . LEU B 1 117 ? -12.672 2.342 -3.268 1 95.62 117 LEU B C 1
ATOM 2768 O O . LEU B 1 117 ? -11.742 2.625 -2.51 1 95.62 117 LEU B O 1
ATOM 2772 N N . LEU B 1 118 ? -12.805 2.789 -4.484 1 96.75 118 LEU B N 1
ATOM 2773 C CA . LEU B 1 118 ? -11.82 3.742 -4.977 1 96.75 118 LEU B CA 1
ATOM 2774 C C . LEU B 1 118 ? -11.836 5.023 -4.148 1 96.75 118 LEU B C 1
ATOM 2776 O O . LEU B 1 118 ? -10.781 5.586 -3.844 1 96.75 118 LEU B O 1
ATOM 2780 N N . ARG B 1 119 ? -12.992 5.531 -3.799 1 93.81 119 ARG B N 1
ATOM 2781 C CA . ARG B 1 119 ? -13.125 6.707 -2.941 1 93.81 119 ARG B CA 1
ATOM 2782 C C . ARG B 1 119 ? -12.359 6.512 -1.634 1 93.81 119 ARG B C 1
ATOM 2784 O O . ARG B 1 119 ? -11.625 7.406 -1.198 1 93.81 119 ARG B O 1
ATOM 2791 N N . MET B 1 120 ? -12.531 5.383 -1.091 1 92.38 120 MET B N 1
ATOM 2792 C CA . MET B 1 120 ? -11.875 5.082 0.177 1 92.38 120 MET B CA 1
ATOM 2793 C C . MET B 1 120 ? -10.359 5.031 0.005 1 92.38 120 MET B C 1
ATOM 2795 O O . MET B 1 120 ? -9.617 5.531 0.853 1 92.38 120 MET B O 1
ATOM 2799 N N . VAL B 1 121 ? -9.898 4.457 -1.058 1 94.06 121 VAL B N 1
ATOM 2800 C CA . VAL B 1 121 ? -8.461 4.363 -1.325 1 94.06 121 VAL B CA 1
ATOM 2801 C C . VAL B 1 121 ? -7.887 5.758 -1.548 1 94.06 121 VAL B C 1
ATOM 2803 O O . VAL B 1 121 ? -6.867 6.117 -0.954 1 94.06 121 VAL B O 1
ATOM 2806 N N . LEU B 1 122 ? -8.555 6.523 -2.389 1 91.25 122 LEU B N 1
ATOM 2807 C CA . LEU B 1 122 ? -8.062 7.859 -2.705 1 91.25 122 LEU B CA 1
ATOM 2808 C C . LEU B 1 122 ? -8.094 8.758 -1.471 1 91.25 122 LEU B C 1
ATOM 2810 O O . LEU B 1 122 ? -7.27 9.656 -1.333 1 91.25 122 LEU B O 1
ATOM 2814 N N . GLY B 1 123 ? -9.039 8.539 -0.64 1 84.44 123 GLY B N 1
ATOM 2815 C CA . GLY B 1 123 ? -9.156 9.32 0.58 1 84.44 123 GLY B CA 1
ATOM 2816 C C . GLY B 1 123 ? -7.934 9.234 1.469 1 84.44 123 GLY B C 1
ATOM 2817 O O . GLY B 1 123 ? -7.648 10.164 2.229 1 84.44 123 GLY B O 1
ATOM 2818 N N . ARG B 1 124 ? -7.203 8.227 1.326 1 82.38 124 ARG B N 1
ATOM 2819 C CA . ARG B 1 124 ? -5.984 8.062 2.107 1 82.38 124 ARG B CA 1
ATOM 2820 C C . ARG B 1 124 ? -4.871 8.969 1.58 1 82.38 124 ARG B C 1
ATOM 2822 O O . ARG B 1 124 ? -3.963 9.344 2.324 1 82.38 124 ARG B O 1
ATOM 2829 N N . HIS B 1 125 ? -4.902 9.258 0.329 1 74.25 125 HIS B N 1
ATOM 2830 C CA . HIS B 1 125 ? -3.812 9.969 -0.322 1 74.25 125 HIS B CA 1
ATOM 2831 C C . HIS B 1 125 ? -4.094 11.469 -0.385 1 74.25 125 HIS B C 1
ATOM 2833 O O . HIS B 1 125 ? -3.18 12.266 -0.601 1 74.25 125 HIS B O 1
ATOM 2839 N N . GLU B 1 126 ? -5.32 11.969 -0.532 1 60.91 126 GLU B N 1
ATOM 2840 C CA . GLU B 1 126 ? -5.66 13.383 -0.647 1 60.91 126 GLU B CA 1
ATOM 2841 C C . GLU B 1 126 ? -5.195 14.164 0.578 1 60.91 126 GLU B C 1
ATOM 2843 O O . GLU B 1 126 ? -4.91 15.359 0.487 1 60.91 126 GLU B O 1
ATOM 2848 N N . ARG B 1 127 ? -5.008 13.672 1.68 1 53.25 127 ARG B N 1
ATOM 2849 C CA . ARG B 1 127 ? -4.793 14.32 2.969 1 53.25 127 ARG B CA 1
ATOM 2850 C C . ARG B 1 127 ? -3.498 15.125 2.967 1 53.25 127 ARG B C 1
ATOM 2852 O O . ARG B 1 127 ? -3.434 16.203 3.551 1 53.25 127 ARG B O 1
ATOM 2859 N N . ARG B 1 128 ? -2.342 14.344 2.709 1 49.62 128 ARG B N 1
ATOM 2860 C CA . ARG B 1 128 ? -1.069 14.867 3.199 1 49.62 128 ARG B CA 1
ATOM 2861 C C . ARG B 1 128 ? -0.794 16.25 2.641 1 49.62 128 ARG B C 1
ATOM 2863 O O . ARG B 1 128 ? -0.001 17.016 3.205 1 49.62 128 ARG B O 1
ATOM 2870 N N . SER B 1 129 ? -1.398 16.469 1.562 1 45.41 129 SER B N 1
ATOM 2871 C CA . SER B 1 129 ? -1.145 17.797 0.994 1 45.41 129 SER B CA 1
ATOM 2872 C C . SER B 1 129 ? -1.651 18.906 1.915 1 45.41 129 SER B C 1
ATOM 2874 O O . SER B 1 129 ? -1.068 19.984 1.972 1 45.41 129 SER B O 1
ATOM 2876 N N . ASP B 1 130 ? -2.873 18.672 2.531 1 42.56 130 ASP B N 1
ATOM 2877 C CA . ASP B 1 130 ? -3.441 19.75 3.334 1 42.56 130 ASP B CA 1
ATOM 2878 C C . ASP B 1 130 ? -2.701 19.891 4.66 1 42.56 130 ASP B C 1
ATOM 2880 O O . ASP B 1 130 ? -2.881 20.875 5.375 1 42.56 130 ASP B O 1
ATOM 2884 N N . ALA B 1 131 ? -2.066 18.906 5.242 1 43.69 131 ALA B N 1
ATOM 2885 C CA . ALA B 1 131 ? -1.39 19.047 6.527 1 43.69 131 ALA B CA 1
ATOM 2886 C C . ALA B 1 131 ? -0.327 20.141 6.469 1 43.69 131 ALA B C 1
ATOM 2888 O O . ALA B 1 131 ? -0.056 20.812 7.473 1 43.69 131 ALA B O 1
ATOM 2889 N N . GLY B 1 132 ? 0.446 20.25 5.383 1 37.94 132 GLY B N 1
ATOM 2890 C CA . GLY B 1 132 ? 1.278 21.438 5.398 1 37.94 132 GLY B CA 1
ATOM 2891 C C . GLY B 1 132 ? 0.491 22.719 5.633 1 37.94 132 GLY B C 1
ATOM 2892 O O . GLY B 1 132 ? 1.069 23.766 5.93 1 37.94 132 GLY B O 1
ATOM 2893 N N . LEU B 1 133 ? -0.656 22.734 5.012 1 37.78 133 LEU B N 1
ATOM 2894 C CA . LEU B 1 133 ? -1.397 23.984 5.148 1 37.78 133 LEU B CA 1
ATOM 2895 C C . LEU B 1 133 ? -2.092 24.047 6.504 1 37.78 133 LEU B C 1
ATOM 2897 O O . LEU B 1 133 ? -2.773 25.031 6.805 1 37.78 133 LEU B O 1
ATOM 2901 N N . GLU B 1 134 ? -2.174 23.016 7.16 1 38 134 GLU B N 1
ATOM 2902 C CA . GLU B 1 134 ? -2.885 23.156 8.43 1 38 134 GLU B CA 1
ATOM 2903 C C . GLU B 1 134 ? -2.146 24.109 9.367 1 38 134 GLU B C 1
ATOM 2905 O O . GLU B 1 134 ? -2.547 24.281 10.523 1 38 134 GLU B O 1
ATOM 2910 N N . SER B 1 135 ? -0.899 24.484 9.109 1 35.31 135 SER B N 1
ATOM 2911 C CA . SER B 1 135 ? -0.535 25.406 10.172 1 35.31 135 SER B CA 1
ATOM 2912 C C . SER B 1 135 ? -1.601 26.484 10.344 1 35.31 135 SER B C 1
ATOM 2914 O O . SER B 1 135 ? -1.592 27.219 11.336 1 35.31 135 SER B O 1
ATOM 2916 N N . GLN B 1 136 ? -1.931 27.266 9.18 1 34.84 136 GLN B N 1
ATOM 2917 C CA . GLN B 1 136 ? -2.359 28.625 9.492 1 34.84 136 GLN B CA 1
ATOM 2918 C C . GLN B 1 136 ? -3.645 28.625 10.312 1 34.84 136 GLN B C 1
ATOM 2920 O O . GLN B 1 136 ? -3.719 29.266 11.367 1 34.84 136 GLN B O 1
ATOM 2925 N N . SER B 1 137 ? -4.98 29.141 9.656 1 34.53 137 SER B N 1
ATOM 2926 C CA . SER B 1 137 ? -5.965 29.922 10.391 1 34.53 137 SER B CA 1
ATOM 2927 C C . SER B 1 137 ? -6.785 29.047 11.328 1 34.53 137 SER B C 1
ATOM 2929 O O . SER B 1 137 ? -7.332 28.031 10.914 1 34.53 137 SER B O 1
ATOM 2931 N N . PRO B 1 138 ? -6.523 29.062 12.664 1 35.84 138 PRO B N 1
ATOM 2932 C CA . PRO B 1 138 ? -7.344 28.594 13.773 1 35.84 138 PRO B CA 1
ATOM 2933 C C . PRO B 1 138 ? -8.836 28.625 13.461 1 35.84 138 PRO B C 1
ATOM 2935 O O . PRO B 1 138 ? -9.625 27.953 14.141 1 35.84 138 PRO B O 1
ATOM 2938 N N . SER B 1 139 ? -9.336 29.797 12.766 1 33.66 139 SER B N 1
ATOM 2939 C CA . SER B 1 139 ? -10.703 30.281 12.883 1 33.66 139 SER B CA 1
ATOM 2940 C C . SER B 1 139 ? -11.688 29.312 12.242 1 33.66 139 SER B C 1
ATOM 2942 O O . SER B 1 139 ? -12.883 29.328 12.555 1 33.66 139 SER B O 1
ATOM 2944 N N . ASP B 1 140 ? -11.516 29.078 10.883 1 35.72 140 ASP B N 1
ATOM 2945 C CA . ASP B 1 140 ? -12.742 28.5 10.328 1 35.72 140 ASP B CA 1
ATOM 2946 C C . ASP B 1 140 ? -12.992 27.109 10.891 1 35.72 140 ASP B C 1
ATOM 2948 O O . ASP B 1 140 ? -12.359 26.141 10.453 1 35.72 140 ASP B O 1
ATOM 2952 N N . THR B 1 141 ? -13.242 26.938 12.102 1 36.56 141 THR B N 1
ATOM 2953 C CA . THR B 1 141 ? -13.938 25.938 12.898 1 36.56 141 THR B CA 1
ATOM 2954 C C . THR B 1 141 ? -14.867 25.094 12.023 1 36.56 141 THR B C 1
ATOM 2956 O O . THR B 1 141 ? -15.602 24.25 12.523 1 36.56 141 THR B O 1
ATOM 2959 N N . ASN B 1 142 ? -15.484 25.672 10.992 1 39.12 142 ASN B N 1
ATOM 2960 C CA . ASN B 1 142 ? -16.5 24.844 10.336 1 39.12 142 ASN B CA 1
ATOM 2961 C C . ASN B 1 142 ? -15.969 23.453 10.008 1 39.12 142 ASN B C 1
ATOM 2963 O O . ASN B 1 142 ? -14.883 23.328 9.438 1 39.12 142 ASN B O 1
ATOM 2967 N N . ARG B 1 143 ? -16.438 22.328 10.758 1 45.75 143 ARG B N 1
ATOM 2968 C CA . ARG B 1 143 ? -16.312 20.969 11.289 1 45.75 143 ARG B CA 1
ATOM 2969 C C . ARG B 1 143 ? -15.859 20 10.203 1 45.75 143 ARG B C 1
ATOM 2971 O O . ARG B 1 143 ? -16.656 19.203 9.703 1 45.75 143 ARG B O 1
ATOM 2978 N N . THR B 1 144 ? -15.344 20.266 9.055 1 57.59 144 THR B N 1
ATOM 2979 C CA . THR B 1 144 ? -14.945 19.312 8.031 1 57.59 144 THR B CA 1
ATOM 2980 C C . THR B 1 144 ? -13.969 18.281 8.602 1 57.59 144 THR B C 1
ATOM 2982 O O . THR B 1 144 ? -13.289 18.547 9.594 1 57.59 144 THR B O 1
ATOM 2985 N N . MET B 1 145 ? -14.398 17.016 8.445 1 74.81 145 MET B N 1
ATOM 2986 C CA . MET B 1 145 ? -13.586 15.875 8.867 1 74.81 145 MET B CA 1
ATOM 2987 C C . MET B 1 145 ? -12.141 16.047 8.398 1 74.81 145 MET B C 1
ATOM 2989 O O . MET B 1 145 ? -11.875 16.109 7.195 1 74.81 145 MET B O 1
ATOM 2993 N N . SER B 1 146 ? -11.305 16.391 9.398 1 81.75 146 SER B N 1
ATOM 2994 C CA . SER B 1 146 ? -9.883 16.516 9.07 1 81.75 146 SER B CA 1
ATOM 2995 C C . SER B 1 146 ? -9.297 15.164 8.664 1 81.75 146 SER B C 1
ATOM 2997 O O . SER B 1 146 ? -9.93 14.125 8.844 1 81.75 146 SER B O 1
ATOM 2999 N N . TYR B 1 147 ? -8.195 15.305 8.109 1 85 147 TYR B N 1
ATOM 3000 C CA . TYR B 1 147 ? -7.469 14.094 7.75 1 85 147 TYR B CA 1
ATOM 3001 C C . TYR B 1 147 ? -7.227 13.219 8.969 1 85 147 TYR B C 1
ATOM 3003 O O . TYR B 1 147 ? -7.375 11.992 8.906 1 85 147 TYR B O 1
ATOM 3011 N N . ARG B 1 148 ? -6.906 13.859 10.086 1 88.19 148 ARG B N 1
ATOM 3012 C CA . ARG B 1 148 ? -6.609 13.109 11.305 1 88.19 148 ARG B CA 1
ATOM 3013 C C . ARG B 1 148 ? -7.852 12.391 11.82 1 88.19 148 ARG B C 1
ATOM 3015 O O . ARG B 1 148 ? -7.762 11.258 12.297 1 88.19 148 ARG B O 1
ATOM 3022 N N . HIS B 1 149 ? -8.992 13.07 11.672 1 91.69 149 HIS B N 1
ATOM 3023 C CA . HIS B 1 149 ? -10.234 12.422 12.078 1 91.69 149 HIS B CA 1
ATOM 3024 C C . HIS B 1 149 ? -10.5 11.164 11.25 1 91.69 149 HIS B C 1
ATOM 3026 O O . HIS B 1 149 ? -10.82 10.109 11.805 1 91.69 149 HIS B O 1
ATOM 3032 N N . ARG B 1 150 ? -10.336 11.297 10 1 90.5 150 ARG B N 1
ATOM 3033 C CA . ARG B 1 150 ? -10.562 10.156 9.109 1 90.5 150 ARG B CA 1
ATOM 3034 C C . ARG B 1 150 ? -9.578 9.031 9.406 1 90.5 150 ARG B C 1
ATOM 3036 O O . ARG B 1 150 ? -9.953 7.852 9.367 1 90.5 150 ARG B O 1
ATOM 3043 N N . GLU B 1 151 ? -8.383 9.398 9.766 1 92.06 151 GLU B N 1
ATOM 3044 C CA . GLU B 1 151 ? -7.367 8.398 10.062 1 92.06 151 GLU B CA 1
ATOM 3045 C C . GLU B 1 151 ? -7.695 7.652 11.352 1 92.06 151 GLU B C 1
ATOM 3047 O O . GLU B 1 151 ? -7.41 6.457 11.477 1 92.06 151 GLU B O 1
ATOM 3052 N N . VAL B 1 152 ? -8.273 8.328 12.25 1 93.88 152 VAL B N 1
ATOM 3053 C CA . VAL B 1 152 ? -8.664 7.664 13.484 1 93.88 152 VAL B CA 1
ATOM 3054 C C . VAL B 1 152 ? -9.797 6.676 13.211 1 93.88 152 VAL B C 1
ATOM 3056 O O . VAL B 1 152 ? -9.797 5.562 13.734 1 93.88 152 VAL B O 1
ATOM 3059 N N . ILE B 1 153 ? -10.703 7.094 12.391 1 93.62 153 ILE B N 1
ATOM 3060 C CA . ILE B 1 153 ? -11.789 6.199 12 1 93.62 153 ILE B CA 1
ATOM 3061 C C . ILE B 1 153 ? -11.219 4.973 11.289 1 93.62 153 ILE B C 1
ATOM 3063 O O . ILE B 1 153 ? -11.586 3.84 11.609 1 93.62 153 ILE B O 1
ATOM 3067 N N . ARG B 1 154 ? -10.32 5.238 10.391 1 92.56 154 ARG B N 1
ATOM 3068 C CA . ARG B 1 154 ? -9.688 4.152 9.656 1 92.56 154 ARG B CA 1
ATOM 3069 C C . ARG B 1 154 ? -8.953 3.207 10.602 1 92.56 154 ARG B C 1
ATOM 3071 O O . ARG B 1 154 ? -9.016 1.986 10.438 1 92.56 154 ARG B O 1
ATOM 3078 N N . LEU B 1 155 ? -8.273 3.785 11.578 1 94.44 155 LEU B N 1
ATOM 3079 C CA . LEU B 1 155 ? -7.531 2.992 12.547 1 94.44 155 LEU B CA 1
ATOM 3080 C C . LEU B 1 155 ? -8.461 2.041 13.297 1 94.44 155 LEU B C 1
ATOM 3082 O O . LEU B 1 155 ? -8.125 0.872 13.5 1 94.44 155 LEU B O 1
ATOM 3086 N N . ALA B 1 156 ? -9.562 2.502 13.664 1 94.12 156 ALA B N 1
ATOM 3087 C CA . ALA B 1 156 ? -10.531 1.666 14.367 1 94.12 156 ALA B CA 1
ATOM 3088 C C . ALA B 1 156 ? -11.008 0.517 13.484 1 94.12 156 ALA B C 1
ATOM 3090 O O . ALA B 1 156 ? -11.172 -0.61 13.961 1 94.12 156 ALA B O 1
ATOM 3091 N N . CYS B 1 157 ? -11.172 0.85 12.234 1 90.69 157 CYS B N 1
ATOM 3092 C CA . CYS B 1 157 ? -11.562 -0.182 11.281 1 90.69 157 CYS B CA 1
ATOM 3093 C C . CYS B 1 157 ? -10.445 -1.206 11.102 1 90.69 157 CYS B C 1
ATOM 3095 O O . CYS B 1 157 ? -10.711 -2.4 10.953 1 90.69 157 CYS B O 1
ATOM 3097 N N . THR B 1 158 ? -9.266 -0.73 11.086 1 90.75 158 THR B N 1
ATOM 3098 C CA . THR B 1 158 ? -8.086 -1.568 10.867 1 90.75 158 THR B CA 1
ATOM 3099 C C . THR B 1 158 ? -7.867 -2.504 12.055 1 90.75 158 THR B C 1
ATOM 3101 O O . THR B 1 158 ? -7.641 -3.701 11.875 1 90.75 158 THR B O 1
ATOM 3104 N N . LEU B 1 159 ? -8.023 -2.008 13.289 1 91.19 159 LEU B N 1
ATOM 3105 C CA . LEU B 1 159 ? -7.707 -2.775 14.484 1 91.19 159 LEU B CA 1
ATOM 3106 C C . LEU B 1 159 ? -8.898 -3.625 14.914 1 91.19 159 LEU B C 1
ATOM 3108 O O . LEU B 1 159 ? -8.734 -4.598 15.656 1 91.19 159 LEU B O 1
ATOM 3112 N N . GLU B 1 160 ? -10.055 -3.203 14.477 1 91.5 160 GLU B N 1
ATOM 3113 C CA . GLU B 1 160 ? -11.297 -3.926 14.734 1 91.5 160 GLU B CA 1
ATOM 3114 C C . GLU B 1 160 ? -11.508 -4.148 16.234 1 91.5 160 GLU B C 1
ATOM 3116 O O . GLU B 1 160 ? -11.883 -5.242 16.656 1 91.5 160 GLU B O 1
ATOM 3121 N N . ARG B 1 161 ? -11.109 -3.26 17.047 1 91.19 161 ARG B N 1
ATOM 3122 C CA . ARG B 1 161 ? -11.32 -3.188 18.484 1 91.19 161 ARG B CA 1
ATOM 3123 C C . ARG B 1 161 ? -11.43 -1.738 18.953 1 91.19 161 ARG B C 1
ATOM 3125 O O . ARG B 1 161 ? -11.047 -0.818 18.219 1 91.19 161 ARG B O 1
ATOM 3132 N N . PRO B 1 162 ? -12.062 -1.509 20.141 1 93.94 162 PRO B N 1
ATOM 3133 C CA . PRO B 1 162 ? -12.062 -0.138 20.656 1 93.94 162 PRO B CA 1
ATOM 3134 C C . PRO B 1 162 ? -10.664 0.459 20.75 1 93.94 162 PRO B C 1
ATOM 3136 O O . PRO B 1 162 ? -9.703 -0.255 21.047 1 93.94 162 PRO B O 1
ATOM 3139 N N . LEU B 1 163 ? -10.602 1.7 20.547 1 96.38 163 LEU B N 1
ATOM 3140 C CA . LEU B 1 163 ? -9.305 2.381 20.531 1 96.38 163 LEU B CA 1
ATOM 3141 C C . LEU B 1 163 ? -8.961 2.9 21.922 1 96.38 163 LEU B C 1
ATOM 3143 O O . LEU B 1 163 ? -9.828 3.393 22.641 1 96.38 163 LEU B O 1
ATOM 3147 N N . HIS B 1 164 ? -7.688 2.732 22.25 1 95.5 164 HIS B N 1
ATOM 3148 C CA . HIS B 1 164 ? -7.082 3.484 23.344 1 95.5 164 HIS B CA 1
ATOM 3149 C C . HIS B 1 164 ? -6.32 4.699 22.812 1 95.5 164 HIS B C 1
ATOM 3151 O O . HIS B 1 164 ? -5.887 4.719 21.672 1 95.5 164 HIS B O 1
ATOM 3157 N N . PRO B 1 165 ? -6.266 5.703 23.656 1 95.12 165 PRO B N 1
ATOM 3158 C CA . PRO B 1 165 ? -5.492 6.863 23.219 1 95.12 165 PRO B CA 1
ATOM 3159 C C . PRO B 1 165 ? -4.102 6.488 22.703 1 95.12 165 PRO B C 1
ATOM 3161 O O . PRO B 1 165 ? -3.598 7.102 21.766 1 95.12 165 PRO B O 1
ATOM 3164 N N . ILE B 1 166 ? -3.555 5.418 23.219 1 94.69 166 ILE B N 1
ATOM 3165 C CA . ILE B 1 166 ? -2.207 5.016 22.828 1 94.69 166 ILE B CA 1
ATOM 3166 C C . ILE B 1 166 ? -2.215 4.527 21.391 1 94.69 166 ILE B C 1
ATOM 3168 O O . ILE B 1 166 ? -1.228 4.695 20.656 1 94.69 166 ILE B O 1
ATOM 3172 N N . ASP B 1 167 ? -3.244 3.971 20.938 1 95 167 ASP B N 1
ATOM 3173 C CA . ASP B 1 167 ? -3.357 3.529 19.547 1 95 167 ASP B CA 1
ATOM 3174 C C . ASP B 1 167 ? -3.246 4.711 18.578 1 95 167 ASP B C 1
ATOM 3176 O O . ASP B 1 167 ? -2.518 4.645 17.594 1 95 167 ASP B O 1
ATOM 3180 N N . VAL B 1 168 ? -3.953 5.762 18.906 1 94.81 168 VAL B N 1
ATOM 3181 C CA . VAL B 1 168 ? -4.008 6.957 18.078 1 94.81 168 VAL B CA 1
ATOM 3182 C C . VAL B 1 168 ? -2.658 7.668 18.094 1 94.81 168 VAL B C 1
ATOM 3184 O O . VAL B 1 168 ? -2.143 8.062 17.047 1 94.81 168 VAL B O 1
ATOM 3187 N N . ARG B 1 169 ? -2.113 7.734 19.328 1 94 169 ARG B N 1
ATOM 3188 C CA . ARG B 1 169 ? -0.804 8.359 19.5 1 94 169 ARG B CA 1
ATOM 3189 C C . ARG B 1 169 ? 0.246 7.668 18.625 1 94 169 ARG B C 1
ATOM 3191 O O . ARG B 1 169 ? 1.014 8.328 17.938 1 94 169 ARG B O 1
ATOM 3198 N N . SER B 1 170 ? 0.228 6.422 18.641 1 91.75 170 SER B N 1
ATOM 3199 C CA . SER B 1 170 ? 1.221 5.645 17.922 1 91.75 170 SER B CA 1
ATOM 3200 C C . SER B 1 170 ? 0.981 5.711 16.406 1 91.75 170 SER B C 1
ATOM 3202 O O . SER B 1 170 ? 1.928 5.84 15.633 1 91.75 170 SER B O 1
ATOM 3204 N N . HIS B 1 171 ? -0.239 5.672 16.047 1 91.69 171 HIS B N 1
ATOM 3205 C CA . HIS B 1 171 ? -0.592 5.617 14.633 1 91.69 171 HIS B CA 1
ATOM 3206 C C . HIS B 1 171 ? -0.316 6.953 13.945 1 91.69 171 HIS B C 1
ATOM 3208 O O . HIS B 1 171 ? 0.194 6.984 12.82 1 91.69 171 HIS B O 1
ATOM 3214 N N . LEU B 1 172 ? -0.609 8.047 14.625 1 88.5 172 LEU B N 1
ATOM 3215 C CA . LEU B 1 172 ? -0.504 9.375 14.023 1 88.5 172 LEU B CA 1
ATOM 3216 C C . LEU B 1 172 ? 0.787 10.062 14.445 1 88.5 172 LEU B C 1
ATOM 3218 O O . LEU B 1 172 ? 1.087 11.164 13.984 1 88.5 172 LEU B O 1
ATOM 3222 N N . ARG B 1 173 ? 1.49 9.367 15.375 1 86.19 173 ARG B N 1
ATOM 3223 C CA . ARG B 1 173 ? 2.729 9.938 15.906 1 86.19 173 ARG B CA 1
ATOM 3224 C C . ARG B 1 173 ? 2.492 11.328 16.484 1 86.19 173 ARG B C 1
ATOM 3226 O O . ARG B 1 173 ? 3.186 12.281 16.125 1 86.19 173 ARG B O 1
ATOM 3233 N N . ILE B 1 174 ? 1.534 11.484 17.375 1 89.5 174 ILE B N 1
ATOM 3234 C CA . ILE B 1 174 ? 1.174 12.719 18.062 1 89.5 174 ILE B CA 1
ATOM 3235 C C . ILE B 1 174 ? 1.229 12.5 19.578 1 89.5 174 ILE B C 1
ATOM 3237 O O . ILE B 1 174 ? 1.39 11.367 20.047 1 89.5 174 ILE B O 1
ATOM 3241 N N . ASP B 1 175 ? 1.124 13.57 20.266 1 92.38 175 ASP B N 1
ATOM 3242 C CA . ASP B 1 175 ? 1.2 13.422 21.719 1 92.38 175 ASP B CA 1
ATOM 3243 C C . ASP B 1 175 ? -0.14 12.969 22.297 1 92.38 175 ASP B C 1
ATOM 3245 O O . ASP B 1 175 ? -1.156 12.977 21.609 1 92.38 175 ASP B O 1
ATOM 3249 N N . HIS B 1 176 ? -0.093 12.578 23.531 1 94.56 176 HIS B N 1
ATOM 3250 C CA . HIS B 1 176 ? -1.247 11.992 24.203 1 94.56 176 HIS B CA 1
ATOM 3251 C C . HIS B 1 176 ? -2.408 12.984 24.266 1 94.56 176 HIS B C 1
ATOM 3253 O O . HIS B 1 176 ? -3.557 12.617 24 1 94.56 176 HIS B O 1
ATOM 3259 N N . ARG B 1 177 ? -2.104 14.133 24.578 1 95 177 ARG B N 1
ATOM 3260 C CA . ARG B 1 177 ? -3.146 15.141 24.734 1 95 177 ARG B CA 1
ATOM 3261 C C . ARG B 1 177 ? -3.904 15.344 23.422 1 95 177 ARG B C 1
ATOM 3263 O O . ARG B 1 177 ? -5.137 15.391 23.422 1 95 177 ARG B O 1
ATOM 3270 N N . THR B 1 178 ? -3.178 15.445 22.328 1 93.94 178 THR B N 1
ATOM 3271 C CA . THR B 1 178 ? -3.787 15.617 21.016 1 93.94 178 THR B CA 1
ATOM 3272 C C . THR B 1 178 ? -4.629 14.398 20.641 1 93.94 178 THR B C 1
ATOM 3274 O O . THR B 1 178 ? -5.719 14.539 20.078 1 93.94 178 THR B O 1
ATOM 3277 N N . ALA B 1 179 ? -4.082 13.25 20.984 1 95.25 179 ALA B N 1
ATOM 3278 C CA . ALA B 1 179 ? -4.805 12.008 20.703 1 95.25 179 ALA B CA 1
ATOM 3279 C C . ALA B 1 179 ? -6.145 11.977 21.438 1 95.25 179 ALA B C 1
ATOM 3281 O O . ALA B 1 179 ? -7.18 11.672 20.828 1 95.25 179 ALA B O 1
ATOM 3282 N N . VAL B 1 180 ? -6.102 12.352 22.594 1 95.38 180 VAL B N 1
ATOM 3283 C CA . VAL B 1 180 ? -7.312 12.344 23.406 1 95.38 180 VAL B CA 1
ATOM 3284 C C . VAL B 1 180 ? -8.297 13.375 22.875 1 95.38 180 VAL B C 1
ATOM 3286 O O . VAL B 1 180 ? -9.5 13.109 22.766 1 95.38 180 VAL B O 1
ATOM 3289 N N . ASN B 1 181 ? -7.797 14.484 22.531 1 95 181 ASN B N 1
ATOM 3290 C CA . ASN B 1 181 ? -8.648 15.539 21.984 1 95 181 ASN B CA 1
ATOM 3291 C C . ASN B 1 181 ? -9.32 15.102 20.688 1 95 181 ASN B C 1
ATOM 3293 O O . ASN B 1 181 ? -10.492 15.406 20.453 1 95 181 ASN B O 1
ATOM 3297 N N . LEU B 1 182 ? -8.594 14.453 19.859 1 94.94 182 LEU B N 1
ATOM 3298 C CA . LEU B 1 182 ? -9.148 13.93 18.625 1 94.94 182 LEU B CA 1
ATOM 3299 C C . LEU B 1 182 ? -10.289 12.953 18.906 1 94.94 182 LEU B C 1
ATOM 3301 O O . LEU B 1 182 ? -11.359 13.055 18.297 1 94.94 182 LEU B O 1
ATOM 3305 N N . LEU B 1 183 ? -10.031 12.078 19.812 1 96.19 183 LEU B N 1
ATOM 3306 C CA . LEU B 1 183 ? -11.039 11.078 20.172 1 96.19 183 LEU B CA 1
ATOM 3307 C C . LEU B 1 183 ? -12.281 11.734 20.75 1 96.19 183 LEU B C 1
ATOM 3309 O O . LEU B 1 183 ? -13.406 11.367 20.406 1 96.19 183 LEU B O 1
ATOM 3313 N N . ARG B 1 184 ? -12.078 12.688 21.562 1 95.19 184 ARG B N 1
ATOM 3314 C CA . ARG B 1 184 ? -13.195 13.406 22.156 1 95.19 184 ARG B CA 1
ATOM 3315 C C . ARG B 1 184 ? -14 14.156 21.109 1 95.19 184 ARG B C 1
ATOM 3317 O O . ARG B 1 184 ? -15.234 14.172 21.156 1 95.19 184 ARG B O 1
ATOM 3324 N N . SER B 1 185 ? -13.289 14.773 20.203 1 95.5 185 SER B N 1
ATOM 3325 C CA . SER B 1 185 ? -13.961 15.484 19.125 1 95.5 185 SER B CA 1
ATOM 3326 C C . SER B 1 185 ? -14.828 14.539 18.297 1 95.5 185 SER B C 1
ATOM 3328 O O . SER B 1 185 ? -15.93 14.898 17.891 1 95.5 185 SER B O 1
ATOM 3330 N N . LEU B 1 186 ? -14.359 13.375 18.094 1 95.88 186 LEU B N 1
ATOM 3331 C CA . LEU B 1 186 ? -15.102 12.383 17.328 1 95.88 186 LEU B CA 1
ATOM 3332 C C . LEU B 1 186 ? -16.312 11.891 18.109 1 95.88 186 LEU B C 1
ATOM 3334 O O . LEU B 1 186 ? -17.359 11.57 17.516 1 95.88 186 LEU B O 1
ATOM 3338 N N . CYS B 1 187 ? -16.172 11.844 19.375 1 95.56 187 CYS B N 1
ATOM 3339 C CA . CYS B 1 187 ? -17.312 11.5 20.219 1 95.56 187 CYS B CA 1
ATOM 3340 C C . CYS B 1 187 ? -18.391 12.578 20.156 1 95.56 187 CYS B C 1
ATOM 3342 O O . CYS B 1 187 ? -19.578 12.273 20.125 1 95.56 187 CYS B O 1
ATOM 3344 N N . GLN B 1 188 ? -17.922 13.789 20.109 1 95 188 GLN B N 1
ATOM 3345 C CA . GLN B 1 188 ? -18.859 14.898 20 1 95 188 GLN B CA 1
ATOM 3346 C C . GLN B 1 188 ? -19.656 14.82 18.703 1 95 188 GLN B C 1
ATOM 3348 O O . GLN B 1 188 ? -20.812 15.234 18.656 1 95 188 GLN B O 1
ATOM 3353 N N . LYS B 1 189 ? -19.031 14.25 17.703 1 94.25 189 LYS B N 1
ATOM 3354 C CA . LYS B 1 189 ? -19.688 14.094 16.422 1 94.25 189 LYS B CA 1
ATOM 3355 C C . LYS B 1 189 ? -20.469 12.781 16.344 1 94.25 189 LYS B C 1
ATOM 3357 O O . LYS B 1 189 ? -20.969 12.398 15.289 1 94.25 189 LYS B O 1
ATOM 3362 N N . ASN B 1 190 ? -20.484 12.055 17.406 1 94.81 190 ASN B N 1
ATOM 3363 C CA . ASN B 1 190 ? -21.188 10.781 17.562 1 94.81 190 ASN B CA 1
ATOM 3364 C C . ASN B 1 190 ? -20.594 9.711 16.641 1 94.81 190 ASN B C 1
ATOM 3366 O O . ASN B 1 190 ? -21.328 8.852 16.141 1 94.81 190 ASN B O 1
ATOM 3370 N N . LEU B 1 191 ? -19.344 9.859 16.391 1 96.25 191 LEU B N 1
ATOM 3371 C CA . LEU B 1 191 ? -18.688 8.883 15.531 1 96.25 191 LEU B CA 1
ATOM 3372 C C . LEU B 1 191 ? -17.969 7.824 16.359 1 96.25 191 LEU B C 1
ATOM 3374 O O . LEU B 1 191 ? -17.656 6.742 15.867 1 96.25 191 LEU B O 1
ATOM 3378 N N . PHE B 1 192 ? -17.672 8.164 17.594 1 96.62 192 PHE B N 1
ATOM 3379 C CA . PHE B 1 192 ? -17.156 7.238 18.594 1 96.62 192 PHE B CA 1
ATOM 3380 C C . PHE B 1 192 ? -17.969 7.348 19.891 1 96.62 192 PHE B C 1
ATOM 3382 O O . PHE B 1 192 ? -18.641 8.344 20.109 1 96.62 192 PHE B O 1
ATOM 3389 N N . GLU B 1 193 ? -17.906 6.293 20.734 1 95.81 193 GLU B N 1
ATOM 3390 C CA . GLU B 1 193 ? -18.484 6.281 22.078 1 95.81 193 GLU B CA 1
ATOM 3391 C C . GLU B 1 193 ? -17.438 5.863 23.125 1 95.81 193 GLU B C 1
ATOM 3393 O O . GLU B 1 193 ? -16.812 4.809 23 1 95.81 193 GLU B O 1
ATOM 3398 N N . PRO B 1 194 ? -17.266 6.668 24.141 1 93.75 194 PRO B N 1
ATOM 3399 C CA . PRO B 1 194 ? -16.344 6.289 25.203 1 93.75 194 PRO B CA 1
ATOM 3400 C C . PRO B 1 194 ? -16.906 5.211 26.125 1 93.75 194 PRO B C 1
ATOM 3402 O O . PRO B 1 194 ? -18.109 5.211 26.406 1 93.75 194 PRO B O 1
ATOM 3405 N N . ARG B 1 195 ? -16.062 4.262 26.391 1 92.12 195 ARG B N 1
ATOM 3406 C CA . ARG B 1 195 ? -16.422 3.209 27.344 1 92.12 195 ARG B CA 1
ATOM 3407 C C . ARG B 1 195 ? -15.375 3.074 28.438 1 92.12 195 ARG B C 1
ATOM 3409 O O . ARG B 1 195 ? -14.18 3.15 28.172 1 92.12 195 ARG B O 1
ATOM 3416 N N . THR B 1 196 ? -15.852 3.059 29.672 1 85.31 196 THR B N 1
ATOM 3417 C CA . THR B 1 196 ? -14.938 2.941 30.797 1 85.31 196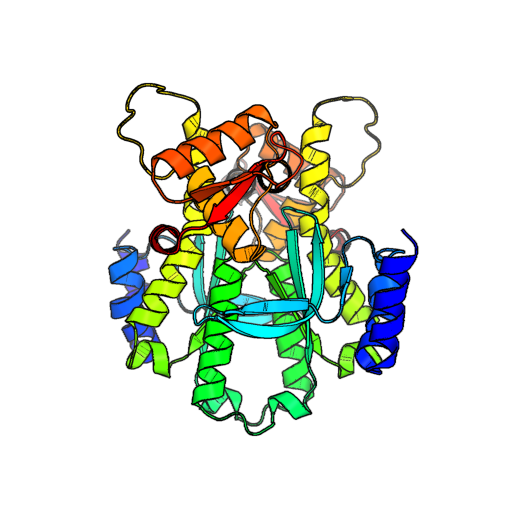 THR B CA 1
ATOM 3418 C C . THR B 1 196 ? -14.953 1.522 31.359 1 85.31 196 THR B C 1
ATOM 3420 O O . THR B 1 196 ? -15.961 0.817 31.25 1 85.31 196 THR B O 1
ATOM 3423 N N . GLY B 1 197 ? -13.805 0.955 31.719 1 73.69 197 GLY B N 1
ATOM 3424 C CA . GLY B 1 197 ? -13.742 -0.355 32.344 1 73.69 197 GLY B CA 1
ATOM 3425 C C . GLY B 1 197 ? -14.445 -0.403 33.688 1 73.69 197 GLY B C 1
ATOM 3426 O O . GLY B 1 197 ? -14.727 0.638 34.281 1 73.69 197 GLY B O 1
ATOM 3427 N N . PRO B 1 198 ? -14.969 -1.578 34.031 1 67.44 198 PRO B N 1
ATOM 3428 C CA . PRO B 1 198 ? -15.719 -1.735 35.281 1 67.44 198 PRO B CA 1
ATOM 3429 C C . PRO B 1 198 ? -14.945 -1.223 36.469 1 67.44 198 PRO B C 1
ATOM 3431 O O . PRO B 1 198 ? -15.531 -0.617 37.375 1 67.44 198 PRO B O 1
ATOM 3434 N N . GLN B 1 199 ? -13.68 -1.509 36.562 1 64.44 199 GLN B N 1
ATOM 3435 C CA . GLN B 1 199 ? -12.961 -1.224 37.812 1 64.44 199 GLN B CA 1
ATOM 3436 C C . GLN B 1 199 ? -12.211 0.1 37.719 1 64.44 199 GLN B C 1
ATOM 3438 O O . GLN B 1 199 ? -11.883 0.707 38.719 1 64.44 199 GLN B O 1
ATOM 3443 N N . ASN B 1 200 ? -11.727 0.417 36.531 1 57 200 ASN B N 1
ATOM 3444 C CA . ASN B 1 200 ? -10.852 1.572 36.375 1 57 200 ASN B CA 1
ATOM 3445 C C . ASN B 1 200 ? -11.469 2.645 35.5 1 57 200 ASN B C 1
ATOM 3447 O O . ASN B 1 200 ? -11.453 2.525 34.281 1 57 200 ASN B O 1
ATOM 3451 N N . ARG B 1 201 ? -12.141 3.598 36.188 1 58.06 201 ARG B N 1
ATOM 3452 C CA . ARG B 1 201 ? -12.852 4.695 35.562 1 58.06 201 ARG B CA 1
ATOM 3453 C C . ARG B 1 201 ? -11.922 5.508 34.656 1 58.06 201 ARG B C 1
ATOM 3455 O O . ARG B 1 201 ? -12.375 6.312 33.844 1 58.06 201 ARG B O 1
ATOM 3462 N N . ARG B 1 202 ? -10.625 5.27 34.844 1 64.06 202 ARG B N 1
ATOM 3463 C CA . ARG B 1 202 ? -9.695 6.152 34.156 1 64.06 202 ARG B CA 1
ATOM 3464 C C . ARG B 1 202 ? -9.367 5.625 32.75 1 64.06 202 ARG B C 1
ATOM 3466 O O . ARG B 1 202 ? -8.977 6.387 31.875 1 64.06 202 ARG B O 1
ATOM 3473 N N . LEU B 1 203 ? -9.547 4.246 32.625 1 63.47 203 LEU B N 1
ATOM 3474 C CA . LEU B 1 203 ? -9.211 3.717 31.312 1 63.47 203 LEU B CA 1
ATOM 3475 C C . LEU B 1 203 ? -10.406 3.793 30.375 1 63.47 203 LEU B C 1
ATOM 3477 O O . LEU B 1 203 ? -11.422 3.131 30.609 1 63.47 203 LEU B O 1
ATOM 3481 N N . VAL B 1 204 ? -10.203 4.758 29.516 1 84.94 204 VAL B N 1
ATOM 3482 C CA . VAL B 1 204 ? -11.305 4.973 28.594 1 84.94 204 VAL B CA 1
ATOM 3483 C C . VAL B 1 204 ? -10.953 4.395 27.219 1 84.94 204 VAL B C 1
ATOM 3485 O O . VAL B 1 204 ? -9.852 4.598 26.719 1 84.94 204 VAL B O 1
ATOM 3488 N N . ARG B 1 205 ? -11.766 3.48 26.766 1 94.69 205 ARG B N 1
ATOM 3489 C CA . ARG B 1 205 ? -11.695 3.029 25.391 1 94.69 205 ARG B CA 1
ATOM 3490 C C . ARG B 1 205 ? -12.805 3.662 24.547 1 94.69 205 ARG B C 1
ATOM 3492 O O . ARG B 1 205 ? -13.812 4.117 25.094 1 94.69 205 ARG B O 1
ATOM 3499 N N . TYR B 1 206 ? -12.547 3.814 23.25 1 96.62 206 TYR B N 1
ATOM 3500 C CA . TYR B 1 206 ? -13.477 4.488 22.359 1 96.62 206 TYR B CA 1
ATOM 3501 C C . TYR B 1 206 ? -13.977 3.533 21.281 1 96.62 206 TYR B C 1
ATOM 3503 O O . TYR B 1 206 ? -13.18 2.959 20.531 1 96.62 206 TYR B O 1
ATOM 3511 N N . VAL B 1 207 ? -15.234 3.387 21.203 1 96.06 207 VAL B N 1
ATOM 3512 C CA . VAL B 1 207 ? -15.836 2.418 20.297 1 96.06 207 VAL B CA 1
ATOM 3513 C C . VAL B 1 207 ? -16.328 3.127 19.031 1 96.06 207 VAL B C 1
ATOM 3515 O O . VAL B 1 207 ? -17.031 4.129 19.109 1 96.06 207 VAL B O 1
ATOM 3518 N N . LEU B 1 208 ? -15.914 2.572 17.906 1 95.06 208 LEU B N 1
ATOM 3519 C CA . LEU B 1 208 ? -16.312 3.115 16.609 1 95.06 208 LEU B CA 1
ATOM 3520 C C . LEU B 1 208 ? -17.797 2.895 16.375 1 95.06 208 LEU B C 1
ATOM 3522 O O . LEU B 1 208 ? -18.312 1.793 16.578 1 95.06 208 LEU B O 1
ATOM 3526 N N . GLN B 1 209 ? -18.484 3.963 15.914 1 94.88 209 GLN B N 1
ATOM 3527 C CA . GLN B 1 209 ? -19.875 3.852 15.531 1 94.88 209 GLN B CA 1
ATOM 3528 C C . GLN B 1 209 ? -20.016 3.51 14.047 1 94.88 209 GLN B C 1
ATOM 3530 O O . GLN B 1 209 ? -19.25 4 13.219 1 94.88 209 GLN B O 1
ATOM 3535 N N . PRO B 1 210 ? -21 2.787 13.703 1 89.75 210 PRO B N 1
ATOM 3536 C CA . PRO B 1 210 ? -21.172 2.336 12.32 1 89.75 210 PRO B CA 1
ATOM 3537 C C . PRO B 1 210 ? -21.266 3.492 11.328 1 89.75 210 PRO B C 1
ATOM 3539 O O . PRO B 1 210 ? -20.781 3.389 10.203 1 89.75 210 PRO B O 1
ATOM 3542 N N . ALA B 1 211 ? -21.797 4.586 11.719 1 89.88 211 ALA B N 1
ATOM 3543 C CA . ALA B 1 211 ? -22.016 5.73 10.836 1 89.88 211 ALA B CA 1
ATOM 3544 C C . ALA B 1 211 ? -20.688 6.395 10.469 1 89.88 211 ALA B C 1
ATOM 3546 O O . ALA B 1 211 ? -20.625 7.156 9.5 1 89.88 211 ALA B O 1
ATOM 3547 N N . ALA B 1 212 ? -19.703 6.051 11.18 1 91.56 212 ALA B N 1
ATOM 3548 C CA . ALA B 1 212 ? -18.422 6.738 11 1 91.56 212 ALA B CA 1
ATOM 3549 C C . ALA B 1 212 ? -17.766 6.328 9.688 1 91.56 212 ALA B C 1
ATOM 3551 O O . ALA B 1 212 ? -17.016 7.113 9.086 1 91.56 212 ALA B O 1
ATOM 3552 N N . VAL B 1 213 ? -18.094 5.207 9.195 1 86.31 213 VAL B N 1
ATOM 3553 C CA . VAL B 1 213 ? -17.391 4.617 8.055 1 86.31 213 VAL B CA 1
ATOM 3554 C C . VAL B 1 213 ? -17.719 5.398 6.785 1 86.31 213 VAL B C 1
ATOM 3556 O O . VAL B 1 213 ? -16.938 5.395 5.832 1 86.31 213 VAL B O 1
ATOM 3559 N N . LYS B 1 214 ? -18.812 6.117 6.809 1 85.56 214 LYS B N 1
ATOM 3560 C CA . LYS B 1 214 ? -19.219 6.879 5.637 1 85.56 214 LYS B CA 1
ATOM 3561 C C . LYS B 1 214 ? -18.25 8.016 5.348 1 85.56 214 LYS B C 1
ATOM 3563 O O . LYS B 1 214 ? -18.25 8.578 4.246 1 85.56 214 LYS B O 1
ATOM 3568 N N . PHE B 1 215 ? -17.438 8.305 6.305 1 86.62 215 PHE B N 1
ATOM 3569 C CA . PHE B 1 215 ? -16.531 9.438 6.152 1 86.62 215 PHE B CA 1
ATOM 3570 C C . PHE B 1 215 ? -15.203 8.992 5.57 1 86.62 215 PHE B C 1
ATOM 3572 O O . PHE B 1 215 ? -14.305 9.812 5.363 1 86.62 215 PHE B O 1
ATOM 3579 N N . LEU B 1 216 ? -15.148 7.719 5.34 1 86.44 216 LEU B N 1
ATOM 3580 C CA . LEU B 1 216 ? -13.914 7.227 4.73 1 86.44 216 LEU B CA 1
ATOM 3581 C C . LEU B 1 216 ? -13.977 7.348 3.213 1 86.44 216 LEU B C 1
ATOM 3583 O O . LEU B 1 216 ? -15.047 7.223 2.615 1 86.44 216 LEU B O 1
#

Organism: Saccharibacillus brassicae (NCBI:txid2583377)

Nearest PDB structures (foldseek):
  3gfj-assembly1_A-2  TM=6.966E-01  e=1.351E-04  Sulfurisphaera tokodaii
  3gfm-assembly1_A-2  TM=6.924E-01  e=1.351E-04  Sulfurisphaera tokodaii
  3gfl-assembly1_A-2  TM=6.937E-01  e=2.327E-04  Sulfurisphaera tokodaii
  5yi0-assembly1_B  TM=5.856E-01  e=5.759E-04  Lactococcus lactis subsp. lactis Il1403
  7dvr-assembly1_A-2  TM=5.837E-01  e=4.008E-04  Streptococcus agalactiae NEM316

Radius of gyration: 22.62 Å; Cα contacts (8 Å, |Δi|>4): 604; chains: 2; bounding box: 52×57×65 Å